Protein 7VEV (pdb70)

B-factor: mean 12.38, std 7.1, range [3.96, 46.69]

Nearest PDB structures (foldseek):
  7vew-assembly2_B  TM=9.959E-01  e=0.000E+00  Sphingomonas sp. A1
  7ebm-assembly1_A  TM=7.935E-01  e=4.067E-30  Vibrio harveyi 1DA3
  6lzt-assembly1_A  TM=8.253E-01  e=1.673E-28  Vibrio harveyi 1DA3
  6lzu-assembly1_A  TM=8.048E-01  e=2.607E-28  Vibrio harveyi 1DA3
  6lzw-assembly1_A  TM=7.915E-01  e=1.671E-26  Vibrio harveyi 1DA3

Sequence (612 aa):
AFTQAPMLEQNKQLPPVDQRLPEKPLVIKPIASNGVYGGTLRTVMRGNADGNGILRTIGPQGLTHWTQDIQTVEPYVAESYTVSPDAMEYTFKLRKGMKWSDGTPFTADDIVFAMNDVVLNKEMFPQTPSAYLVGGKAPKVSKVDDYTVKFEFPAANLSFPETLATPLGQHPTLYQKKYCSQFHPAYNKNVQAEFTKANVKDWPSLMMRAKCSDIELPSRWSSTERPSIDPWLIKEPYGGAVTRVVMERNPFYWQVDPTGKQLPYVDRIQYAVVSDLQAIILAATNGQYDIEARLLGSDVTSRPLMLKNQQKGGYKVFGQTSANANAAGLWLNQTTKNEKLRKYMMTQHDFRQALSLAMMDRDEINKVAWLGQAAPWQSGPFKESSKWYNEKLATQYLKKLDLAQANQILDRLGLTKRDSDGYRTYPDGGRVSLDAIVMMIDRRQAMVQTLELIRRQWQKAGVELVIKGSERSLFYNRATANDYDISIDVFPGGLDATLNPRAYVAVHPLESRMSLEWAKWYLSGGKQGIEPNESMKKRMALYDQFVAAKTQQSQALSLFKQILLQQISADEFEVIGTVRPAVISSLHSSLKLQNVNEKMPFGWPYATPSLSLPQQWYFSKLE

Radius of gyration: 24.9 Å; Cα contacts (8 Å, |Δi|>4): 1466; chains: 1; bounding box: 71×63×58 Å

Structure (mmCIF, N/CA/C/O backbone):
data_7VEV
#
_entry.id   7VEV
#
_cell.length_a   49.060
_cell.length_b   54.210
_cell.length_c   57.012
_cell.angle_alpha   75.859
_cell.angle_beta   66.897
_cell.angle_gamma   87.947
#
_symmetry.space_group_name_H-M   'P 1'
#
loop_
_entity.id
_entity.type
_entity.pdbx_description
1 polymer SPH1118
2 non-polymer 'CALCIUM ION'
3 non-polymer '2-(N-MORPHOLINO)-ETHANESULFONIC ACID'
4 water water
#
loop_
_atom_site.group_PDB
_atom_site.id
_atom_site.type_symbol
_atom_site.label_atom_id
_atom_site.label_alt_id
_atom_site.label_comp_id
_atom_site.label_asym_id
_atom_site.label_entity_id
_atom_site.label_seq_id
_atom_site.pdbx_PDB_ins_code
_atom_site.Cartn_x
_atom_site.Cartn_y
_atom_site.Cartn_z
_atom_site.occupancy
_atom_site.B_iso_or_equiv
_atom_site.auth_seq_id
_atom_site.auth_comp_id
_atom_site.auth_asym_id
_atom_site.auth_atom_id
_atom_site.pdbx_PDB_model_num
ATOM 1 N N . ALA A 1 2 ? -25.158 6.955 -2.821 1.000 30.496 2 ALA A N 1
ATOM 2 C CA . ALA A 1 2 ? -24.067 7.644 -3.500 1.000 28.414 2 ALA A CA 1
ATOM 3 C C . ALA A 1 2 ? -22.779 7.564 -2.683 1.000 23.627 2 ALA A C 1
ATOM 4 O O . ALA A 1 2 ? -22.811 7.507 -1.453 1.000 26.037 2 ALA A O 1
ATOM 6 N N . PHE A 1 3 ? -21.645 7.553 -3.373 1.000 16.455 3 PHE A N 1
ATOM 7 C CA . PHE A 1 3 ? -20.355 7.567 -2.700 1.000 13.704 3 PHE A CA 1
ATOM 8 C C . PHE A 1 3 ? -20.157 8.883 -1.954 1.000 12.970 3 PHE A C 1
ATOM 9 O O . PHE A 1 3 ? -20.647 9.940 -2.363 1.000 15.428 3 PHE A O 1
ATOM 17 N N . THR A 1 4 ? -19.428 8.811 -0.844 1.000 10.209 4 THR A N 1
ATOM 18 C CA . THR A 1 4 ? -19.051 9.991 -0.077 1.000 10.867 4 THR A CA 1
ATOM 19 C C . THR A 1 4 ? -17.545 9.979 0.130 1.000 7.940 4 THR A C 1
ATOM 20 O O . THR A 1 4 ? -16.860 9.010 -0.206 1.000 7.761 4 THR A O 1
ATOM 24 N N . GLN A 1 5 ? -17.025 11.078 0.668 1.000 7.648 5 GLN A N 1
ATOM 25 C CA . GLN A 1 5 ? -15.589 11.261 0.825 1.000 7.222 5 GLN A CA 1
ATOM 26 C C . GLN A 1 5 ? -15.265 11.794 2.214 1.000 7.748 5 GLN A C 1
ATOM 27 O O . GLN A 1 5 ? -16.123 12.307 2.941 1.000 8.683 5 GLN A O 1
ATOM 33 N N . ALA A 1 6 ? -13.986 11.687 2.553 1.000 6.224 6 ALA A N 1
ATOM 34 C CA . ALA A 1 6 ? -13.491 12.237 3.801 1.000 5.977 6 ALA A CA 1
ATOM 35 C C . ALA A 1 6 ? -13.660 13.753 3.798 1.000 6.985 6 ALA A C 1
ATOM 36 O O . ALA A 1 6 ? -13.438 14.403 2.767 1.000 9.038 6 ALA A O 1
ATOM 38 N N . PRO A 1 7 ? -14.057 14.344 4.922 1.000 7.446 7 PRO A N 1
ATOM 39 C CA . PRO A 1 7 ? -14.117 15.811 5.000 1.000 9.717 7 PRO A CA 1
ATOM 40 C C . PRO A 1 7 ? -12.837 16.502 4.558 1.000 11.078 7 PRO A C 1
ATOM 41 O O . PRO A 1 7 ? -12.912 17.583 3.968 1.000 11.867 7 PRO A O 1
ATOM 45 N N . MET A 1 8 ? -11.668 15.898 4.804 1.000 11.225 8 MET A N 1
ATOM 46 C CA . MET A 1 8 ? -10.398 16.496 4.389 1.000 12.323 8 MET A CA 1
ATOM 47 C C . MET A 1 8 ? -10.370 16.782 2.888 1.000 12.644 8 MET A C 1
ATOM 48 O O . MET A 1 8 ? -9.843 17.813 2.453 1.000 13.273 8 MET A O 1
ATOM 53 N N . LEU A 1 9 ? -10.920 15.874 2.080 1.000 11.891 9 LEU A N 1
ATOM 54 C CA . LEU A 1 9 ? -10.901 16.044 0.633 1.000 10.575 9 LEU A CA 1
ATOM 55 C C . LEU A 1 9 ? -11.903 17.080 0.155 1.000 12.146 9 LEU A C 1
ATOM 56 O O . LEU A 1 9 ? -11.717 17.662 -0.919 1.000 12.902 9 LEU A O 1
ATOM 61 N N . GLU A 1 10 ? -12.956 17.326 0.930 1.000 12.670 10 GLU A N 1
ATOM 62 C CA . GLU A 1 10 ? -13.897 18.384 0.595 1.000 14.989 10 GLU A CA 1
ATOM 63 C C . GLU A 1 10 ? -13.218 19.746 0.545 1.000 15.441 10 GLU A C 1
ATOM 64 O O . GLU A 1 10 ? -13.733 20.663 -0.101 1.000 15.125 10 GLU A O 1
ATOM 70 N N . GLN A 1 11 ? -12.059 19.886 1.197 1.000 14.978 11 GLN A N 1
ATOM 71 C CA . GLN A 1 11 ? -11.357 21.161 1.295 1.000 16.234 11 GLN A CA 1
ATOM 72 C C . GLN A 1 11 ? -10.641 21.562 0.013 1.000 17.734 11 GLN A C 1
ATOM 73 O O . GLN A 1 11 ? -10.277 22.732 -0.130 1.000 17.386 11 GLN A O 1
ATOM 79 N N . ASN A 1 12 ? -10.4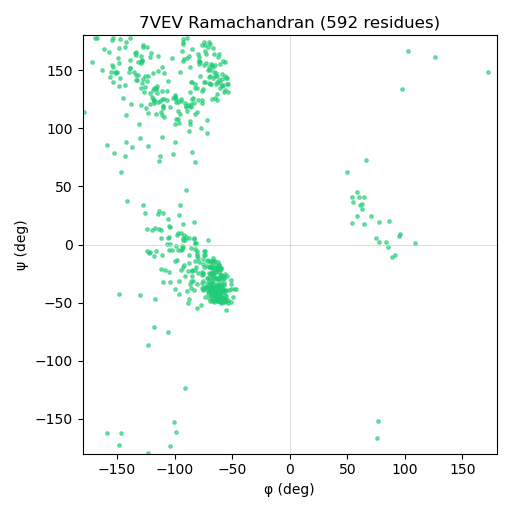21 20.631 -0.911 1.000 19.160 12 ASN A N 1
ATOM 80 C CA . ASN A 1 12 ? -9.532 20.848 -2.048 1.000 19.647 12 ASN A CA 1
ATOM 81 C C . ASN A 1 12 ? -10.364 21.250 -3.263 1.000 20.489 12 ASN A C 1
ATOM 82 O O . ASN A 1 12 ? -11.053 20.416 -3.857 1.000 21.110 12 ASN A O 1
ATOM 87 N N . LYS A 1 13 ? -10.279 22.527 -3.645 1.000 22.132 13 LYS A N 1
ATOM 88 C CA . LYS A 1 13 ? -11.040 23.041 -4.779 1.000 24.737 13 LYS A CA 1
ATOM 89 C C . LYS A 1 13 ? -10.568 22.504 -6.124 1.000 25.735 13 LYS A C 1
ATOM 90 O O . LYS A 1 13 ? -11.300 22.645 -7.111 1.000 27.514 13 LYS A O 1
ATOM 96 N N . GLN A 1 14 ? -9.376 21.906 -6.200 1.000 23.348 14 GLN A N 1
ATOM 97 C CA . GLN A 1 14 ? -8.872 21.403 -7.472 1.000 23.555 14 GLN A CA 1
ATOM 98 C C . GLN A 1 14 ? -9.320 19.978 -7.775 1.000 20.295 14 GLN A C 1
ATOM 99 O O . GLN A 1 14 ? -9.216 19.545 -8.927 1.000 22.392 14 GLN A O 1
ATOM 105 N N . LEU A 1 15 ? -9.817 19.242 -6.780 1.000 15.623 15 LEU A N 1
ATOM 106 C CA . LEU A 1 15 ? -10.126 17.833 -6.994 1.000 14.231 15 LEU A CA 1
ATOM 107 C C . LEU A 1 15 ? -11.446 17.671 -7.747 1.000 13.452 15 LEU A C 1
ATOM 108 O O . LEU A 1 15 ? -12.379 18.451 -7.542 1.000 15.010 15 LEU A O 1
ATOM 113 N N . PRO A 1 16 ? -11.547 16.664 -8.613 1.000 12.628 16 PRO A N 1
ATOM 114 C CA . PRO A 1 16 ? -12.852 16.290 -9.185 1.000 12.467 16 PRO A CA 1
ATOM 115 C C . PRO A 1 16 ? -13.766 15.746 -8.100 1.000 12.946 16 PRO A C 1
ATOM 116 O O . PRO A 1 16 ? -13.294 15.392 -7.008 1.000 11.465 16 PRO A O 1
ATOM 120 N N . PRO A 1 17 ? -15.075 15.657 -8.354 1.000 14.533 17 PRO A N 1
ATOM 121 C CA . PRO A 1 17 ? -15.973 15.049 -7.363 1.000 13.762 17 PRO A CA 1
ATOM 122 C C . PRO A 1 17 ? -15.606 13.593 -7.120 1.000 11.936 17 PRO A C 1
ATOM 123 O O . PRO A 1 17 ? -14.934 12.956 -7.932 1.000 12.475 17 PRO A O 1
ATOM 127 N N . VAL A 1 18 ? -16.076 13.057 -5.986 1.000 10.917 18 VAL A N 1
ATOM 128 C CA . VAL A 1 18 ? -15.618 11.736 -5.556 1.000 10.770 18 VAL A CA 1
ATOM 129 C C . VAL A 1 18 ? -15.996 10.655 -6.566 1.000 10.854 18 VAL A C 1
ATOM 130 O O . VAL A 1 18 ? -15.225 9.721 -6.802 1.000 10.664 18 VAL A O 1
ATOM 134 N N . ASP A 1 19 ? -17.173 10.767 -7.193 1.000 12.857 19 ASP A N 1
ATOM 135 C CA . ASP A 1 19 ? -17.559 9.771 -8.187 1.000 16.349 19 ASP A CA 1
ATOM 136 C C . ASP A 1 19 ? -16.663 9.792 -9.424 1.000 16.365 19 ASP A C 1
ATOM 137 O O . ASP A 1 19 ? -16.627 8.802 -10.165 1.000 18.250 19 ASP A O 1
ATOM 142 N N . GLN A 1 20 ? -15.959 10.897 -9.675 1.000 15.160 20 GLN A N 1
ATOM 143 C CA . GLN A 1 20 ? -14.983 10.950 -10.755 1.000 15.768 20 GLN A CA 1
ATOM 144 C C . GLN A 1 20 ? -13.595 10.507 -10.316 1.000 14.891 20 GLN A C 1
ATOM 145 O O . GLN A 1 20 ? -12.800 10.081 -11.157 1.000 17.992 20 GLN A O 1
ATOM 151 N N . ARG A 1 21 ? -13.295 10.577 -9.020 1.000 10.335 21 ARG A N 1
ATOM 152 C CA . ARG A 1 21 ? -12.009 10.105 -8.522 1.000 8.164 21 ARG A CA 1
ATOM 153 C C . ARG A 1 21 ? -11.978 8.593 -8.350 1.000 8.901 21 ARG A C 1
ATOM 154 O O . ARG A 1 21 ? -10.922 7.978 -8.532 1.000 10.538 21 ARG A O 1
ATOM 162 N N . LEU A 1 22 ? -13.102 7.989 -7.977 1.000 9.791 22 LEU A N 1
ATOM 163 C CA . LEU A 1 22 ? -13.198 6.547 -7.812 1.000 8.835 22 LEU A CA 1
ATOM 164 C C . LEU A 1 22 ? -13.352 5.852 -9.159 1.000 8.335 22 LEU A C 1
ATOM 165 O O . LEU A 1 22 ? -13.866 6.434 -10.119 1.000 10.838 22 LEU A O 1
ATOM 170 N N . PRO A 1 23 ? -12.956 4.582 -9.243 1.000 7.985 23 PRO A N 1
ATOM 171 C CA . PRO A 1 23 ? -13.347 3.764 -10.399 1.000 7.890 23 PRO A CA 1
ATOM 172 C C . PRO A 1 23 ? -14.860 3.640 -10.476 1.000 8.540 23 PRO A C 1
ATOM 173 O O . PRO A 1 23 ? -15.581 3.891 -9.511 1.000 9.751 23 PRO A O 1
ATOM 177 N N . GLU A 1 24 ? -15.341 3.223 -11.646 1.000 9.646 24 GLU A N 1
ATOM 178 C CA . GLU A 1 24 ? -16.771 2.965 -11.779 1.000 13.157 24 GLU A CA 1
ATOM 179 C C . GLU A 1 24 ? -17.227 1.890 -10.797 1.000 13.867 24 GLU A C 1
ATOM 180 O O . GLU A 1 24 ? -18.321 1.979 -10.225 1.000 15.960 24 GLU A O 1
ATOM 186 N N . LYS A 1 25 ? -16.391 0.874 -10.574 1.000 12.507 25 LYS A N 1
ATOM 187 C CA . LYS A 1 25 ? -16.652 -0.184 -9.601 1.000 13.312 25 LYS A CA 1
ATOM 188 C C . LYS A 1 25 ? -15.489 -0.236 -8.617 1.000 11.704 25 LYS A C 1
ATOM 189 O O . LYS A 1 25 ? -14.542 -1.020 -8.791 1.000 12.267 25 LYS A O 1
ATOM 195 N N . PRO A 1 26 ? -15.520 0.587 -7.573 1.000 8.943 26 PRO A N 1
ATOM 196 C CA . PRO A 1 26 ? -14.469 0.507 -6.556 1.000 8.530 26 PRO A CA 1
ATOM 197 C C . PRO A 1 26 ? -14.523 -0.825 -5.827 1.000 8.846 26 PRO A C 1
ATOM 198 O O . PRO A 1 26 ? -15.562 -1.490 -5.759 1.000 10.825 26 PRO A O 1
ATOM 202 N N . LEU A 1 27 ? -13.374 -1.232 -5.299 1.000 7.661 27 LEU A N 1
ATOM 203 C CA . LEU A 1 27 ? -13.358 -2.391 -4.423 1.000 7.238 27 LEU A CA 1
ATOM 204 C C . LEU A 1 27 ? -14.096 -2.031 -3.141 1.000 7.385 27 LEU A C 1
ATOM 205 O O . LEU A 1 27 ? -13.781 -1.025 -2.499 1.000 7.538 27 LEU A O 1
ATOM 210 N N . VAL A 1 28 ? -15.100 -2.821 -2.783 1.000 7.775 28 VAL A N 1
ATOM 211 C CA . VAL A 1 28 ? -15.814 -2.623 -1.528 1.000 7.206 28 VAL A CA 1
ATOM 212 C C . VAL A 1 28 ? -15.103 -3.434 -0.452 1.000 7.504 28 VAL A C 1
ATOM 213 O O . VAL A 1 28 ? -15.071 -4.668 -0.507 1.000 8.638 28 VAL A O 1
ATOM 217 N N . ILE A 1 29 ? -14.534 -2.740 0.526 1.000 7.106 29 ILE A N 1
ATOM 218 C CA . ILE A 1 29 ? -13.859 -3.379 1.647 1.000 6.756 29 ILE A CA 1
ATOM 219 C C . ILE A 1 29 ? -14.891 -3.687 2.722 1.000 7.382 29 ILE A C 1
ATOM 220 O O . ILE A 1 29 ? -15.711 -2.829 3.072 1.000 8.504 29 ILE A O 1
ATOM 225 N N . LYS A 1 30 ? -14.871 -4.920 3.229 1.000 7.459 30 LYS A N 1
ATOM 226 C CA . LYS A 1 30 ? -15.739 -5.317 4.328 1.000 8.769 30 LYS A CA 1
ATOM 227 C C . LYS A 1 30 ? -14.924 -5.244 5.612 1.000 8.106 30 LYS A C 1
ATOM 228 O O . LYS A 1 30 ? -14.027 -6.076 5.804 1.000 10.159 30 LYS A O 1
ATOM 234 N N . PRO A 1 31 ? -15.169 -4.273 6.496 1.000 7.156 31 PRO A N 1
ATOM 235 C CA . PRO A 1 31 ? -14.305 -4.107 7.670 1.000 6.877 31 PRO A CA 1
ATOM 236 C C . PRO A 1 31 ? -14.229 -5.338 8.564 1.000 7.072 31 PRO A C 1
ATOM 237 O O . PRO A 1 31 ? -15.114 -6.198 8.582 1.000 9.030 31 PRO A O 1
ATOM 241 N N . ILE A 1 32 ? -13.135 -5.385 9.331 1.000 6.624 32 ILE A N 1
ATOM 242 C CA . ILE A 1 32 ? -12.833 -6.510 10.215 1.000 6.927 32 ILE A CA 1
ATOM 243 C C . ILE A 1 32 ? -13.892 -6.652 11.301 1.000 6.774 32 ILE A C 1
ATOM 244 O O . ILE A 1 32 ? -14.302 -7.770 11.644 1.000 7.190 32 ILE A O 1
ATOM 249 N N . ALA A 1 33 ? -14.342 -5.526 11.875 1.000 7.159 33 ALA A N 1
ATOM 250 C CA . ALA A 1 33 ? -15.280 -5.553 12.992 1.000 7.290 33 ALA A CA 1
ATOM 251 C C . ALA A 1 33 ? -16.481 -4.638 12.805 1.000 6.338 33 ALA A C 1
ATOM 252 O O . ALA A 1 33 ? -17.611 -5.051 13.093 1.000 8.880 33 ALA A O 1
ATOM 254 N N . SER A 1 34 ? -16.281 -3.415 12.325 1.000 7.390 34 SER A N 1
ATOM 255 C CA . SER A 1 34 ? -17.390 -2.471 12.273 1.000 6.796 34 SER A CA 1
ATOM 256 C C . SER A 1 34 ? -17.142 -1.435 11.187 1.000 6.343 34 SER A C 1
ATOM 257 O O . SER A 1 34 ? -15.995 -1.077 10.907 1.000 8.064 34 SER A O 1
ATOM 260 N N . ASN A 1 35 ? -18.220 -0.953 10.577 1.000 7.472 35 ASN A N 1
ATOM 261 C CA . ASN A 1 35 ? -18.114 0.196 9.687 1.000 6.727 35 ASN A CA 1
ATOM 262 C C . ASN A 1 35 ? -17.580 1.388 10.470 1.000 6.835 35 ASN A C 1
ATOM 263 O O . ASN A 1 35 ? -17.979 1.631 11.614 1.000 10.622 35 ASN A O 1
ATOM 268 N N . GLY A 1 36 ? -16.676 2.142 9.848 1.000 6.406 36 GLY A N 1
ATOM 269 C CA . GLY A 1 36 ? -15.888 3.128 10.553 1.000 7.298 36 GLY A CA 1
ATOM 270 C C . GLY A 1 36 ? -16.332 4.565 10.342 1.000 7.072 36 GLY A C 1
ATOM 271 O O . GLY A 1 36 ? -17.356 4.861 9.721 1.000 7.764 36 GLY A O 1
ATOM 272 N N . VAL A 1 37 ? -15.516 5.468 10.887 1.000 7.464 37 VAL A N 1
ATOM 273 C CA . VAL A 1 37 ? -15.744 6.907 10.890 1.000 8.080 37 VAL A CA 1
ATOM 274 C C . VAL A 1 37 ? -14.446 7.574 10.459 1.000 6.867 37 VAL A C 1
ATOM 275 O O . VAL A 1 37 ? -13.357 7.123 10.831 1.000 7.411 37 VAL A O 1
ATOM 279 N N . TYR A 1 38 ? -14.560 8.641 9.674 1.000 5.322 38 TYR A N 1
ATOM 280 C CA . TYR A 1 38 ? -13.387 9.346 9.177 1.000 5.153 38 TYR A CA 1
ATOM 281 C C . TYR A 1 38 ? -12.646 10.090 10.287 1.000 5.359 38 TYR A C 1
ATOM 282 O O . TYR A 1 38 ? -13.237 10.570 11.263 1.000 6.174 38 TYR A O 1
ATOM 291 N N . GLY A 1 39 ? -11.333 10.216 10.106 1.000 5.577 39 GLY A N 1
ATOM 292 C CA . GLY A 1 39 ? -10.564 11.174 10.875 1.000 7.630 39 GLY A CA 1
ATOM 293 C C . GLY A 1 39 ? -9.379 10.589 11.608 1.000 7.951 39 GLY A C 1
ATOM 294 O O . GLY A 1 39 ? -9.292 9.375 11.824 1.000 7.801 39 GLY A O 1
ATOM 295 N N . GLY A 1 40 ? -8.451 11.454 11.995 1.000 8.059 40 GLY A N 1
ATOM 296 C CA . GLY A 1 40 ? -7.380 11.063 12.885 1.000 6.603 40 GLY A CA 1
ATOM 297 C C . GLY A 1 40 ? -6.064 10.846 12.168 1.000 7.859 40 GLY A C 1
ATOM 298 O O . GLY A 1 40 ? -5.980 10.744 10.941 1.000 8.083 40 GLY A O 1
ATOM 299 N N . THR A 1 41 ? -5.022 10.772 12.987 1.000 9.256 41 THR A N 1
ATOM 300 C CA . THR A 1 41 ? -3.660 10.508 12.553 1.000 8.809 41 THR A CA 1
ATOM 301 C C . THR A 1 41 ? -3.190 9.256 13.275 1.000 8.348 41 THR A C 1
ATOM 302 O O . THR A 1 41 ? -3.169 9.218 14.511 1.000 11.217 41 THR A O 1
ATOM 306 N N . LEU A 1 42 ? -2.813 8.238 12.508 1.000 7.514 42 LEU A N 1
ATOM 307 C CA . LEU A 1 42 ? -2.247 7.024 13.077 1.000 8.333 42 LEU A CA 1
ATOM 308 C C . LEU A 1 42 ? -0.777 7.257 13.403 1.000 8.496 42 LEU A C 1
ATOM 309 O O . LEU A 1 42 ? 0.004 7.642 12.527 1.000 8.980 42 LEU A O 1
ATOM 314 N N . ARG A 1 43 ? -0.395 7.023 14.656 1.000 7.738 43 ARG A N 1
ATOM 315 C CA . ARG A 1 43 ? 0.992 7.173 15.087 1.000 8.185 43 ARG A CA 1
ATOM 316 C C . ARG A 1 43 ? 1.666 5.806 15.133 1.000 6.972 43 ARG A C 1
ATOM 317 O O . ARG A 1 43 ? 1.163 4.887 15.783 1.000 7.588 43 ARG A O 1
ATOM 325 N N . THR A 1 44 ? 2.805 5.677 14.463 1.000 7.651 44 THR A N 1
ATOM 326 C CA . THR A 1 44 ? 3.562 4.428 14.513 1.000 6.580 44 THR A CA 1
ATOM 327 C C . THR A 1 44 ? 5.054 4.759 14.432 1.000 6.619 44 THR A C 1
ATOM 328 O O . THR A 1 44 ? 5.460 5.893 14.700 1.000 7.082 44 THR A O 1
ATOM 332 N N . VAL A 1 45 ? 5.880 3.770 14.094 1.000 6.872 45 VAL A N 1
ATOM 333 C CA . VAL A 1 45 ? 7.320 3.904 14.292 1.000 7.848 45 VAL A CA 1
ATOM 334 C C . VAL A 1 45 ? 8.061 3.055 13.273 1.000 8.201 45 VAL A C 1
ATOM 335 O O . VAL A 1 45 ? 7.586 1.997 12.849 1.000 8.630 45 VAL A O 1
ATOM 339 N N . MET A 1 46 ? 9.241 3.537 12.882 1.000 8.530 46 MET A N 1
ATOM 340 C CA . MET A 1 46 ? 10.180 2.805 12.048 1.000 9.551 46 MET A CA 1
ATOM 341 C C . MET A 1 46 ? 11.588 3.138 12.521 1.000 10.001 46 MET A C 1
ATOM 342 O O . MET A 1 46 ? 11.797 4.044 13.333 1.000 9.659 46 MET A O 1
ATOM 347 N N . ARG A 1 47 ? 12.563 2.395 12.008 1.000 14.973 47 ARG A N 1
ATOM 348 C CA . ARG A 1 47 ? 13.957 2.679 12.308 1.000 18.971 47 ARG A CA 1
ATOM 349 C C . ARG A 1 47 ? 14.565 3.600 11.251 1.000 22.969 47 ARG A C 1
ATOM 350 O O . ARG A 1 47 ? 13.962 3.900 10.218 1.000 21.774 47 ARG A O 1
ATOM 358 N N . GLY A 1 48 ? 15.792 4.037 11.519 1.000 26.329 48 GLY A N 1
ATOM 359 C CA . GLY A 1 48 ? 16.423 5.067 10.717 1.000 30.746 48 GLY A CA 1
ATOM 360 C C . GLY A 1 48 ? 17.172 4.623 9.476 1.000 33.941 48 GLY A C 1
ATOM 361 O O . GLY A 1 48 ? 17.191 5.349 8.477 1.000 35.760 48 GLY A O 1
ATOM 362 N N . ASN A 1 49 ? 17.798 3.450 9.512 1.000 34.954 49 ASN A N 1
ATOM 363 C CA . ASN A 1 49 ? 18.694 3.019 8.437 1.000 35.912 49 ASN A CA 1
ATOM 364 C C . ASN A 1 49 ? 17.969 2.062 7.501 1.000 32.896 49 ASN A C 1
ATOM 365 O O . ASN A 1 49 ? 18.031 0.841 7.660 1.000 33.359 49 ASN A O 1
ATOM 370 N N . ALA A 1 50 ? 17.299 2.628 6.500 1.000 28.580 50 ALA A N 1
ATOM 371 C CA . ALA A 1 50 ? 16.712 1.838 5.423 1.000 25.619 50 ALA A CA 1
ATOM 372 C C . ALA A 1 50 ? 15.716 0.813 5.961 1.000 22.326 50 ALA A C 1
ATOM 373 O O . ALA A 1 50 ? 15.738 -0.358 5.578 1.000 21.721 50 ALA A O 1
ATOM 375 N N . ASP A 1 51 ? 14.856 1.260 6.883 1.000 17.313 51 ASP A N 1
ATOM 376 C CA . ASP A 1 51 ? 13.731 0.483 7.396 1.000 13.631 51 ASP A CA 1
ATOM 377 C C . ASP A 1 51 ? 12.440 0.795 6.652 1.000 11.278 51 ASP A C 1
ATOM 378 O O . ASP A 1 51 ? 11.353 0.789 7.255 1.000 11.186 51 ASP A O 1
ATOM 383 N N . GLY A 1 52 ? 12.534 1.091 5.353 1.000 10.909 52 GLY A N 1
ATOM 384 C CA . GLY A 1 52 ? 11.363 1.468 4.583 1.000 10.635 52 GLY A CA 1
ATOM 385 C C . GLY A 1 52 ? 10.299 0.395 4.503 1.000 9.220 52 GLY A C 1
ATOM 386 O O . GLY A 1 52 ? 9.125 0.718 4.289 1.000 9.222 52 GLY A O 1
ATOM 387 N N . ASN A 1 53 ? 10.675 -0.879 4.680 1.000 9.606 53 ASN A N 1
ATOM 388 C CA . ASN A 1 53 ? 9.665 -1.929 4.753 1.000 7.967 53 ASN A CA 1
ATOM 389 C C . ASN A 1 53 ? 8.691 -1.695 5.902 1.000 8.056 53 ASN A C 1
ATOM 390 O O . ASN A 1 53 ? 7.583 -2.243 5.883 1.000 8.843 53 ASN A O 1
ATOM 395 N N . GLY A 1 54 ? 9.073 -0.886 6.895 1.000 8.780 54 GLY A N 1
ATOM 396 C CA . GLY A 1 54 ? 8.125 -0.499 7.926 1.000 8.419 54 GLY A CA 1
ATOM 397 C C . GLY A 1 54 ? 6.955 0.292 7.376 1.000 8.262 54 GLY A C 1
ATOM 398 O O . GLY A 1 54 ? 5.823 0.150 7.849 1.000 10.701 54 GLY A O 1
ATOM 399 N N . ILE A 1 55 ? 7.213 1.151 6.386 1.000 6.646 55 ILE A N 1
ATOM 400 C CA . ILE A 1 55 ? 6.114 1.850 5.724 1.000 6.122 55 ILE A CA 1
ATOM 401 C C . ILE A 1 55 ? 5.296 0.872 4.889 1.000 5.903 55 ILE A C 1
ATOM 402 O O . ILE A 1 55 ? 4.057 0.868 4.936 1.000 6.188 55 ILE A O 1
ATOM 407 N N . LEU A 1 56 ? 5.974 0.015 4.121 1.000 6.006 56 LEU A N 1
ATOM 408 C CA . LEU A 1 56 ? 5.258 -0.923 3.258 1.000 5.211 56 LEU A CA 1
ATOM 409 C C . LEU A 1 56 ? 4.370 -1.852 4.074 1.000 6.440 56 LEU A C 1
ATOM 410 O O . LEU A 1 56 ? 3.246 -2.169 3.665 1.000 8.243 56 LEU A O 1
ATOM 415 N N . ARG A 1 57 ? 4.855 -2.284 5.242 1.000 6.419 57 ARG A N 1
ATOM 416 C CA . ARG A 1 57 ? 4.107 -3.201 6.088 1.000 6.514 57 ARG A CA 1
ATOM 417 C C . ARG A 1 57 ? 3.046 -2.502 6.922 1.000 6.080 57 ARG A C 1
ATOM 418 O O . ARG A 1 57 ? 2.222 -3.182 7.543 1.000 6.185 57 ARG A O 1
ATOM 426 N N . THR A 1 58 ? 3.044 -1.169 6.946 1.000 6.556 58 THR A N 1
ATOM 427 C CA . THR A 1 58 ? 1.948 -0.413 7.536 1.000 7.651 58 THR A CA 1
ATOM 428 C C . THR A 1 58 ? 0.832 -0.142 6.531 1.000 8.267 58 THR A C 1
ATOM 429 O O . THR A 1 58 ? -0.336 -0.371 6.838 1.000 9.367 58 THR A O 1
ATOM 433 N N . ILE A 1 59 ? 1.170 0.316 5.326 1.000 7.390 59 ILE A N 1
ATOM 434 C CA . ILE A 1 59 ? 0.140 0.735 4.377 1.000 6.519 59 ILE A CA 1
ATOM 435 C C . ILE A 1 59 ? -0.318 -0.397 3.459 1.000 6.517 59 ILE A C 1
ATOM 436 O O . ILE A 1 59 ? -1.454 -0.365 2.975 1.000 7.482 59 ILE A O 1
ATOM 441 N N . GLY A 1 60 ? 0.541 -1.382 3.209 1.000 6.814 60 GLY A N 1
ATOM 442 C CA . GLY A 1 60 ? 0.193 -2.547 2.430 1.000 6.524 60 GLY A CA 1
ATOM 443 C C . GLY A 1 60 ? 0.626 -2.452 0.983 1.000 7.098 60 GLY A C 1
ATOM 444 O O . GLY A 1 60 ? 0.430 -1.431 0.318 1.000 7.525 60 GLY A O 1
ATOM 445 N N . PRO A 1 61 ? 1.233 -3.518 0.463 1.000 6.535 61 PRO A N 1
ATOM 446 C CA . PRO A 1 61 ? 1.399 -3.620 -0.996 1.000 7.114 61 PRO A CA 1
ATOM 447 C C . PRO A 1 61 ? 0.033 -3.613 -1.665 1.000 7.053 61 PRO A C 1
ATOM 448 O O . PRO A 1 61 ? -0.893 -4.287 -1.218 1.000 8.993 61 PRO A O 1
ATOM 452 N N . GLN A 1 62 ? -0.097 -2.829 -2.733 1.000 5.545 62 GLN A N 1
ATOM 453 C CA . GLN A 1 62 ? -1.358 -2.755 -3.470 1.000 4.864 62 GLN A CA 1
ATOM 454 C C . GLN A 1 62 ? -1.224 -3.601 -4.731 1.000 6.272 62 GLN A C 1
ATOM 455 O O . GLN A 1 62 ? -1.034 -3.097 -5.838 1.000 7.540 62 GLN A O 1
ATOM 461 N N . GLY A 1 63 ? -1.332 -4.926 -4.546 1.000 6.124 63 GLY A N 1
ATOM 462 C CA . GLY A 1 63 ? -1.077 -5.853 -5.630 1.000 6.401 63 GLY A CA 1
ATOM 463 C C . GLY A 1 63 ? -2.317 -6.243 -6.416 1.000 5.330 63 GLY A C 1
ATOM 464 O O . GLY A 1 63 ? -3.446 -5.900 -6.058 1.000 6.301 63 GLY A O 1
ATOM 465 N N . LEU A 1 64 ? -2.080 -7.002 -7.495 1.000 4.648 64 LEU A N 1
ATOM 466 C CA . LEU A 1 64 ? -3.186 -7.458 -8.337 1.000 6.069 64 LEU A CA 1
ATOM 467 C C . LEU A 1 64 ? -4.157 -8.344 -7.563 1.000 6.409 64 LEU A C 1
ATOM 468 O O . LEU A 1 64 ? -5.365 -8.316 -7.822 1.000 7.254 64 LEU A O 1
ATOM 473 N N . THR A 1 65 ? -3.643 -9.133 -6.622 1.000 6.188 65 THR A N 1
ATOM 474 C CA . THR A 1 65 ? -4.412 -9.949 -5.693 1.000 6.161 65 THR A CA 1
ATOM 475 C C . THR A 1 65 ? -4.005 -9.577 -4.273 1.000 5.330 65 THR A C 1
ATOM 476 O O . THR A 1 65 ? -3.020 -8.869 -4.054 1.000 5.714 65 THR A O 1
ATOM 480 N N . HIS A 1 66 ? -4.761 -10.081 -3.297 1.000 5.590 66 HIS A N 1
ATOM 481 C CA . HIS A 1 66 ? -4.507 -9.786 -1.891 1.000 5.777 66 HIS A CA 1
ATOM 482 C C . HIS A 1 66 ? -4.907 -11.003 -1.068 1.000 5.148 66 HIS A C 1
ATOM 483 O O . HIS A 1 66 ? -5.899 -11.673 -1.381 1.000 6.585 66 HIS A O 1
ATOM 490 N N . TRP A 1 67 ? -4.140 -11.275 -0.013 1.000 6.006 67 TRP A N 1
ATOM 491 C CA . TRP A 1 67 ? -4.462 -12.371 0.893 1.000 6.996 67 TRP A CA 1
ATOM 492 C C . TRP A 1 67 ? -5.796 -12.128 1.587 1.000 6.003 67 TRP A C 1
ATOM 493 O O . TRP A 1 67 ? -6.146 -10.992 1.922 1.000 6.672 67 TRP A O 1
ATOM 504 N N . THR A 1 68 ? -6.537 -13.212 1.816 1.000 6.727 68 THR A N 1
ATOM 505 C CA . THR A 1 68 ? -7.589 -13.179 2.817 1.000 8.238 68 THR A CA 1
ATOM 506 C C . THR A 1 68 ? -6.964 -13.170 4.212 1.000 8.198 68 THR A C 1
ATOM 507 O O . THR A 1 68 ? -5.780 -13.475 4.395 1.000 9.899 68 THR A O 1
ATOM 511 N N . GLN A 1 69 ? -7.780 -12.815 5.209 1.000 7.761 69 GLN A N 1
ATOM 512 C CA . GLN A 1 69 ? -7.262 -12.683 6.569 1.000 9.346 69 GLN A CA 1
ATOM 513 C C . GLN A 1 69 ? -6.706 -13.999 7.097 1.000 11.320 69 GLN A C 1
ATOM 514 O O . GLN A 1 69 ? -5.783 -13.993 7.920 1.000 12.633 69 GLN A O 1
ATOM 520 N N . ASP A 1 70 ? -7.247 -15.133 6.649 1.000 10.538 70 ASP A N 1
ATOM 521 C CA . ASP A 1 70 ? -6.776 -16.436 7.104 1.000 12.062 70 ASP A CA 1
ATOM 522 C C . ASP A 1 70 ? -5.607 -16.976 6.281 1.000 11.699 70 ASP A C 1
ATOM 523 O O . ASP A 1 70 ? -5.194 -18.119 6.496 1.000 12.799 70 ASP A O 1
ATOM 528 N N . ILE A 1 71 ? -5.087 -16.176 5.345 1.000 11.680 71 ILE A N 1
ATOM 529 C CA . ILE A 1 71 ? -3.899 -16.428 4.517 1.000 12.607 71 ILE A CA 1
ATOM 530 C C . ILE A 1 71 ? -3.936 -17.745 3.756 1.000 13.373 71 ILE A C 1
ATOM 531 O O . ILE A 1 71 ? -2.902 -18.227 3.277 1.000 14.267 71 ILE A O 1
ATOM 536 N N . GLN A 1 72 ? -5.125 -18.319 3.608 1.000 12.865 72 GLN A N 1
ATOM 537 C CA . GLN A 1 72 ? -5.230 -19.558 2.851 1.000 12.091 72 GLN A CA 1
ATOM 538 C C . GLN A 1 72 ? -5.370 -19.309 1.357 1.000 12.565 72 GLN A C 1
ATOM 539 O O . GLN A 1 72 ? -4.930 -20.142 0.557 1.000 13.978 72 GLN A O 1
ATOM 545 N N . THR A 1 73 ? -5.990 -18.198 0.962 1.000 9.614 73 THR A N 1
ATOM 546 C CA . THR A 1 73 ? -6.231 -17.922 -0.446 1.000 8.177 73 THR A CA 1
ATOM 547 C C . THR A 1 73 ? -6.056 -16.437 -0.707 1.000 8.001 73 THR A C 1
ATOM 548 O O . THR A 1 73 ? -5.864 -15.633 0.212 1.000 8.372 73 THR A O 1
ATOM 552 N N . VAL A 1 74 ? -6.141 -16.076 -1.985 1.000 7.864 74 VAL A N 1
ATOM 553 C CA . VAL A 1 74 ? -6.102 -14.685 -2.404 1.000 7.727 74 VAL A CA 1
ATOM 554 C C . VAL A 1 74 ? -7.385 -14.367 -3.165 1.000 7.893 74 VAL A C 1
ATOM 555 O O . VAL A 1 74 ? -8.097 -15.255 -3.645 1.000 9.275 74 VAL A O 1
ATOM 559 N N . GLU A 1 75 ? -7.675 -13.080 -3.265 1.000 7.509 75 GLU A N 1
ATOM 560 C CA . GLU A 1 75 ? -8.824 -12.566 -3.988 1.000 8.809 75 GLU A CA 1
ATOM 561 C C . GLU A 1 75 ? -8.354 -11.440 -4.890 1.000 7.025 75 GLU A C 1
ATOM 562 O O . GLU A 1 75 ? -7.299 -10.844 -4.647 1.000 7.725 75 GLU A O 1
ATOM 568 N N . PRO A 1 76 ? -9.096 -11.137 -5.951 1.000 8.283 76 PRO 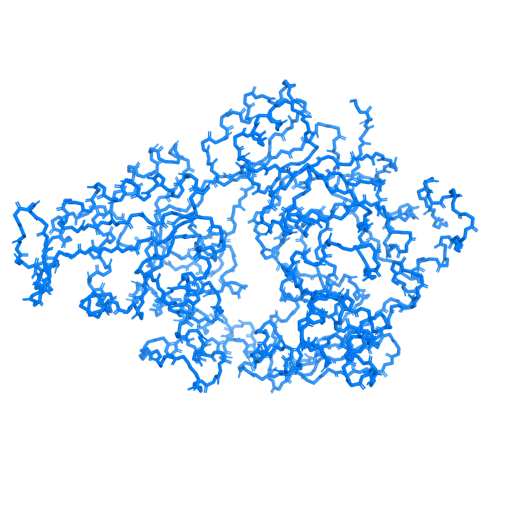A N 1
ATOM 569 C CA . PRO A 1 76 ? -8.742 -9.979 -6.777 1.000 7.172 76 PRO A CA 1
ATOM 570 C C . PRO A 1 76 ? -8.724 -8.728 -5.918 1.000 7.198 76 PRO A C 1
ATOM 571 O O . PRO A 1 76 ? -9.584 -8.531 -5.054 1.000 8.872 76 PRO A O 1
ATOM 575 N N . TYR A 1 77 ? -7.708 -7.894 -6.137 1.000 6.153 77 TYR A N 1
ATOM 576 C CA . TYR A 1 77 ? -7.531 -6.704 -5.322 1.000 5.614 77 TYR A CA 1
ATOM 577 C C . TYR A 1 77 ? -7.505 -5.479 -6.227 1.000 5.951 77 TYR A C 1
ATOM 578 O O . TYR A 1 77 ? -8.553 -4.868 -6.463 1.000 7.469 77 TYR A O 1
ATOM 587 N N . VAL A 1 78 ? -6.336 -5.121 -6.764 1.000 6.674 78 VAL A N 1
ATOM 588 C CA . VAL A 1 78 ? -6.304 -4.071 -7.778 1.000 6.806 78 VAL A CA 1
ATOM 589 C C . VAL A 1 78 ? -7.137 -4.484 -8.982 1.000 6.809 78 VAL A C 1
ATOM 590 O O . VAL A 1 78 ? -7.919 -3.691 -9.518 1.000 8.104 78 VAL A O 1
ATOM 594 N N . ALA A 1 79 ? -6.995 -5.732 -9.413 1.000 6.917 79 ALA A N 1
ATOM 595 C CA . ALA A 1 79 ? -7.844 -6.257 -10.466 1.000 7.459 79 ALA A CA 1
ATOM 596 C C . ALA A 1 79 ? -9.265 -6.428 -9.946 1.000 7.938 79 ALA A C 1
ATOM 597 O O . ALA A 1 79 ? -9.485 -6.854 -8.809 1.000 8.119 79 ALA A O 1
ATOM 599 N N . GLU A 1 80 ? -10.234 -6.077 -10.789 1.000 7.188 80 GLU A N 1
ATOM 600 C CA . GLU A 1 80 ? -11.630 -6.362 -10.480 1.000 8.438 80 GLU A CA 1
ATOM 601 C C . GLU A 1 80 ? -11.874 -7.865 -10.437 1.000 8.906 80 GLU A C 1
ATOM 602 O O . GLU A 1 80 ? -12.595 -8.365 -9.565 1.000 9.704 80 GLU A O 1
ATOM 608 N N . SER A 1 81 ? -11.258 -8.600 -11.357 1.000 8.185 81 SER A N 1
ATOM 609 C CA . SER A 1 81 ? -11.402 -10.044 -11.438 1.000 7.925 81 SER A CA 1
ATOM 610 C C . SER A 1 81 ? -10.244 -10.570 -12.268 1.000 7.075 81 SER A C 1
ATOM 611 O O . SER A 1 81 ? -9.520 -9.807 -12.910 1.000 7.754 81 SER A O 1
ATOM 614 N N . TYR A 1 82 ? -10.071 -11.885 -12.251 1.000 7.225 82 TYR A N 1
ATOM 615 C CA . TYR A 1 82 ? -9.133 -12.496 -13.181 1.000 7.330 82 TYR A CA 1
ATOM 616 C C . TYR A 1 82 ? -9.617 -13.886 -13.552 1.000 8.338 82 TYR A C 1
ATOM 617 O O . TYR A 1 82 ? -10.382 -14.515 -12.820 1.000 9.627 82 TYR A O 1
ATOM 626 N N . THR A 1 83 ? -9.165 -14.349 -14.710 1.000 7.969 83 THR A N 1
ATOM 627 C CA . THR A 1 83 ? -9.403 -15.715 -15.144 1.000 9.275 83 THR A CA 1
ATOM 628 C C . THR A 1 83 ? -8.083 -16.464 -15.204 1.000 9.688 83 THR A C 1
ATOM 629 O O . THR A 1 83 ? -7.026 -15.878 -15.458 1.000 9.564 83 THR A O 1
ATOM 633 N N . VAL A 1 84 ? -8.153 -17.768 -14.954 1.000 8.980 84 VAL A N 1
ATOM 634 C CA . VAL A 1 84 ? -7.024 -18.661 -15.161 1.000 11.515 84 VAL A CA 1
ATOM 635 C C . VAL A 1 84 ? -7.443 -19.695 -16.194 1.000 10.859 84 VAL A C 1
ATOM 636 O O . VAL A 1 84 ? -8.551 -20.234 -16.126 1.000 13.228 84 VAL A O 1
ATOM 640 N N . SER A 1 85 ? -6.583 -19.929 -17.172 1.000 10.867 85 SER A N 1
ATOM 641 C CA . SER A 1 85 ? -6.899 -20.901 -18.196 1.000 10.604 85 SER A CA 1
ATOM 642 C C . SER A 1 85 ? -6.916 -22.305 -17.592 1.000 11.114 85 SER A C 1
ATOM 643 O O . SER A 1 85 ? -6.290 -22.553 -16.559 1.000 11.854 85 SER A O 1
AT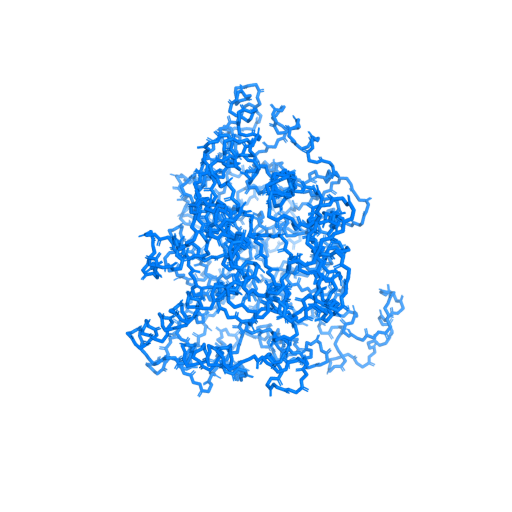OM 646 N N . PRO A 1 86 ? -7.658 -23.233 -18.201 1.000 11.093 86 PRO A N 1
ATOM 647 C CA . PRO A 1 86 ? -7.651 -24.622 -17.706 1.000 10.912 86 PRO A CA 1
ATOM 648 C C . PRO A 1 86 ? -6.258 -25.209 -17.519 1.000 8.614 86 PRO A C 1
ATOM 649 O O . PRO A 1 86 ? -6.022 -25.938 -16.540 1.000 9.822 86 PRO A O 1
ATOM 653 N N . ASP A 1 87 ? -5.325 -24.905 -18.426 1.000 10.138 87 ASP A N 1
ATOM 654 C CA . ASP A 1 87 ? -3.963 -25.414 -18.307 1.000 10.699 87 ASP A CA 1
ATOM 655 C C . ASP A 1 87 ? -3.092 -24.606 -17.349 1.000 10.822 87 ASP A C 1
ATOM 656 O O . ASP A 1 87 ? -1.903 -24.922 -17.205 1.000 12.628 87 ASP A O 1
ATOM 661 N N . ALA A 1 88 ? -3.649 -23.570 -16.713 1.000 9.025 88 ALA A N 1
ATOM 662 C CA . ALA A 1 88 ? -2.967 -22.762 -15.695 1.000 8.159 88 ALA A CA 1
ATOM 663 C C . ALA A 1 88 ? -1.768 -21.982 -16.241 1.000 8.927 88 ALA A C 1
ATOM 664 O O . ALA A 1 88 ? -0.923 -21.513 -15.469 1.000 9.367 88 ALA A O 1
ATOM 666 N N . MET A 1 89 ? -1.674 -21.820 -17.556 1.000 9.012 89 MET A N 1
ATOM 667 C CA . MET A 1 89 ? -0.578 -21.062 -18.133 1.000 8.667 89 MET A CA 1
ATOM 668 C C . MET A 1 89 ? -0.925 -19.602 -18.376 1.000 7.788 89 MET A C 1
ATOM 669 O O . MET A 1 89 ? -0.014 -18.773 -18.471 1.000 9.362 89 MET A O 1
ATOM 674 N N . GLU A 1 90 ? -2.205 -19.258 -18.480 1.000 7.954 90 GLU A N 1
ATOM 675 C CA . GLU A 1 90 ? -2.612 -17.903 -18.824 1.000 8.254 90 GLU A CA 1
ATOM 676 C C . GLU A 1 90 ? -3.458 -17.307 -17.710 1.000 7.596 90 GLU A C 1
ATOM 677 O O . GLU A 1 90 ? -4.462 -17.899 -17.300 1.000 9.793 90 GLU A O 1
ATOM 683 N N . TYR A 1 91 ? -3.061 -16.128 -17.239 1.000 8.133 91 TYR A N 1
ATOM 684 C CA . TYR A 1 91 ? -3.830 -15.353 -16.276 1.000 8.559 91 TYR A CA 1
ATOM 685 C C . TYR A 1 91 ? -4.206 -14.032 -16.926 1.000 8.530 91 TYR A C 1
ATOM 686 O O . TYR A 1 91 ? -3.329 -13.291 -17.383 1.000 10.451 91 TYR A O 1
ATOM 695 N N . THR A 1 92 ? -5.501 -13.730 -16.959 1.000 7.264 92 THR A N 1
ATOM 696 C CA . THR A 1 92 ? -5.991 -12.509 -17.579 1.000 7.119 92 THR A CA 1
ATOM 697 C C . THR A 1 92 ? -6.673 -11.678 -16.508 1.000 6.856 92 THR A C 1
ATOM 698 O O . THR A 1 92 ? -7.639 -12.136 -15.887 1.000 8.817 92 THR A O 1
ATOM 702 N N . PHE A 1 93 ? -6.184 -10.460 -16.308 1.000 6.935 93 PHE A N 1
ATOM 703 C CA . PHE A 1 93 ? -6.641 -9.590 -15.232 1.000 6.840 93 PHE A CA 1
ATOM 704 C C . PHE A 1 93 ? -7.499 -8.485 -15.819 1.000 7.361 93 PHE A C 1
ATOM 705 O O . PHE A 1 93 ? -7.058 -7.765 -16.722 1.000 8.233 93 PHE A O 1
ATOM 713 N N . LYS A 1 94 ? -8.724 -8.362 -15.313 1.000 7.656 94 LYS A N 1
ATOM 714 C CA . LYS A 1 94 ? -9.586 -7.245 -15.666 1.000 7.688 94 LYS A CA 1
ATOM 715 C C . LYS A 1 94 ? -9.433 -6.151 -14.627 1.000 8.622 94 LYS A C 1
ATOM 716 O O . LYS A 1 94 ? -9.592 -6.395 -13.426 1.000 8.601 94 LYS A O 1
ATOM 722 N N . LEU A 1 95 ? -9.105 -4.957 -15.098 1.000 8.506 95 LEU A N 1
ATOM 723 C CA . LEU A 1 95 ? -8.839 -3.816 -14.244 1.000 8.135 95 LEU A CA 1
ATOM 724 C C . LEU A 1 95 ? -10.107 -2.991 -14.053 1.000 8.185 95 LEU A C 1
ATOM 725 O O . LEU A 1 95 ? -11.107 -3.166 -14.755 1.000 10.130 95 LEU A O 1
ATOM 730 N N . ARG A 1 96 ? -10.059 -2.085 -13.079 1.000 7.838 96 ARG A N 1
ATOM 731 C CA . ARG A 1 96 ? -11.219 -1.286 -12.696 1.000 7.601 96 ARG A CA 1
ATOM 732 C C . ARG A 1 96 ? -11.277 -0.043 -13.577 1.000 9.348 96 ARG A C 1
ATOM 733 O O . ARG A 1 96 ? -10.488 0.888 -13.399 1.000 10.122 96 ARG A O 1
ATOM 741 N N . LYS A 1 97 ? -12.213 -0.026 -14.525 1.000 8.430 97 LYS A N 1
ATOM 742 C CA . LYS A 1 97 ? -12.368 1.125 -15.399 1.000 9.309 97 LYS A CA 1
ATOM 743 C C . LYS A 1 97 ? -12.600 2.375 -14.560 1.000 9.575 97 LYS A C 1
ATOM 744 O O . LYS A 1 97 ? -13.399 2.369 -13.620 1.000 10.056 97 LYS A O 1
ATOM 750 N N . GLY A 1 98 ? -11.880 3.446 -14.884 1.000 8.933 98 GLY A N 1
ATOM 751 C CA . GLY A 1 98 ? -12.000 4.694 -14.163 1.000 8.256 98 GLY A CA 1
ATOM 752 C C . GLY A 1 98 ? -11.043 4.859 -13.006 1.000 7.906 98 GLY A C 1
ATOM 753 O O . GLY A 1 98 ? -10.968 5.955 -12.440 1.000 9.941 98 GLY A O 1
ATOM 754 N N . MET A 1 99 ? -10.321 3.808 -12.634 1.000 7.585 99 MET A N 1
ATOM 755 C CA . MET A 1 99 ? -9.353 3.923 -11.555 1.000 6.056 99 MET A CA 1
ATOM 756 C C . MET A 1 99 ? -8.247 4.882 -11.965 1.000 6.169 99 MET A C 1
ATOM 757 O O . MET A 1 99 ? -7.857 4.945 -13.137 1.000 7.990 99 MET A O 1
ATOM 762 N N . LYS A 1 100 ? -7.747 5.640 -10.989 1.000 4.593 100 LYS A N 1
ATOM 763 C CA . LYS A 1 100 ? -6.745 6.656 -11.239 1.000 6.311 100 LYS A CA 1
ATOM 764 C C . LYS A 1 100 ? -5.576 6.488 -10.281 1.000 5.930 100 LYS A C 1
ATOM 765 O O . LYS A 1 100 ? -5.696 5.886 -9.207 1.000 7.109 100 LYS A O 1
ATOM 771 N N . TRP A 1 101 ? -4.432 7.010 -10.715 1.000 5.695 101 TRP A N 1
ATOM 772 C CA . TRP A 1 101 ? -3.269 7.178 -9.865 1.000 5.516 101 TRP A CA 1
ATOM 773 C C . TRP A 1 101 ? -3.497 8.332 -8.895 1.000 5.951 101 TRP A C 1
ATOM 774 O O . TRP A 1 101 ? -4.451 9.107 -9.015 1.000 6.217 101 TRP A O 1
ATOM 785 N N . SER A 1 102 ? -2.563 8.467 -7.947 1.000 7.509 102 SER A N 1
ATOM 786 C CA . SER A 1 102 ? -2.629 9.534 -6.951 1.000 7.372 102 SER A CA 1
ATOM 787 C C . SER A 1 102 ? -2.620 10.926 -7.570 1.000 8.019 102 SER A C 1
ATOM 788 O O . SER A 1 102 ? -3.029 11.886 -6.904 1.000 9.514 102 SER A O 1
ATOM 791 N N . ASP A 1 103 ? -2.150 11.064 -8.811 1.000 7.759 103 ASP A N 1
ATOM 792 C CA . ASP A 1 103 ? -2.148 12.345 -9.508 1.000 9.664 103 ASP A CA 1
ATOM 793 C C . ASP A 1 103 ? -3.390 12.557 -10.365 1.000 10.122 103 ASP A C 1
ATOM 794 O O . ASP A 1 103 ? -3.463 13.550 -11.097 1.000 10.809 103 ASP A O 1
ATOM 799 N N . GLY A 1 104 ? -4.360 11.652 -10.297 1.000 9.125 104 GLY A N 1
ATOM 800 C CA . GLY A 1 104 ? -5.594 11.820 -11.038 1.000 9.054 104 GLY A CA 1
ATOM 801 C C . GLY A 1 104 ? -5.559 11.320 -12.466 1.000 9.506 104 GLY A C 1
ATOM 802 O O . GLY A 1 104 ? -6.582 11.405 -13.159 1.000 9.899 104 GLY A O 1
ATOM 803 N N . THR A 1 105 ? -4.431 10.815 -12.929 1.000 8.277 105 THR A N 1
ATOM 804 C CA . THR A 1 105 ? -4.354 10.307 -14.290 1.000 7.880 105 THR A CA 1
ATOM 805 C C . THR A 1 105 ? -4.773 8.838 -14.332 1.000 7.632 105 THR A C 1
ATOM 806 O O . THR A 1 105 ? -4.793 8.156 -13.302 1.000 8.030 105 THR A O 1
ATOM 810 N N . PRO A 1 106 ? -5.111 8.315 -15.511 1.000 9.217 106 PRO A N 1
ATOM 811 C CA . PRO A 1 106 ? -5.689 6.965 -15.574 1.000 8.422 106 PRO A CA 1
ATOM 812 C C . PRO A 1 106 ? -4.708 5.863 -15.197 1.000 8.946 106 PRO A C 1
ATOM 813 O O . PRO A 1 106 ? -3.541 5.872 -15.599 1.000 9.462 106 PRO A O 1
ATOM 817 N N . PHE A 1 107 ? -5.211 4.897 -14.429 1.000 7.293 107 PHE A N 1
ATOM 818 C CA . PHE A 1 107 ? -4.520 3.636 -14.156 1.000 8.101 107 PHE A CA 1
ATOM 819 C C . PHE A 1 107 ? -5.078 2.614 -15.141 1.000 7.772 107 PHE A C 1
ATOM 820 O O . PHE A 1 107 ? -6.270 2.289 -15.095 1.000 9.788 107 PHE A O 1
ATOM 828 N N . THR A 1 108 ? -4.233 2.123 -16.048 1.000 6.909 108 THR A N 1
ATOM 829 C CA . THR A 1 108 ? -4.702 1.258 -17.125 1.000 7.354 108 THR A CA 1
ATOM 830 C C . THR A 1 108 ? -3.723 0.110 -17.346 1.000 7.264 108 THR A C 1
ATOM 831 O O . THR A 1 108 ? -2.661 0.026 -16.722 1.000 7.733 108 THR A O 1
ATOM 835 N N . ALA A 1 109 ? -4.087 -0.772 -18.281 1.000 7.764 109 ALA A N 1
ATOM 836 C CA . ALA A 1 109 ? -3.210 -1.877 -18.661 1.000 8.114 109 ALA A CA 1
ATOM 837 C C . ALA A 1 109 ? -1.839 -1.393 -19.136 1.000 7.432 109 ALA A C 1
ATOM 838 O O . ALA A 1 109 ? -0.850 -2.123 -19.002 1.000 9.370 109 ALA A O 1
ATOM 840 N N . ASP A 1 110 ? -1.761 -0.181 -19.701 1.000 8.804 110 ASP A N 1
ATOM 841 C CA . ASP A 1 110 ? -0.477 0.363 -20.139 1.000 8.193 110 ASP A CA 1
ATOM 842 C C . ASP A 1 110 ? 0.528 0.413 -18.995 1.000 6.838 110 ASP A C 1
ATOM 843 O O . ASP A 1 110 ? 1.728 0.207 -19.214 1.000 7.396 110 ASP A O 1
ATOM 848 N N . ASP A 1 111 ? 0.058 0.686 -17.775 1.000 6.698 111 ASP A N 1
ATOM 849 C CA . ASP A 1 111 ? 0.959 0.775 -16.631 1.000 7.485 111 ASP A CA 1
ATOM 850 C C . ASP A 1 111 ? 1.493 -0.594 -16.240 1.000 7.661 111 ASP A C 1
ATOM 851 O O . ASP A 1 111 ? 2.672 -0.730 -15.895 1.000 8.490 111 ASP A O 1
ATOM 856 N N . ILE A 1 112 ? 0.639 -1.616 -16.277 1.000 7.411 112 ILE A N 1
ATOM 857 C CA . ILE A 1 112 ? 1.072 -2.954 -15.891 1.000 7.722 112 ILE A CA 1
ATOM 858 C C . ILE A 1 112 ? 2.030 -3.522 -16.926 1.000 6.535 112 ILE A C 1
ATOM 859 O O . ILE A 1 112 ? 3.027 -4.173 -16.584 1.000 7.077 112 ILE A O 1
ATOM 864 N N . VAL A 1 113 ? 1.748 -3.280 -18.208 1.000 6.193 113 VAL A N 1
ATOM 865 C CA . VAL A 1 113 ? 2.627 -3.761 -19.266 1.000 6.922 113 VAL A CA 1
ATOM 866 C C . VAL A 1 113 ? 3.973 -3.046 -19.214 1.000 7.438 113 VAL A C 1
ATOM 867 O O . VAL A 1 113 ? 5.025 -3.662 -19.435 1.000 7.859 113 VAL A O 1
ATOM 871 N N . PHE A 1 114 ? 3.968 -1.749 -18.895 1.000 6.843 114 PHE A N 1
ATOM 872 C CA . PHE A 1 114 ? 5.223 -1.022 -18.725 1.000 6.664 114 PHE A CA 1
ATOM 873 C C . PHE A 1 114 ? 6.017 -1.589 -17.558 1.000 6.424 114 PHE A C 1
ATOM 874 O O . PHE A 1 114 ? 7.221 -1.852 -17.678 1.000 6.980 114 PHE A O 1
ATOM 882 N N . ALA A 1 115 ? 5.351 -1.781 -16.418 1.000 7.111 115 ALA A N 1
ATOM 883 C CA . ALA A 1 115 ? 6.021 -2.314 -15.238 1.000 6.080 115 ALA A CA 1
ATOM 884 C C . ALA A 1 115 ? 6.672 -3.656 -15.533 1.000 6.480 115 ALA A C 1
ATOM 885 O O . ALA A 1 115 ? 7.816 -3.898 -15.142 1.000 8.193 115 ALA A O 1
ATOM 887 N N . MET A 1 116 ? 5.968 -4.537 -16.239 1.000 5.924 116 MET A N 1
ATOM 888 C CA . MET A 1 116 ? 6.524 -5.854 -16.511 1.000 6.401 116 MET A CA 1
ATOM 889 C C . MET A 1 116 ? 7.568 -5.824 -17.621 1.000 8.498 116 MET A C 1
ATOM 890 O O . MET A 1 116 ? 8.677 -6.335 -17.447 1.000 9.625 116 MET A O 1
ATOM 895 N N . ASN A 1 117 ? 7.232 -5.245 -18.772 1.000 8.040 117 ASN A N 1
ATOM 896 C CA . ASN A 1 117 ? 8.089 -5.405 -19.942 1.000 8.114 117 ASN A CA 1
ATOM 897 C C . ASN A 1 117 ? 9.247 -4.418 -19.974 1.000 9.201 117 ASN A C 1
ATOM 898 O O . ASN A 1 117 ? 10.316 -4.743 -20.507 1.000 9.991 117 ASN A O 1
ATOM 903 N N . ASP A 1 118 ? 9.064 -3.219 -19.428 1.000 7.356 118 ASP A N 1
ATOM 904 C CA . ASP A 1 118 ? 10.097 -2.193 -19.493 1.000 8.362 118 ASP A CA 1
ATOM 905 C C . ASP A 1 118 ? 10.914 -2.079 -18.219 1.000 8.738 118 ASP A C 1
ATOM 906 O O . ASP A 1 118 ? 11.986 -1.461 -18.247 1.000 9.933 118 ASP A O 1
ATOM 911 N N . VAL A 1 119 ? 10.451 -2.666 -17.116 1.000 8.285 119 VAL A N 1
ATOM 912 C CA . VAL A 1 119 ? 11.180 -2.590 -15.852 1.000 8.812 119 VAL A CA 1
ATOM 913 C C . VAL A 1 119 ? 11.588 -3.987 -15.396 1.000 8.327 119 VAL A C 1
ATOM 914 O O . VAL A 1 119 ? 12.768 -4.345 -15.459 1.000 9.809 119 VAL A O 1
ATOM 918 N N . VAL A 1 120 ? 10.611 -4.790 -14.962 1.000 8.680 120 VAL A N 1
ATOM 919 C CA . VAL A 1 120 ? 10.900 -6.087 -14.343 1.000 7.556 120 VAL A CA 1
ATOM 920 C C . VAL A 1 120 ? 11.701 -6.975 -15.287 1.000 8.762 120 VAL A C 1
ATOM 921 O O . VAL A 1 120 ? 12.713 -7.577 -14.899 1.000 10.422 120 VAL A O 1
ATOM 925 N N . LEU A 1 121 ? 11.245 -7.091 -16.531 1.000 8.946 121 LEU A N 1
ATOM 926 C CA . LEU A 1 121 ? 11.846 -7.988 -17.502 1.000 9.612 121 LEU A CA 1
ATOM 927 C C . LEU A 1 121 ? 12.948 -7.323 -18.314 1.000 9.470 121 LEU A C 1
ATOM 928 O O . LEU A 1 121 ? 13.467 -7.937 -19.251 1.000 11.830 121 LEU A O 1
ATOM 933 N N . ASN A 1 122 ? 13.318 -6.090 -17.975 1.000 9.901 122 ASN A N 1
ATOM 934 C CA . ASN A 1 122 ? 14.425 -5.415 -18.640 1.000 10.570 122 ASN A CA 1
ATOM 935 C C . ASN A 1 122 ? 15.724 -5.868 -17.987 1.000 10.828 122 ASN A C 1
ATOM 936 O O . ASN A 1 122 ? 15.906 -5.691 -16.778 1.000 11.180 122 ASN A O 1
ATOM 941 N N . LYS A 1 123 ? 16.622 -6.449 -18.787 1.000 12.270 123 LYS A N 1
ATOM 942 C CA . LYS A 1 123 ? 17.832 -7.073 -18.262 1.000 13.817 123 LYS A CA 1
ATOM 943 C C . LYS A 1 123 ? 18.884 -6.073 -17.818 1.000 14.931 123 LYS A C 1
ATOM 944 O O . LYS A 1 123 ? 19.780 -6.440 -17.050 1.000 16.381 123 LYS A O 1
ATOM 950 N N . GLU A 1 124 ? 18.818 -4.830 -18.286 1.000 15.494 124 GLU A N 1
ATOM 951 C CA . GLU A 1 124 ? 19.716 -3.822 -17.737 1.000 17.268 124 GLU A CA 1
ATOM 952 C C . GLU A 1 124 ? 19.240 -3.376 -16.359 1.000 16.415 124 GLU A C 1
ATOM 953 O O . GLU A 1 124 ? 20.052 -3.150 -15.455 1.000 16.776 124 GLU A O 1
ATOM 959 N N . MET A 1 125 ? 17.919 -3.274 -16.187 1.000 16.668 125 MET A N 1
ATOM 960 C CA . MET A 1 125 ? 17.337 -2.939 -14.892 1.000 16.681 125 MET A CA 1
ATOM 961 C C . MET A 1 125 ? 17.519 -4.081 -13.894 1.000 15.881 125 MET A C 1
ATOM 962 O O . MET A 1 125 ? 17.964 -3.864 -12.760 1.000 18.157 125 MET A O 1
ATOM 967 N N . PHE A 1 126 ? 17.190 -5.309 -14.305 1.000 13.710 126 PHE A N 1
ATOM 968 C CA . PHE A 1 126 ? 17.286 -6.501 -13.460 1.000 13.259 126 PHE A CA 1
ATOM 969 C C . PHE A 1 126 ? 18.037 -7.584 -14.224 1.000 14.173 126 PHE A C 1
ATOM 970 O O . PHE A 1 126 ? 17.428 -8.369 -14.965 1.000 12.975 126 PHE A O 1
ATOM 978 N N . PRO A 1 127 ? 19.363 -7.660 -14.067 1.000 16.368 127 PRO A N 1
ATOM 979 C CA . PRO A 1 127 ? 20.142 -8.672 -14.810 1.000 16.302 127 PRO A CA 1
ATOM 980 C C . PRO A 1 127 ? 19.633 -10.096 -14.650 1.000 17.252 127 PRO A C 1
ATOM 981 O O . PRO A 1 127 ? 19.617 -10.855 -15.626 1.000 18.042 127 PRO A O 1
ATOM 985 N N . GLN A 1 128 ? 19.208 -10.482 -13.456 1.000 17.984 128 GLN A N 1
ATOM 986 C CA . GLN A 1 128 ? 18.396 -11.677 -13.284 1.000 20.250 128 GLN A CA 1
ATOM 987 C C . GLN A 1 128 ? 16.990 -11.255 -12.880 1.000 19.494 128 GLN A C 1
ATOM 988 O O . GLN A 1 128 ? 16.814 -10.500 -11.916 1.000 18.363 128 GLN A O 1
ATOM 994 N N . THR A 1 129 ? 16.003 -11.719 -13.638 1.000 19.752 129 THR A N 1
ATOM 995 C CA . THR A 1 129 ? 14.627 -11.342 -13.379 1.000 18.823 129 THR A CA 1
ATOM 996 C C . THR A 1 129 ? 14.206 -11.871 -12.012 1.000 18.505 129 THR A C 1
ATOM 997 O O . THR A 1 129 ? 14.569 -12.995 -11.645 1.000 18.826 129 THR A O 1
ATOM 1001 N N . PRO A 1 130 ? 13.485 -11.082 -11.220 1.000 18.929 130 PRO A N 1
ATOM 1002 C CA . PRO A 1 130 ? 12.946 -11.604 -9.959 1.000 19.381 130 PRO A CA 1
ATOM 1003 C C . PRO A 1 130 ? 12.149 -12.876 -10.202 1.000 17.860 130 PRO A C 1
ATOM 1004 O O . PRO A 1 130 ? 11.306 -12.941 -11.104 1.000 16.347 130 PRO A O 1
ATOM 1008 N N . SER A 1 131 ? 12.432 -13.906 -9.400 1.000 17.676 131 SER A N 1
ATOM 1009 C CA . SER A 1 131 ? 11.846 -15.215 -9.662 1.000 18.676 131 SER A CA 1
ATOM 1010 C C . SER A 1 131 ? 10.346 -15.242 -9.415 1.000 15.028 131 SER A C 1
ATOM 1011 O O . SER A 1 131 ? 9.683 -16.190 -9.855 1.000 14.949 131 SER A O 1
ATOM 1014 N N . ALA A 1 132 ? 9.804 -14.226 -8.735 1.000 13.009 132 ALA A N 1
ATOM 1015 C CA . ALA A 1 132 ? 8.362 -14.135 -8.544 1.000 12.309 132 ALA A CA 1
ATOM 1016 C C . ALA A 1 132 ? 7.608 -14.280 -9.858 1.000 10.914 132 ALA A C 1
ATOM 1017 O O . ALA A 1 132 ? 6.482 -14.786 -9.878 1.000 11.883 132 ALA A O 1
ATOM 1019 N N . TYR A 1 133 ? 8.213 -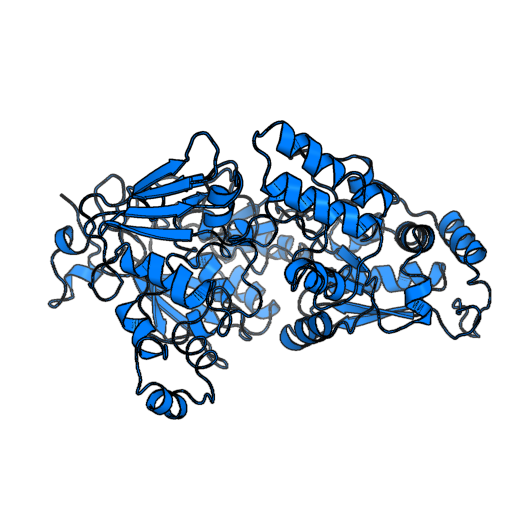13.861 -10.965 1.000 9.772 133 TYR A N 1
ATOM 1020 C CA . TYR A 1 133 ? 7.520 -13.819 -12.245 1.000 10.083 133 TYR A CA 1
ATOM 1021 C C . TYR A 1 133 ? 7.940 -14.941 -13.184 1.000 10.399 133 TYR A C 1
ATOM 1022 O O . TYR A 1 133 ? 7.493 -14.969 -14.335 1.000 12.362 133 TYR A O 1
ATOM 1031 N N . LEU A 1 134 ? 8.754 -15.886 -12.716 1.000 9.430 134 LEU A N 1
ATOM 1032 C CA . LEU A 1 134 ? 9.324 -16.913 -13.578 1.000 9.262 134 LEU A CA 1
ATOM 1033 C C . LEU A 1 134 ? 8.765 -18.300 -13.288 1.000 11.986 134 LEU A C 1
ATOM 1034 O O . LEU A 1 134 ? 8.358 -18.609 -12.164 1.000 12.030 134 LEU A O 1
ATOM 1039 N N . VAL A 1 135 ? 8.778 -19.143 -14.322 1.000 11.728 135 VAL A N 1
ATOM 1040 C CA . VAL A 1 135 ? 8.578 -20.582 -14.180 1.000 12.591 135 VAL A CA 1
ATOM 1041 C C . VAL A 1 135 ? 9.775 -21.270 -14.812 1.000 13.770 135 VAL A C 1
ATOM 1042 O O . VAL A 1 135 ? 10.003 -21.138 -16.020 1.000 15.073 135 VAL A O 1
ATOM 1046 N N . GLY A 1 136 ? 10.532 -22.005 -14.002 1.000 14.749 136 GLY A N 1
ATOM 1047 C CA . GLY A 1 136 ? 11.736 -22.653 -14.499 1.000 15.926 136 GLY A CA 1
ATOM 1048 C C . GLY A 1 136 ? 12.699 -21.688 -15.151 1.000 17.234 136 GLY A C 1
ATOM 1049 O O . GLY A 1 136 ? 13.348 -22.036 -16.147 1.000 18.618 136 GLY A O 1
ATOM 1050 N N . GLY A 1 137 ? 12.800 -20.472 -14.615 1.000 14.907 137 GLY A N 1
ATOM 1051 C CA . GLY A 1 137 ? 13.662 -19.456 -15.177 1.000 15.776 137 GLY A CA 1
ATOM 1052 C C . GLY A 1 137 ? 13.133 -18.755 -16.411 1.000 15.912 137 GLY A C 1
ATOM 1053 O O . GLY A 1 137 ? 13.835 -17.898 -16.962 1.000 17.686 137 GLY A O 1
ATOM 1054 N N . LYS A 1 138 ? 11.928 -19.076 -16.870 1.000 13.649 138 LYS A N 1
ATOM 1055 C CA . LYS A 1 138 ? 11.384 -18.456 -18.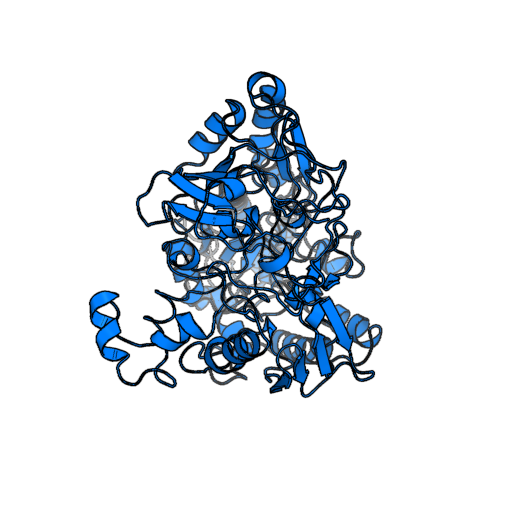068 1.000 14.694 138 LYS A CA 1
ATOM 1056 C C . LYS A 1 138 ? 10.304 -17.443 -17.715 1.000 13.309 138 LYS A C 1
ATOM 1057 O O . LYS A 1 138 ? 9.499 -17.662 -16.804 1.000 13.652 138 LYS A O 1
ATOM 1063 N N . ALA A 1 139 ? 10.303 -16.367 -18.421 1.000 14.036 139 ALA A N 1
ATOM 1064 C CA . ALA A 1 139 ? 9.440 -15.222 -18.199 1.000 14.539 139 ALA A CA 1
ATOM 1065 C C . ALA A 1 139 ? 8.103 -15.394 -18.914 1.000 14.415 139 ALA A C 1
ATOM 1066 O O . ALA A 1 139 ? 8.017 -16.079 -19.939 1.000 16.215 139 ALA A O 1
ATOM 1068 N N . PRO A 1 140 ? 7.051 -14.774 -18.394 1.000 13.704 140 PRO A N 1
ATOM 1069 C CA . PRO A 1 140 ? 5.782 -14.746 -19.118 1.000 12.188 140 PRO A CA 1
ATOM 1070 C C . PRO A 1 140 ? 5.824 -13.714 -20.230 1.000 11.909 140 PRO A C 1
ATOM 1071 O O . PRO A 1 140 ? 6.608 -12.761 -20.209 1.000 11.572 140 PRO A O 1
ATOM 1075 N N . LYS A 1 141 ? 4.959 -13.928 -21.212 1.000 10.733 141 LYS A N 1
ATOM 1076 C CA . LYS A 1 141 ? 4.620 -12.892 -22.174 1.000 11.036 141 LYS A CA 1
ATOM 1077 C C . LYS A 1 141 ? 3.494 -12.068 -21.569 1.000 9.377 141 LYS A C 1
ATOM 1078 O O . LYS A 1 141 ? 2.422 -12.599 -21.267 1.000 11.383 141 LYS A O 1
ATOM 1084 N N . VAL A 1 142 ? 3.747 -10.782 -21.356 1.000 8.577 142 VAL A N 1
ATOM 1085 C CA . VAL A 1 142 ? 2.774 -9.883 -20.750 1.000 7.201 142 VAL A CA 1
ATOM 1086 C C . VAL A 1 142 ? 2.293 -8.934 -21.830 1.000 7.919 142 VAL A C 1
ATOM 1087 O O . VAL A 1 142 ? 3.107 -8.274 -22.484 1.000 9.777 142 VAL A O 1
ATOM 1091 N N . SER A 1 143 ? 0.975 -8.872 -22.032 1.000 9.227 143 SER A N 1
ATOM 1092 C CA . SER A 1 143 ? 0.427 -8.110 -23.143 1.000 9.649 143 SER A CA 1
ATOM 1093 C C . SER A 1 143 ? -0.816 -7.352 -22.711 1.000 8.551 143 SER A C 1
ATOM 1094 O O . SER A 1 143 ? -1.555 -7.780 -21.822 1.000 9.543 143 SER A O 1
ATOM 1097 N N . LYS A 1 144 ? -1.053 -6.233 -23.379 1.000 8.061 144 LYS A N 1
ATOM 1098 C CA . LYS A 1 144 ? -2.297 -5.497 -23.221 1.000 8.256 144 LYS A CA 1
ATOM 1099 C C . LYS A 1 144 ? -3.349 -6.103 -24.134 1.000 9.417 144 LYS A C 1
ATOM 1100 O O . LYS A 1 144 ? -3.134 -6.228 -25.343 1.000 12.204 144 LYS A O 1
ATOM 1106 N N . VAL A 1 145 ? -4.487 -6.474 -23.562 1.000 8.412 145 VAL A N 1
ATOM 1107 C CA . VAL A 1 145 ? -5.617 -6.916 -24.374 1.000 10.254 145 VAL A CA 1
ATOM 1108 C C . VAL A 1 145 ? -6.491 -5.736 -24.777 1.000 10.993 145 VAL A C 1
ATOM 1109 O O . VAL A 1 145 ? -6.814 -5.561 -25.955 1.000 11.957 145 VAL A O 1
ATOM 1113 N N . ASP A 1 146 ? -6.875 -4.915 -23.803 1.000 10.462 146 ASP A N 1
ATOM 1114 C CA . ASP A 1 146 ? -7.454 -3.594 -24.040 1.000 10.209 146 ASP A CA 1
ATOM 1115 C C . ASP A 1 146 ? -7.037 -2.690 -22.881 1.000 9.475 146 ASP A C 1
ATOM 1116 O O . ASP A 1 146 ? -6.230 -3.081 -22.033 1.000 9.559 146 ASP A O 1
ATOM 1121 N N . ASP A 1 147 ? -7.590 -1.478 -22.836 1.000 10.338 147 ASP A N 1
ATOM 1122 C CA . ASP A 1 147 ? -7.171 -0.513 -21.825 1.000 10.693 147 ASP A CA 1
ATOM 1123 C C . ASP A 1 147 ? -7.325 -1.037 -20.407 1.000 8.462 147 ASP A C 1
ATOM 1124 O O . ASP A 1 147 ? -6.615 -0.572 -19.510 1.000 9.767 147 ASP A O 1
ATOM 1129 N N . TYR A 1 148 ? -8.226 -1.992 -20.176 1.000 8.454 148 TYR A N 1
ATOM 1130 C CA . TYR A 1 148 ? -8.488 -2.460 -18.823 1.000 8.906 148 TYR A CA 1
ATOM 1131 C C . TYR A 1 148 ? -8.347 -3.971 -18.694 1.000 8.793 148 TYR A C 1
ATOM 1132 O O . TYR A 1 148 ? -8.958 -4.583 -17.814 1.000 10.112 148 TYR A O 1
ATOM 1141 N N . THR A 1 149 ? -7.523 -4.585 -19.545 1.000 7.914 149 THR A N 1
ATOM 1142 C CA . THR A 1 149 ? -7.312 -6.027 -19.502 1.000 7.838 149 THR A CA 1
ATOM 1143 C C . THR A 1 149 ? -5.871 -6.336 -19.863 1.000 8.456 149 THR A C 1
ATOM 1144 O O . THR A 1 149 ? -5.386 -5.914 -20.916 1.000 8.196 149 THR A O 1
ATOM 1148 N N . VAL A 1 150 ? -5.191 -7.076 -18.990 1.000 8.943 150 VAL A N 1
ATOM 1149 C CA . VAL A 1 150 ? -3.797 -7.448 -19.196 1.000 7.480 150 VAL A CA 1
ATOM 1150 C C . VAL A 1 150 ? -3.654 -8.957 -19.026 1.000 6.846 150 VAL A C 1
ATOM 1151 O O . VAL A 1 150 ? -4.266 -9.557 -18.132 1.000 9.151 150 VAL A O 1
ATOM 1155 N N . LYS A 1 151 ? -2.857 -9.570 -19.891 1.000 7.735 151 LYS A N 1
ATOM 1156 C CA . LYS A 1 151 ? -2.674 -11.013 -19.899 1.000 9.022 151 LYS A CA 1
ATOM 1157 C C . LYS A 1 151 ? -1.224 -11.352 -19.574 1.000 7.472 151 LYS A C 1
ATOM 1158 O O . LYS A 1 151 ? -0.300 -10.715 -20.099 1.000 7.819 151 LYS A O 1
ATOM 1164 N N . PHE A 1 152 ? -1.037 -12.328 -18.683 1.000 8.372 152 PHE A N 1
ATOM 1165 C CA . PHE A 1 152 ? 0.255 -12.944 -18.397 1.000 7.604 152 PHE A CA 1
ATOM 1166 C C . PHE A 1 152 ? 0.205 -14.368 -18.937 1.000 7.975 152 PHE A C 1
ATOM 1167 O O . PHE A 1 152 ? -0.598 -15.177 -18.465 1.000 9.722 152 PHE A O 1
ATOM 1175 N N . GLU A 1 153 ? 1.063 -14.686 -19.908 1.000 8.383 153 GLU A N 1
ATOM 1176 C CA . GLU A 1 153 ? 1.085 -16.021 -20.507 1.000 9.617 153 GLU A CA 1
ATOM 1177 C C . GLU A 1 153 ? 2.421 -16.695 -20.214 1.000 9.014 153 GLU A C 1
ATOM 1178 O O . GLU A 1 153 ? 3.456 -16.291 -20.752 1.000 10.557 153 GLU A O 1
ATOM 1184 N N . PHE A 1 154 ? 2.390 -17.744 -19.401 1.000 8.177 154 PHE A N 1
ATOM 1185 C CA . PHE A 1 154 ? 3.599 -18.482 -19.060 1.000 8.648 154 PHE A CA 1
ATOM 1186 C C . PHE A 1 154 ? 3.795 -19.653 -20.014 1.000 9.949 154 PHE A C 1
ATOM 1187 O O . PHE A 1 154 ? 2.839 -20.126 -20.643 1.000 11.499 154 PHE A O 1
ATOM 1195 N N . PRO A 1 155 ? 5.027 -20.153 -20.148 1.000 10.880 155 PRO A N 1
ATOM 1196 C CA . PRO A 1 155 ? 5.270 -21.303 -21.029 1.000 11.278 155 PRO A CA 1
ATOM 1197 C C . PRO A 1 155 ? 4.962 -22.647 -20.393 1.000 10.920 155 PRO A C 1
ATOM 1198 O O . PRO A 1 155 ? 5.069 -23.675 -21.071 1.000 13.770 155 PRO A O 1
ATOM 1202 N N . ALA A 1 156 ? 4.593 -22.659 -19.118 1.000 10.291 156 ALA A N 1
ATOM 1203 C CA . ALA A 1 156 ? 4.166 -23.860 -18.425 1.000 9.701 156 ALA A CA 1
ATOM 1204 C C . ALA A 1 156 ? 3.145 -23.434 -17.384 1.000 9.285 156 ALA A C 1
ATOM 1205 O O . ALA A 1 156 ? 2.962 -22.240 -17.124 1.000 10.196 156 ALA A O 1
ATOM 1207 N N . ALA A 1 157 ? 2.473 -24.425 -16.793 1.000 9.672 157 ALA A N 1
ATOM 1208 C CA . ALA A 1 157 ? 1.502 -24.148 -15.743 1.000 8.833 157 ALA A CA 1
ATOM 1209 C C . ALA A 1 157 ? 2.160 -23.370 -14.611 1.000 8.872 157 ALA A C 1
ATOM 1210 O O . ALA A 1 157 ? 3.335 -23.575 -14.292 1.000 9.785 157 ALA A O 1
ATOM 1212 N N . ASN A 1 158 ? 1.396 -22.462 -14.000 1.000 9.014 158 ASN A N 1
ATOM 1213 C CA . ASN A 1 158 ? 1.907 -21.681 -12.869 1.000 7.811 158 ASN A CA 1
ATOM 1214 C C . ASN A 1 158 ? 0.771 -21.482 -11.863 1.000 7.696 158 ASN A C 1
ATOM 1215 O O . ASN A 1 158 ? 0.194 -20.401 -11.751 1.000 9.735 158 ASN A O 1
ATOM 1220 N N . LEU A 1 159 ? 0.474 -22.539 -11.106 1.000 7.398 159 LEU A N 1
ATOM 1221 C CA . LEU A 1 159 ? -0.658 -22.515 -10.182 1.000 7.196 159 LEU A CA 1
ATOM 1222 C C . LEU A 1 159 ? -0.460 -21.536 -9.036 1.000 8.312 159 LEU A C 1
ATOM 1223 O O . LEU A 1 159 ? -1.445 -21.082 -8.435 1.000 8.451 159 LEU A O 1
ATOM 1228 N N . SER A 1 160 ? 0.784 -21.229 -8.684 1.000 9.214 160 SER A N 1
ATOM 1229 C CA . SER A 1 160 ? 1.058 -20.418 -7.506 1.000 9.499 160 SER A CA 1
ATOM 1230 C C . SER A 1 160 ? 1.167 -18.932 -7.819 1.000 8.554 160 SER A C 1
ATOM 1231 O O . SER A 1 160 ? 1.456 -18.140 -6.917 1.000 9.556 160 SER A O 1
ATOM 1234 N N . PHE A 1 161 ? 0.929 -18.534 -9.064 1.000 7.067 161 PHE A N 1
ATOM 1235 C CA . PHE A 1 161 ? 1.053 -17.122 -9.409 1.000 7.175 161 PHE A CA 1
ATOM 1236 C C . PHE A 1 161 ? 0.109 -16.212 -8.626 1.000 7.851 161 PHE A C 1
ATOM 1237 O O . PHE A 1 161 ? 0.571 -15.155 -8.166 1.000 7.838 161 PHE A O 1
ATOM 1245 N N . PRO A 1 162 ? -1.181 -16.530 -8.441 1.000 7.714 162 PRO A N 1
ATOM 1246 C CA . PRO A 1 162 ? -2.031 -15.613 -7.662 1.000 7.983 162 PRO A CA 1
ATOM 1247 C C . PRO A 1 162 ? -1.505 -15.364 -6.262 1.000 7.925 162 PRO A C 1
ATOM 1248 O O . PRO A 1 162 ? -1.565 -14.230 -5.766 1.000 7.572 162 PRO A O 1
ATOM 1252 N N . GLU A 1 163 ? -0.969 -16.402 -5.616 1.000 7.430 163 GLU A N 1
ATOM 1253 C CA . GLU A 1 163 ? -0.378 -16.239 -4.293 1.000 7.472 163 GLU A CA 1
ATOM 1254 C C . GLU A 1 163 ? 0.851 -15.333 -4.350 1.000 6.598 163 GLU A C 1
ATOM 1255 O O . GLU A 1 163 ? 1.017 -14.433 -3.516 1.000 6.896 163 GLU A O 1
ATOM 1261 N N . THR A 1 164 ? 1.732 -15.557 -5.329 1.000 6.603 164 THR A N 1
ATOM 1262 C CA . THR A 1 164 ? 2.901 -14.693 -5.476 1.000 8.119 164 THR A CA 1
ATOM 1263 C C . THR A 1 164 ? 2.492 -13.234 -5.651 1.000 6.801 164 THR A C 1
ATOM 1264 O O . THR A 1 164 ? 3.122 -12.325 -5.095 1.000 7.246 164 THR A O 1
ATOM 1268 N N . LEU A 1 165 ? 1.421 -12.991 -6.406 1.000 6.388 165 LEU A N 1
ATOM 1269 C CA . LEU A 1 165 ? 0.974 -11.630 -6.657 1.000 5.503 165 LEU A CA 1
ATOM 1270 C C . LEU A 1 165 ? 0.458 -10.931 -5.409 1.000 6.345 165 LEU A C 1
ATOM 1271 O O . LEU A 1 165 ? 0.305 -9.707 -5.434 1.000 7.127 165 LEU A O 1
ATOM 1276 N N . ALA A 1 166 ? 0.192 -11.670 -4.334 1.000 5.538 166 ALA A N 1
ATOM 1277 C CA . ALA A 1 166 ? -0.315 -11.113 -3.087 1.000 5.269 166 ALA A CA 1
ATOM 1278 C C . ALA A 1 166 ? 0.791 -10.801 -2.088 1.000 7.656 166 ALA A C 1
ATOM 1279 O O . ALA A 1 166 ? 0.501 -10.256 -1.020 1.000 8.812 166 ALA A O 1
ATOM 1281 N N . THR A 1 167 ? 2.047 -11.146 -2.403 1.000 7.430 167 THR A N 1
ATOM 1282 C CA . THR A 1 167 ? 3.191 -10.879 -1.544 1.000 6.551 167 THR A CA 1
ATOM 1283 C C . THR A 1 167 ? 3.829 -9.544 -1.908 1.000 7.080 167 THR A C 1
ATOM 1284 O O . THR A 1 167 ? 3.637 -9.033 -3.014 1.000 6.990 167 THR A O 1
ATOM 1288 N N . PRO A 1 168 ? 4.600 -8.945 -0.996 1.000 7.996 168 PRO A N 1
ATOM 1289 C CA . PRO A 1 168 ? 5.299 -7.696 -1.350 1.000 8.262 168 PRO A CA 1
ATOM 1290 C C . PRO A 1 168 ? 6.170 -7.816 -2.588 1.000 7.838 168 PRO A C 1
ATOM 1291 O O . PRO A 1 168 ? 6.229 -6.882 -3.402 1.000 7.377 168 PRO A O 1
ATOM 1295 N N . LEU A 1 169 ? 6.850 -8.952 -2.754 1.000 7.817 169 LEU A N 1
ATOM 1296 C CA . LEU A 1 169 ? 7.763 -9.140 -3.871 1.000 8.564 169 LEU A CA 1
ATOM 1297 C C . LEU A 1 169 ? 7.044 -9.372 -5.192 1.000 8.946 169 LEU A C 1
ATOM 1298 O O . LEU A 1 169 ? 7.701 -9.390 -6.236 1.000 10.409 169 LEU A O 1
ATOM 1303 N N . GLY A 1 170 ? 5.725 -9.558 -5.175 1.000 7.285 170 GLY A N 1
ATOM 1304 C CA . GLY A 1 170 ? 4.996 -9.742 -6.410 1.000 7.217 170 GLY A CA 1
ATOM 1305 C C . GLY A 1 170 ? 4.207 -8.513 -6.808 1.000 6.817 170 GLY A C 1
ATOM 1306 O O . GLY A 1 170 ? 3.329 -8.598 -7.668 1.000 7.446 170 GLY A O 1
ATOM 1307 N N . GLN A 1 171 ? 4.520 -7.358 -6.217 1.000 5.814 171 GLN A N 1
ATOM 1308 C CA . GLN A 1 171 ? 3.739 -6.145 -6.446 1.000 5.698 171 GLN A CA 1
ATOM 1309 C C . GLN A 1 171 ? 4.275 -5.262 -7.575 1.000 6.596 171 GLN A C 1
ATOM 1310 O O . GLN A 1 171 ? 3.647 -4.242 -7.887 1.000 6.946 171 GLN A O 1
ATOM 1316 N N . HIS A 1 172 ? 5.389 -5.622 -8.213 1.000 6.522 172 HIS A N 1
ATOM 1317 C CA . HIS A 1 172 ? 5.890 -4.801 -9.316 1.000 6.527 172 HIS A CA 1
ATOM 1318 C C . HIS A 1 172 ? 4.834 -4.430 -10.357 1.000 7.046 172 HIS A C 1
ATOM 1319 O O . HIS A 1 172 ? 4.883 -3.292 -10.854 1.000 7.361 172 HIS A O 1
ATOM 1326 N N . PRO A 1 173 ? 3.885 -5.299 -10.739 1.000 6.285 173 PRO A N 1
ATOM 1327 C CA . PRO A 1 173 ? 2.945 -4.910 -11.803 1.000 6.364 173 PRO A CA 1
ATOM 1328 C C . PRO A 1 173 ? 2.190 -3.611 -11.557 1.000 6.361 173 PRO A C 1
ATOM 1329 O O . PRO A 1 173 ? 1.791 -2.955 -12.529 1.000 8.133 173 PRO A O 1
ATOM 1333 N N . THR A 1 174 ? 1.977 -3.215 -10.299 1.000 7.275 174 THR A N 1
ATOM 1334 C CA . THR A 1 174 ? 1.209 -2.016 -9.979 1.000 5.838 174 THR A CA 1
ATOM 1335 C C . THR A 1 174 ? 2.064 -0.910 -9.380 1.000 6.340 174 THR A C 1
ATOM 1336 O O . THR A 1 174 ? 1.519 0.070 -8.866 1.000 8.338 174 THR A O 1
ATOM 1340 N N . LEU A 1 175 ? 3.384 -1.037 -9.441 1.000 5.901 175 LEU A N 1
ATOM 1341 C CA . LEU A 1 175 ? 4.267 -0.110 -8.746 1.000 5.640 175 LEU A CA 1
ATOM 1342 C C . LEU A 1 175 ? 4.703 1.071 -9.606 1.000 5.514 175 LEU A C 1
ATOM 1343 O O . LEU A 1 175 ? 5.166 2.088 -9.060 1.000 6.664 175 LEU A O 1
ATOM 1348 N N . TYR A 1 176 ? 4.564 0.985 -10.929 1.000 6.530 176 TYR A N 1
ATOM 1349 C CA . TYR A 1 176 ? 5.191 1.944 -11.840 1.000 6.488 176 TYR A CA 1
ATOM 1350 C C . TYR A 1 176 ? 4.150 2.613 -12.727 1.000 7.419 176 TYR A C 1
ATOM 1351 O O . TYR A 1 176 ? 3.558 1.964 -13.596 1.000 8.814 176 TYR A O 1
ATOM 1360 N N . GLN A 1 177 ? 3.947 3.914 -12.534 1.000 6.077 177 GLN A N 1
ATOM 1361 C CA . GLN A 1 177 ? 3.124 4.680 -13.460 1.000 6.401 177 GLN A CA 1
ATOM 1362 C C . GLN A 1 177 ? 3.931 4.943 -14.721 1.000 6.288 177 GLN A C 1
ATOM 1363 O O . GLN A 1 177 ? 4.996 5.561 -14.661 1.000 8.185 177 GLN A O 1
ATOM 1369 N N . LYS A 1 178 ? 3.417 4.494 -15.865 1.000 6.253 178 LYS A N 1
ATOM 1370 C CA . LYS A 1 178 ? 4.144 4.663 -17.117 1.000 5.906 178 LYS A CA 1
ATOM 1371 C C . LYS A 1 178 ? 4.467 6.132 -17.388 1.000 6.851 178 LYS A C 1
ATOM 1372 O O . LYS A 1 178 ? 5.599 6.469 -17.749 1.000 6.925 178 LYS A O 1
ATOM 1378 N N . LYS A 1 179 ? 3.483 7.021 -17.229 1.000 8.369 179 LYS A N 1
ATOM 1379 C CA . LYS A 1 179 ? 3.705 8.434 -17.537 1.000 7.851 179 LYS A CA 1
ATOM 1380 C C . LYS A 1 179 ? 4.904 8.993 -16.770 1.000 7.977 179 LYS A C 1
ATOM 1381 O O . LYS A 1 179 ? 5.851 9.520 -17.368 1.000 9.256 179 LYS A O 1
ATOM 1387 N N . TYR A 1 180 ? 4.887 8.883 -15.438 1.000 7.796 180 TYR A N 1
ATOM 1388 C CA . TYR A 1 180 ? 5.984 9.439 -14.646 1.000 7.201 180 TYR A CA 1
ATOM 1389 C C . TYR A 1 180 ? 7.287 8.691 -14.898 1.000 7.311 180 TYR A C 1
ATOM 1390 O O . TYR A 1 180 ? 8.334 9.308 -15.136 1.000 8.235 180 TYR A O 1
ATOM 1399 N N . CYS A 1 181 ? 7.242 7.358 -14.851 1.000 6.717 181 CYS A N 1
ATOM 1400 C CA . CYS A 1 181 ? 8.471 6.570 -14.880 1.000 9.004 181 CYS A CA 1
ATOM 1401 C C . CYS A 1 181 ? 9.143 6.587 -16.246 1.000 8.535 181 CYS A C 1
ATOM 1402 O O . CYS A 1 181 ? 10.371 6.451 -16.329 1.000 8.630 181 CYS A O 1
ATOM 1405 N N . SER A 1 182 ? 8.369 6.747 -17.324 1.000 9.388 182 SER A N 1
ATOM 1406 C CA . SER A 1 182 ? 8.964 6.768 -18.657 1.000 9.551 182 SER A CA 1
ATOM 1407 C C . SER A 1 182 ? 9.904 7.949 -18.858 1.000 10.156 182 SER A C 1
ATOM 1408 O O . SER A 1 182 ? 10.737 7.911 -19.767 1.000 11.809 182 SER A O 1
ATOM 1411 N N . GLN A 1 183 ? 9.811 8.982 -18.017 1.000 8.556 183 GLN A N 1
ATOM 1412 C CA . GLN A 1 183 ? 10.750 10.092 -18.104 1.000 9.649 183 GLN A CA 1
ATOM 1413 C C . GLN A 1 183 ? 12.174 9.650 -17.810 1.000 8.967 183 GLN A C 1
ATOM 1414 O O . GLN A 1 183 ? 13.122 10.341 -18.196 1.000 10.675 183 GLN A O 1
ATOM 1420 N N . PHE A 1 184 ? 12.343 8.520 -17.131 1.000 8.841 184 PHE A N 1
ATOM 1421 C CA . PHE A 1 184 ? 13.638 8.090 -16.630 1.000 9.154 184 PHE A CA 1
ATOM 1422 C C . PHE A 1 184 ? 14.129 6.825 -17.318 1.000 9.267 184 PHE A C 1
ATOM 1423 O O . PHE A 1 184 ? 15.105 6.218 -16.868 1.000 11.278 184 PHE A O 1
ATOM 1431 N N . HIS A 1 185 ? 13.492 6.438 -18.423 1.000 8.238 185 HIS A N 1
ATOM 1432 C CA . HIS A 1 185 ? 13.790 5.214 -19.134 1.000 7.664 185 HIS A CA 1
ATOM 1433 C C . HIS A 1 185 ? 14.258 5.543 -20.548 1.000 7.985 185 HIS A C 1
ATOM 1434 O O . HIS A 1 185 ? 13.556 6.257 -21.276 1.000 8.248 185 HIS A O 1
ATOM 1441 N N . PRO A 1 186 ? 15.432 5.061 -20.969 1.000 9.017 186 PRO A N 1
ATOM 1442 C CA . PRO A 1 186 ? 15.982 5.493 -22.267 1.000 9.425 186 PRO A CA 1
ATOM 1443 C C . PRO A 1 186 ? 15.204 4.998 -23.470 1.000 10.562 186 PRO A C 1
ATOM 1444 O O . PRO A 1 186 ? 15.371 5.555 -24.563 1.000 12.212 186 PRO A O 1
ATOM 1448 N N . ALA A 1 187 ? 14.378 3.964 -23.320 1.000 10.930 187 ALA A N 1
ATOM 1449 C CA . ALA A 1 187 ? 13.510 3.559 -24.417 1.000 8.619 187 ALA A CA 1
ATOM 1450 C C . ALA A 1 187 ? 12.421 4.588 -24.669 1.000 7.590 187 ALA A C 1
ATOM 1451 O O . ALA A 1 187 ? 11.840 4.616 -25.763 1.000 8.662 187 ALA A O 1
ATOM 1453 N N . TYR A 1 188 ? 12.150 5.440 -23.681 1.000 7.272 188 TYR A N 1
ATOM 1454 C CA . TYR A 1 188 ? 11.086 6.429 -23.741 1.000 7.140 188 TYR A CA 1
ATOM 1455 C C . TYR A 1 188 ? 11.592 7.849 -23.851 1.000 9.085 188 TYR A C 1
ATOM 1456 O O . TYR A 1 188 ? 10.946 8.670 -24.504 1.000 11.799 188 TYR A O 1
ATOM 1465 N N . ASN A 1 189 ? 12.745 8.151 -23.261 1.000 8.290 189 ASN A N 1
ATOM 1466 C CA . ASN A 1 189 ? 13.233 9.523 -23.164 1.000 9.296 189 ASN A CA 1
ATOM 1467 C C . ASN A 1 189 ? 14.685 9.557 -23.627 1.000 10.064 189 ASN A C 1
ATOM 1468 O O . ASN A 1 189 ? 15.588 9.152 -22.890 1.000 10.707 189 ASN A O 1
ATOM 1473 N N . LYS A 1 190 ? 14.901 10.056 -24.843 1.000 9.033 190 LYS A N 1
ATOM 1474 C CA . LYS A 1 190 ? 16.247 10.185 -25.379 1.000 10.314 190 LYS A CA 1
ATOM 1475 C C . LYS A 1 190 ? 17.046 11.277 -24.685 1.000 14.178 190 LYS A C 1
ATOM 1476 O O . LYS A 1 190 ? 18.270 11.326 -24.846 1.000 16.915 190 LYS A O 1
ATOM 1482 N N . ASN A 1 191 ? 16.395 12.138 -23.904 1.000 15.352 191 ASN A N 1
ATOM 1483 C CA . ASN A 1 191 ? 17.093 13.133 -23.101 1.000 20.116 191 ASN A CA 1
ATOM 1484 C C . ASN A 1 191 ? 17.302 12.667 -21.663 1.000 20.921 191 ASN A C 1
ATOM 1485 O O . ASN A 1 191 ? 17.444 13.491 -20.755 1.000 22.403 191 ASN A O 1
ATOM 1490 N N . VAL A 1 192 ? 17.344 11.351 -21.443 1.000 20.737 192 VAL A N 1
ATOM 1491 C CA . VAL A 1 192 ? 17.435 10.823 -20.086 1.000 22.747 192 VAL A CA 1
ATOM 1492 C C . VAL A 1 192 ? 18.747 11.217 -19.413 1.000 24.456 192 VAL A C 1
ATOM 1493 O O . VAL A 1 192 ? 18.802 11.357 -18.184 1.000 23.763 192 VAL A O 1
ATOM 1497 N N . GLN A 1 193 ? 19.819 11.416 -20.187 1.000 26.772 193 GLN A N 1
ATOM 1498 C CA . GLN A 1 193 ? 21.094 11.775 -19.574 1.000 29.511 193 GLN A CA 1
ATOM 1499 C C . GLN A 1 193 ? 21.014 13.116 -18.855 1.000 29.827 193 GLN A C 1
ATOM 1500 O O . GLN A 1 193 ? 21.719 13.330 -17.860 1.000 29.277 193 GLN A O 1
ATOM 1506 N N . ALA A 1 194 ? 20.149 14.020 -19.323 1.000 30.730 194 ALA A N 1
ATOM 1507 C CA . ALA A 1 194 ? 19.933 15.278 -18.616 1.000 31.577 194 ALA A CA 1
ATOM 1508 C C . ALA A 1 194 ? 19.357 15.065 -17.222 1.000 32.051 194 ALA A C 1
ATOM 1509 O O . ALA A 1 194 ? 19.486 15.951 -16.369 1.000 32.375 194 ALA A O 1
ATOM 1511 N N . GLU A 1 195 ? 18.728 13.913 -16.971 1.000 31.220 195 GLU A N 1
ATOM 1512 C CA . GLU A 1 195 ? 18.208 13.595 -15.647 1.000 32.662 195 GLU A CA 1
ATOM 1513 C C . GLU A 1 195 ? 19.275 13.049 -14.705 1.000 32.493 195 GLU A C 1
ATOM 1514 O O . GLU A 1 195 ? 19.035 12.992 -13.495 1.000 32.038 195 GLU A O 1
ATOM 1520 N N . PHE A 1 196 ? 20.438 12.647 -15.219 1.000 32.801 196 PHE A N 1
ATOM 1521 C CA . PHE A 1 196 ? 21.440 12.009 -14.370 1.000 33.433 196 PHE A CA 1
ATOM 1522 C C . PHE A 1 196 ? 22.009 12.986 -13.346 1.000 35.528 196 PHE A C 1
ATOM 1523 O O . PHE A 1 196 ? 22.111 12.663 -12.156 1.000 34.636 196 PHE A O 1
ATOM 1531 N N . THR A 1 197 ? 22.391 14.186 -13.789 1.000 38.657 197 THR A N 1
ATOM 1532 C CA . THR A 1 197 ? 23.039 15.132 -12.884 1.000 41.326 197 THR A CA 1
ATOM 1533 C C . THR A 1 197 ? 22.081 15.620 -11.803 1.000 42.131 197 THR A C 1
ATOM 1534 O O . THR A 1 197 ? 22.469 15.744 -10.636 1.000 42.455 197 THR A O 1
ATOM 1538 N N . LYS A 1 198 ? 20.825 15.890 -12.166 1.000 42.824 198 LYS A N 1
ATOM 1539 C CA . LYS A 1 198 ? 19.852 16.329 -11.172 1.000 42.995 198 LYS A CA 1
ATOM 1540 C C . LYS A 1 198 ? 19.559 15.254 -10.132 1.000 41.092 198 LYS A C 1
ATOM 1541 O O . LYS A 1 198 ? 19.135 15.587 -9.020 1.000 41.734 198 LYS A O 1
ATOM 1547 N N . ALA A 1 199 ? 19.782 13.980 -10.458 1.000 37.844 199 ALA A N 1
ATOM 1548 C CA . ALA A 1 199 ? 19.495 12.879 -9.547 1.000 35.973 199 ALA A CA 1
ATOM 1549 C C . ALA A 1 199 ? 20.740 12.283 -8.898 1.000 34.881 199 ALA A C 1
ATOM 1550 O O . ALA A 1 199 ? 20.618 11.325 -8.126 1.000 33.849 199 ALA A O 1
ATOM 1552 N N . ASN A 1 200 ? 21.927 12.813 -9.199 1.000 34.109 200 ASN A N 1
ATOM 1553 C CA . ASN A 1 200 ? 23.182 12.337 -8.607 1.000 34.507 200 ASN A CA 1
ATOM 1554 C C . ASN A 1 200 ? 23.453 10.865 -8.916 1.000 31.959 200 ASN A C 1
ATOM 1555 O O . ASN A 1 200 ? 23.918 10.107 -8.062 1.000 32.209 200 ASN A O 1
ATOM 1560 N N . VAL A 1 201 ? 23.170 10.455 -10.150 1.000 28.080 201 VAL A N 1
ATOM 1561 C CA . VAL A 1 201 ? 23.449 9.101 -10.605 1.000 26.385 201 VAL A CA 1
ATOM 1562 C C . VAL A 1 201 ? 24.261 9.183 -11.892 1.000 27.485 201 VAL A C 1
ATOM 1563 O O . VAL A 1 201 ? 24.431 10.253 -12.479 1.000 27.201 201 VAL A O 1
ATOM 1567 N N . LYS A 1 202 ? 24.773 8.028 -12.324 1.000 28.135 202 LYS A N 1
ATOM 1568 C CA . LYS A 1 202 ? 25.611 7.961 -13.512 1.000 29.456 202 LYS A CA 1
ATOM 1569 C C . LYS A 1 202 ? 25.085 7.043 -14.609 1.000 28.127 202 LYS A C 1
ATOM 1570 O O . LYS A 1 202 ? 25.667 7.021 -15.698 1.000 29.664 202 LYS A O 1
ATOM 1576 N N . ASP A 1 203 ? 24.013 6.294 -14.366 1.000 25.261 203 ASP A N 1
ATOM 1577 C CA . ASP A 1 203 ? 23.480 5.379 -15.366 1.000 22.832 203 ASP A CA 1
ATOM 1578 C C . ASP A 1 203 ? 21.976 5.276 -15.178 1.000 19.705 203 ASP A C 1
ATOM 1579 O O . ASP A 1 203 ? 21.440 5.597 -14.113 1.000 17.863 203 ASP A O 1
ATOM 1584 N N . TRP A 1 204 ? 21.298 4.819 -16.226 1.000 17.955 204 TRP A N 1
ATOM 1585 C CA . TRP A 1 204 ? 19.843 4.860 -16.190 1.000 16.070 204 TRP A CA 1
ATOM 1586 C C . TRP A 1 204 ? 19.203 3.908 -15.181 1.000 14.465 204 TRP A C 1
ATOM 1587 O O . TRP A 1 204 ? 18.205 4.287 -14.560 1.000 13.191 204 TRP A O 1
ATOM 1598 N N . PRO A 1 205 ? 19.705 2.684 -14.975 1.000 13.441 205 PRO A N 1
ATOM 1599 C CA . PRO A 1 205 ? 19.087 1.852 -13.931 1.000 13.738 205 PRO A CA 1
ATOM 1600 C C . PRO A 1 205 ? 19.178 2.479 -12.553 1.000 13.799 205 PRO A C 1
ATOM 1601 O O . PRO A 1 205 ? 18.246 2.337 -11.757 1.000 12.930 205 PRO A O 1
ATOM 1605 N N . SER A 1 206 ? 20.273 3.181 -12.250 1.000 13.925 206 SER A N 1
ATOM 1606 C CA . SER A 1 206 ? 20.363 3.887 -10.976 1.000 13.304 206 SER A CA 1
ATOM 1607 C C . SER A 1 206 ? 19.392 5.060 -10.930 1.000 12.470 206 SER A C 1
ATOM 1608 O O . SER A 1 206 ? 18.805 5.347 -9.878 1.000 12.444 206 SER A O 1
ATOM 1611 N N . LEU A 1 207 ? 19.220 5.755 -12.058 1.000 11.593 207 LEU A N 1
ATOM 1612 C CA . LEU A 1 207 ? 18.204 6.800 -12.148 1.000 11.930 207 LEU A CA 1
ATOM 1613 C C . LEU A 1 207 ? 16.818 6.231 -11.889 1.000 11.536 207 LEU A C 1
ATOM 1614 O O . LEU A 1 207 ? 16.039 6.792 -11.109 1.000 11.883 207 LEU A O 1
ATOM 1619 N N A MET A 1 208 ? 16.488 5.116 -12.546 0.530 10.112 208 MET A N 1
ATOM 1620 N N B MET A 1 208 ? 16.496 5.109 -12.537 0.470 10.685 208 MET A N 1
ATOM 1621 C CA A MET A 1 208 ? 15.179 4.504 -12.344 0.530 10.883 208 MET A CA 1
ATOM 1622 C CA B MET A 1 208 ? 15.185 4.499 -12.351 0.470 11.709 208 MET A CA 1
ATOM 1623 C C A MET A 1 208 ? 14.975 4.104 -10.890 0.530 9.301 208 MET A C 1
ATOM 1624 C C B MET A 1 208 ? 14.970 4.085 -10.901 0.470 9.983 208 MET A C 1
ATOM 1625 O O A MET A 1 208 ? 13.896 4.320 -10.324 0.530 8.933 208 MET A O 1
ATOM 1626 O O B MET A 1 208 ? 13.880 4.276 -10.348 0.470 10.083 208 MET A O 1
ATOM 1635 N N . ARG A 1 209 ? 15.997 3.515 -10.267 1.000 9.627 209 ARG A N 1
ATOM 1636 C CA . ARG A 1 209 ? 15.871 3.125 -8.869 1.000 10.599 209 ARG A CA 1
ATOM 1637 C C . ARG A 1 209 ? 15.679 4.341 -7.974 1.000 9.954 209 ARG A C 1
ATOM 1638 O O . ARG A 1 209 ? 14.877 4.303 -7.035 1.000 10.383 209 ARG A O 1
ATOM 1646 N N . ALA A 1 210 ? 16.377 5.440 -8.272 1.000 10.443 210 ALA A N 1
ATOM 1647 C CA . ALA A 1 210 ? 16.299 6.621 -7.417 1.000 8.912 210 ALA A CA 1
ATOM 1648 C C . ALA A 1 210 ? 14.945 7.314 -7.533 1.000 10.480 210 ALA A C 1
ATOM 1649 O O . ALA A 1 210 ? 14.412 7.815 -6.535 1.000 13.820 210 ALA A O 1
ATOM 1651 N N . LYS A 1 211 ? 14.369 7.351 -8.734 1.000 11.567 211 LYS A N 1
ATOM 1652 C CA . LYS A 1 211 ? 13.137 8.098 -8.974 1.000 12.007 211 LYS A CA 1
ATOM 1653 C C . LYS A 1 211 ? 11.885 7.237 -8.886 1.000 10.983 211 LYS A C 1
ATOM 1654 O O . LYS A 1 211 ? 10.879 7.671 -8.318 1.000 12.170 211 LYS A O 1
ATOM 1660 N N . CYS A 1 212 ? 11.921 6.031 -9.454 1.000 12.357 212 CYS A N 1
ATOM 1661 C CA . CYS A 1 212 ? 10.758 5.161 -9.529 1.000 11.772 212 CYS A CA 1
ATOM 1662 C C . CYS A 1 212 ? 10.808 4.010 -8.543 1.000 9.991 212 CYS A C 1
ATOM 1663 O O . CYS A 1 212 ? 9.756 3.457 -8.205 1.000 10.093 212 CYS A O 1
ATOM 1666 N N . SER A 1 213 ? 12.004 3.629 -8.102 1.000 10.075 213 SER A N 1
ATOM 1667 C CA . SER A 1 213 ? 12.225 2.727 -6.981 1.000 11.104 213 SER A CA 1
ATOM 1668 C C . SER A 1 213 ? 11.965 1.259 -7.274 1.000 10.399 213 SER A C 1
ATOM 1669 O O . SER A 1 213 ? 11.869 0.846 -8.435 1.000 10.109 213 SER A O 1
ATOM 1672 N N . ASP A 1 214 ? 11.897 0.479 -6.200 1.000 11.593 214 ASP A N 1
ATOM 1673 C CA . ASP A 1 214 ? 11.723 -0.968 -6.215 1.000 10.151 214 ASP A CA 1
ATOM 1674 C C . ASP A 1 214 ? 11.078 -1.337 -4.880 1.000 8.533 214 ASP A C 1
ATOM 1675 O O . ASP A 1 214 ? 10.896 -0.483 -4.010 1.000 10.183 214 ASP A O 1
ATOM 1680 N N . ILE A 1 215 ? 10.742 -2.619 -4.711 1.000 7.485 215 ILE A N 1
ATOM 1681 C CA . ILE A 1 215 ? 9.913 -3.048 -3.580 1.000 8.243 215 ILE A CA 1
ATOM 1682 C C . ILE A 1 215 ? 10.457 -2.528 -2.256 1.000 7.538 215 ILE A C 1
ATOM 1683 O O . ILE A 1 215 ? 9.717 -1.964 -1.436 1.000 7.125 215 ILE A O 1
ATOM 1688 N N . GLU A 1 216 ? 11.759 -2.720 -2.023 1.000 7.698 216 GLU A N 1
ATOM 1689 C CA . GLU A 1 216 ? 12.363 -2.533 -0.707 1.000 9.459 216 GLU A CA 1
ATOM 1690 C C . GLU A 1 216 ? 13.407 -1.421 -0.673 1.000 10.264 216 GLU A C 1
ATOM 1691 O O . GLU A 1 216 ? 14.182 -1.345 0.290 1.000 12.096 216 GLU A O 1
ATOM 1697 N N . LEU A 1 217 ? 13.459 -0.573 -1.688 1.000 9.862 217 LEU A N 1
ATOM 1698 C CA . LEU A 1 217 ? 14.416 0.526 -1.703 1.000 9.314 217 LEU A CA 1
ATOM 1699 C C . LEU A 1 217 ? 13.888 1.709 -0.893 1.000 10.064 217 LEU A C 1
ATOM 1700 O O . LEU A 1 217 ? 12.709 2.053 -0.994 1.000 10.825 217 LEU A O 1
ATOM 1705 N N . PRO A 1 218 ? 14.743 2.356 -0.094 1.000 12.244 218 PRO A N 1
ATOM 1706 C CA . PRO A 1 218 ? 14.292 3.554 0.638 1.000 11.770 218 PRO A CA 1
ATOM 1707 C C . PRO A 1 218 ? 13.752 4.643 -0.272 1.000 10.591 218 PRO A C 1
ATOM 1708 O O . PRO A 1 218 ? 12.916 5.448 0.160 1.000 11.230 218 PRO A O 1
ATOM 1712 N N . SER A 1 219 ? 14.215 4.694 -1.522 1.000 9.577 219 SER A N 1
ATOM 1713 C CA . SER A 1 219 ? 13.720 5.674 -2.480 1.000 8.425 219 SER A CA 1
ATOM 1714 C C . SER A 1 219 ? 12.228 5.522 -2.759 1.000 8.185 219 SER A C 1
ATOM 1715 O O . SER A 1 219 ? 11.615 6.453 -3.294 1.000 9.825 219 SER A O 1
ATOM 1718 N N . ARG A 1 220 ? 11.629 4.374 -2.423 1.000 7.172 220 ARG A N 1
ATOM 1719 C CA . ARG A 1 220 ? 10.184 4.235 -2.552 1.000 7.388 220 ARG A CA 1
ATOM 1720 C C . ARG A 1 220 ? 9.449 5.261 -1.707 1.000 7.101 220 ARG A C 1
ATOM 1721 O O . ARG A 1 220 ? 8.327 5.658 -2.039 1.000 7.361 220 ARG A O 1
ATOM 1729 N N . TRP A 1 221 ? 10.049 5.693 -0.604 1.000 6.456 221 TRP A N 1
ATOM 1730 C CA . TRP A 1 221 ? 9.350 6.535 0.355 1.000 7.580 221 TRP A CA 1
ATOM 1731 C C . TRP A 1 221 ? 10.009 7.890 0.536 1.000 8.159 221 TRP A C 1
ATOM 1732 O O . TRP A 1 221 ? 9.652 8.614 1.468 1.000 8.448 221 TRP A O 1
ATOM 1743 N N . SER A 1 222 ? 10.951 8.255 -0.336 1.000 9.593 222 SER A N 1
ATOM 1744 C CA . SER A 1 222 ? 11.785 9.433 -0.130 1.000 10.949 222 SER A CA 1
ATOM 1745 C C . SER A 1 222 ? 11.429 10.611 -1.029 1.000 13.046 222 SER A C 1
ATOM 1746 O O . SER A 1 222 ? 12.126 11.627 -0.989 1.000 14.691 222 SER A O 1
ATOM 1749 N N . SER A 1 223 ? 10.360 10.519 -1.819 1.000 12.680 223 SER A N 1
ATOM 1750 C CA . SER A 1 223 ? 9.905 11.652 -2.611 1.000 13.162 223 SER A CA 1
ATOM 1751 C C . SER A 1 223 ? 8.399 11.814 -2.471 1.000 13.652 223 SER A C 1
ATOM 1752 O O . SER A 1 223 ? 7.695 10.908 -2.021 1.000 14.323 223 SER A O 1
ATOM 1755 N N . THR A 1 224 ? 7.919 12.999 -2.844 1.000 13.583 224 THR A N 1
ATOM 1756 C CA . THR A 1 224 ? 6.495 13.296 -2.877 1.000 14.131 224 THR A CA 1
ATOM 1757 C C . THR A 1 224 ? 5.932 13.318 -4.290 1.000 14.249 224 THR A C 1
ATOM 1758 O O . THR A 1 224 ? 4.722 13.487 -4.449 1.000 16.241 224 THR A O 1
ATOM 1762 N N . GLU A 1 225 ? 6.768 13.166 -5.316 1.000 12.399 225 GLU A N 1
ATOM 1763 C CA . GLU A 1 225 ? 6.305 13.302 -6.691 1.000 15.294 225 GLU A CA 1
ATOM 1764 C C . GLU A 1 225 ? 6.095 11.973 -7.406 1.000 13.054 225 GLU A C 1
ATOM 1765 O O . GLU A 1 225 ? 5.611 11.971 -8.539 1.000 15.320 225 GLU A O 1
ATOM 1771 N N . ARG A 1 226 ? 6.435 10.852 -6.775 1.000 10.270 226 ARG A N 1
ATOM 1772 C CA . ARG A 1 226 ? 6.316 9.527 -7.377 1.000 8.748 226 ARG A CA 1
ATOM 1773 C C . ARG A 1 226 ? 4.882 9.032 -7.230 1.000 7.983 226 ARG A C 1
ATOM 1774 O O . ARG A 1 226 ? 4.440 8.764 -6.108 1.000 9.056 226 ARG A O 1
ATOM 1782 N N . PRO A 1 227 ? 4.127 8.892 -8.320 1.000 8.183 227 PRO A N 1
ATOM 1783 C CA . PRO A 1 227 ? 2.712 8.524 -8.183 1.000 7.748 227 PRO A CA 1
ATOM 1784 C C . PRO A 1 227 ? 2.551 7.082 -7.733 1.000 7.690 227 PRO A C 1
ATOM 1785 O O . PRO A 1 227 ? 3.370 6.214 -8.038 1.000 8.238 227 PRO A O 1
ATOM 1789 N N . SER A 1 228 ? 1.465 6.830 -7.008 1.000 6.682 228 SER A N 1
ATOM 1790 C CA . SER A 1 228 ? 1.147 5.476 -6.579 1.000 5.514 228 SER A CA 1
ATOM 1791 C C . SER A 1 228 ? -0.365 5.309 -6.533 1.000 5.224 228 SER A C 1
ATOM 1792 O O . SER A 1 228 ? -1.126 6.258 -6.734 1.000 6.596 228 SER A O 1
ATOM 1795 N N . ILE A 1 229 ? -0.789 4.093 -6.219 1.000 6.111 229 ILE A N 1
ATOM 1796 C CA . ILE A 1 229 ? -2.199 3.812 -5.960 1.000 4.732 229 ILE A CA 1
ATOM 1797 C C . ILE A 1 229 ? -2.376 3.423 -4.497 1.000 5.190 229 ILE A C 1
ATOM 1798 O O . ILE A 1 229 ? -3.299 2.677 -4.151 1.000 6.261 229 ILE A O 1
ATOM 1803 N N . ASP A 1 230 ? -1.504 3.938 -3.629 1.000 6.067 230 ASP A N 1
ATOM 1804 C CA . ASP A 1 230 ? -1.484 3.578 -2.217 1.000 6.048 230 ASP A CA 1
ATOM 1805 C C . ASP A 1 230 ? -2.572 4.315 -1.441 1.000 5.198 230 ASP A C 1
ATOM 1806 O O . ASP A 1 230 ? -3.048 5.366 -1.867 1.000 5.988 230 ASP A O 1
ATOM 1811 N N . PRO A 1 231 ? -2.972 3.789 -0.280 1.000 5.677 231 PRO A N 1
ATOM 1812 C CA . PRO A 1 231 ? -4.025 4.472 0.492 1.000 4.411 231 PRO A CA 1
ATOM 1813 C C . PRO A 1 231 ? -3.593 5.808 1.064 1.000 4.985 231 PRO A C 1
ATOM 1814 O O . PRO A 1 231 ? -4.437 6.705 1.201 1.000 6.419 231 PRO A O 1
ATOM 1818 N N . TRP A 1 232 ? -2.316 5.962 1.409 1.000 5.272 232 TRP A N 1
ATOM 1819 C CA . TRP A 1 232 ? -1.757 7.238 1.821 1.000 4.814 232 TRP A CA 1
ATOM 1820 C C . TRP A 1 232 ? -0.509 7.482 0.989 1.000 5.616 232 TRP A C 1
ATOM 1821 O O . TRP A 1 232 ? 0.103 6.540 0.473 1.000 7.514 232 TRP A O 1
ATOM 1832 N N . LEU A 1 233 ? -0.131 8.760 0.885 1.000 6.195 233 LEU A N 1
ATOM 1833 C CA . LEU A 1 233 ? 0.944 9.224 0.020 1.000 6.490 233 LEU A CA 1
ATOM 1834 C C . LEU A 1 233 ? 1.967 9.961 0.868 1.000 6.790 233 LEU A C 1
ATOM 1835 O O . LEU A 1 233 ? 1.601 10.650 1.822 1.000 7.446 233 LEU A O 1
ATOM 1840 N N . ILE A 1 234 ? 3.250 9.826 0.502 1.000 6.238 234 ILE A N 1
ATOM 1841 C CA . ILE A 1 234 ? 4.316 10.489 1.247 1.000 6.153 234 ILE A CA 1
ATOM 1842 C C . ILE A 1 234 ? 4.153 11.997 1.156 1.000 7.351 234 ILE A C 1
ATOM 1843 O O . ILE A 1 234 ? 3.998 12.561 0.066 1.000 8.972 234 ILE A O 1
ATOM 1848 N N . LYS A 1 235 ? 4.195 12.656 2.310 1.000 7.438 235 LYS A N 1
ATOM 1849 C CA . LYS A 1 235 ? 4.129 14.106 2.407 1.000 9.722 235 LYS A CA 1
ATOM 1850 C C . LYS A 1 235 ? 5.398 14.684 3.005 1.000 9.104 235 LYS A C 1
ATOM 1851 O O . LYS A 1 235 ? 5.933 15.672 2.486 1.000 10.988 235 LYS A O 1
ATOM 1857 N N . GLU A 1 236 ? 5.881 14.098 4.101 1.000 9.343 236 GLU A N 1
ATOM 1858 C CA . GLU A 1 236 ? 7.205 14.384 4.646 1.000 8.909 236 GLU A CA 1
ATOM 1859 C C . GLU A 1 236 ? 8.030 13.126 4.433 1.000 7.948 236 GLU A C 1
ATOM 1860 O O . GLU A 1 236 ? 7.755 12.096 5.071 1.000 8.188 236 GLU A O 1
ATOM 1866 N N . PRO A 1 237 ? 9.032 13.156 3.558 1.000 9.291 237 PRO A N 1
ATOM 1867 C CA . PRO A 1 237 ? 9.630 11.916 3.061 1.000 10.846 237 PRO A CA 1
ATOM 1868 C C . PRO A 1 237 ? 10.621 11.258 4.014 1.000 9.604 237 PRO A C 1
ATOM 1869 O O . PRO A 1 237 ? 11.225 11.877 4.896 1.000 10.528 237 PRO A O 1
ATOM 1873 N N . TYR A 1 238 ? 10.787 9.962 3.789 1.000 10.012 238 TYR A N 1
ATOM 1874 C CA . TYR A 1 238 ? 11.841 9.206 4.441 1.000 11.141 238 TYR A CA 1
ATOM 1875 C C . TYR A 1 238 ? 13.180 9.641 3.864 1.000 15.494 238 TYR A C 1
ATOM 1876 O O . TYR A 1 238 ? 13.264 10.137 2.739 1.000 19.460 238 TYR A O 1
ATOM 1885 N N . GLY A 1 239 ? 14.225 9.504 4.668 1.000 16.526 239 GLY A N 1
ATOM 1886 C CA . GLY A 1 239 ? 15.556 9.893 4.246 1.000 19.089 239 GLY A CA 1
ATOM 1887 C C . GLY A 1 239 ? 16.563 9.337 5.221 1.000 22.424 239 GLY A C 1
ATOM 1888 O O . GLY A 1 239 ? 16.209 8.701 6.219 1.000 24.761 239 GLY A O 1
ATOM 1889 N N . GLY A 1 240 ? 17.837 9.595 4.914 1.000 22.629 240 GLY A N 1
ATOM 1890 C CA . GLY A 1 240 ? 18.914 9.006 5.689 1.000 24.571 240 GLY A CA 1
ATOM 1891 C C . GLY A 1 240 ? 19.013 9.546 7.100 1.000 25.408 240 GLY A C 1
ATOM 1892 O O . GLY A 1 240 ? 19.537 8.867 7.990 1.000 27.482 240 GLY A O 1
ATOM 1893 N N . ALA A 1 241 ? 18.517 10.756 7.332 1.000 21.932 241 ALA A N 1
ATOM 1894 C CA . ALA A 1 241 ? 18.645 11.376 8.644 1.000 20.431 241 ALA A CA 1
ATOM 1895 C C . ALA A 1 241 ? 17.420 12.236 8.949 1.000 18.497 241 ALA A C 1
ATOM 1896 O O . ALA A 1 241 ? 17.505 13.448 9.125 1.000 21.676 241 ALA A O 1
ATOM 1898 N N . VAL A 1 242 ? 16.251 11.608 9.016 1.000 14.431 242 VAL A N 1
ATOM 1899 C CA . VAL A 1 242 ? 15.030 12.283 9.431 1.000 13.688 242 VAL A CA 1
ATOM 1900 C C . VAL A 1 242 ? 14.563 11.683 10.748 1.000 13.502 242 VAL A C 1
ATOM 1901 O O . VAL A 1 242 ? 14.967 10.584 11.143 1.000 13.960 242 VAL A O 1
ATOM 1905 N N . THR A 1 243 ? 13.694 12.421 11.440 1.000 11.525 243 THR A N 1
ATOM 1906 C CA . THR A 1 243 ? 13.125 11.939 12.690 1.000 12.567 243 THR A CA 1
ATOM 1907 C C . THR A 1 243 ? 11.648 11.611 12.592 1.000 11.272 243 THR A C 1
ATOM 1908 O O . THR A 1 243 ? 11.096 11.032 13.534 1.000 12.188 243 THR A O 1
ATOM 1912 N N . ARG A 1 244 ? 10.995 11.959 11.488 1.000 10.225 244 ARG A N 1
ATOM 1913 C CA . ARG A 1 244 ? 9.626 11.522 11.283 1.000 9.538 244 ARG A CA 1
ATOM 1914 C C . ARG A 1 244 ? 9.316 11.476 9.794 1.000 8.593 244 ARG A C 1
ATOM 1915 O O . ARG A 1 244 ? 9.942 12.165 8.980 1.000 10.825 244 ARG A O 1
ATOM 1923 N N . VAL A 1 245 ? 8.353 10.628 9.455 1.000 8.372 245 VAL A N 1
ATOM 1924 C CA . VAL A 1 245 ? 7.781 10.524 8.117 1.000 7.464 245 VAL A CA 1
ATOM 1925 C C . VAL A 1 245 ? 6.284 10.736 8.258 1.000 6.709 245 VAL A C 1
ATOM 1926 O O . VAL A 1 245 ? 5.679 10.262 9.224 1.000 8.048 245 VAL A O 1
ATOM 1930 N N . VAL A 1 246 ? 5.679 11.454 7.308 1.000 5.143 246 VAL A N 1
ATOM 1931 C CA . VAL A 1 246 ? 4.242 11.703 7.346 1.000 5.722 246 VAL A CA 1
ATOM 1932 C C . VAL A 1 246 ? 3.647 11.343 5.997 1.000 5.764 246 VAL A C 1
ATOM 1933 O O . VAL A 1 246 ? 4.199 11.698 4.951 1.000 7.132 246 VAL A O 1
ATOM 1937 N N . MET A 1 247 ? 2.520 10.633 6.027 1.000 5.801 247 MET A N 1
ATOM 1938 C CA . MET A 1 247 ? 1.756 10.294 4.835 1.000 5.559 247 MET A CA 1
ATOM 1939 C C . MET A 1 247 ? 0.316 10.752 5.020 1.000 6.145 247 MET A C 1
ATOM 1940 O O . MET A 1 247 ? -0.215 10.732 6.135 1.000 7.785 247 MET A O 1
ATOM 1945 N N . GLU A 1 248 ? -0.311 11.190 3.922 1.000 5.053 248 GLU A N 1
ATOM 1946 C CA . GLU A 1 248 ? -1.694 11.647 3.965 1.000 5.880 248 GLU A CA 1
ATOM 1947 C C . GLU A 1 248 ? -2.503 10.954 2.883 1.000 5.430 248 GLU A C 1
ATOM 1948 O O . GLU A 1 248 ? -1.964 10.460 1.891 1.000 6.253 248 GLU A O 1
ATOM 1954 N N . ARG A 1 249 ? -3.816 10.928 3.105 1.000 5.732 249 ARG A N 1
ATOM 1955 C CA . ARG A 1 249 ? -4.708 10.107 2.287 1.000 6.127 249 ARG A CA 1
ATOM 1956 C C . ARG A 1 249 ? -4.567 10.425 0.801 1.000 5.990 249 ARG A C 1
ATOM 1957 O O . ARG A 1 249 ? -4.373 11.578 0.397 1.000 7.564 249 ARG A O 1
ATOM 1965 N N . ASN A 1 250 ? -4.673 9.382 -0.017 1.000 5.074 250 ASN A N 1
ATOM 1966 C CA . ASN A 1 250 ? -4.679 9.495 -1.468 1.000 5.764 250 ASN A CA 1
ATOM 1967 C C . ASN A 1 250 ? -6.082 9.903 -1.905 1.000 4.869 250 ASN A C 1
ATOM 1968 O O . ASN A 1 250 ? -7.035 9.134 -1.721 1.000 5.182 250 ASN A O 1
ATOM 1973 N N . PRO A 1 251 ? -6.257 11.103 -2.468 1.000 5.011 251 PRO A N 1
ATOM 1974 C CA . PRO A 1 251 ? -7.602 11.512 -2.913 1.000 6.959 251 PRO A CA 1
ATOM 1975 C C . PRO A 1 251 ? -8.174 10.632 -3.996 1.000 6.122 251 PRO A C 1
ATOM 1976 O O . PRO A 1 251 ? -9.390 10.667 -4.217 1.000 7.375 251 PRO A O 1
ATOM 1980 N N . PHE A 1 252 ? -7.342 9.861 -4.693 1.000 5.611 252 PHE A N 1
ATOM 1981 C CA . PHE A 1 252 ? -7.817 8.956 -5.732 1.000 5.277 252 PHE A CA 1
ATOM 1982 C C . PHE A 1 252 ? -7.797 7.502 -5.291 1.000 4.916 252 PHE A C 1
ATOM 1983 O O . PHE A 1 252 ? -7.781 6.601 -6.140 1.000 6.985 252 PHE A O 1
ATOM 1991 N N . TYR A 1 253 ? -7.801 7.243 -3.985 1.000 5.064 253 TYR A N 1
ATOM 1992 C CA . TYR A 1 253 ? -7.884 5.850 -3.557 1.000 4.940 253 TYR A CA 1
ATOM 1993 C C . TYR A 1 253 ? -9.155 5.207 -4.099 1.000 5.982 253 TYR A C 1
ATOM 1994 O O . TYR A 1 253 ? -10.193 5.852 -4.249 1.000 6.353 253 TYR A O 1
ATOM 2003 N N . TRP A 1 254 ? -9.055 3.918 -4.400 1.000 5.243 254 TRP A N 1
ATOM 2004 C CA . TRP A 1 254 ? -9.966 3.242 -5.312 1.000 5.119 254 TRP A CA 1
ATOM 2005 C C . TRP A 1 254 ? -10.889 2.253 -4.596 1.000 4.174 254 TRP A C 1
ATOM 2006 O O . TRP A 1 254 ? -11.377 1.292 -5.202 1.000 5.853 254 TRP A O 1
ATOM 2017 N N . GLN A 1 255 ? -11.164 2.493 -3.315 1.000 5.351 255 GLN A N 1
ATOM 2018 C CA . GLN A 1 255 ? -11.929 1.574 -2.476 1.000 4.811 255 GLN A CA 1
ATOM 2019 C C . GLN A 1 255 ? -12.946 2.353 -1.656 1.000 6.169 255 GLN A C 1
ATOM 2020 O O . GLN A 1 255 ? -12.709 3.503 -1.268 1.000 5.790 255 GLN A O 1
ATOM 2026 N N . VAL A 1 256 ? -14.077 1.698 -1.379 1.000 5.530 256 VAL A N 1
ATOM 2027 C CA . VAL A 1 256 ? -15.115 2.233 -0.510 1.000 4.974 256 VAL A CA 1
ATOM 2028 C C . VAL A 1 256 ? -15.480 1.197 0.545 1.000 5.572 256 VAL A C 1
ATOM 2029 O O . VAL A 1 256 ? -15.198 0.003 0.408 1.000 7.025 256 VAL A O 1
ATOM 2033 N N . ASP A 1 257 ? -16.129 1.674 1.612 1.000 7.117 257 ASP A N 1
ATOM 2034 C CA . ASP A 1 257 ? -16.695 0.770 2.608 1.000 7.282 257 ASP A CA 1
ATOM 2035 C C . ASP A 1 257 ? -18.134 0.400 2.218 1.000 8.201 257 ASP A C 1
ATOM 2036 O O . ASP A 1 257 ? -18.636 0.885 1.189 1.000 8.230 257 ASP A O 1
ATOM 2041 N N . PRO A 1 258 ? -18.826 -0.458 2.977 1.000 8.591 258 PRO A N 1
ATOM 2042 C CA . PRO A 1 258 ? -20.181 -0.869 2.569 1.000 8.896 258 PRO A CA 1
ATOM 2043 C C . PRO A 1 258 ? -21.212 0.244 2.567 1.000 8.933 258 PRO A C 1
ATOM 2044 O O . PRO A 1 258 ? -22.288 0.042 1.996 1.000 11.849 258 PRO A O 1
ATOM 2048 N N . THR A 1 259 ? -20.931 1.391 3.184 1.000 9.333 259 THR A N 1
ATOM 2049 C CA . THR A 1 259 ? -21.823 2.542 3.152 1.000 9.896 259 THR A CA 1
ATOM 2050 C C . THR A 1 259 ? -21.484 3.516 2.032 1.000 8.493 259 THR A C 1
ATOM 2051 O O . THR A 1 259 ? -22.177 4.531 1.880 1.000 10.770 259 THR A O 1
ATOM 2055 N N . GLY A 1 260 ? -20.439 3.238 1.254 1.000 7.088 260 GLY A N 1
ATOM 2056 C CA . GLY A 1 260 ? -20.049 4.094 0.152 1.000 7.264 260 GLY A CA 1
ATOM 2057 C C . GLY A 1 260 ? -18.982 5.121 0.464 1.000 7.182 260 GLY A C 1
ATOM 2058 O O . GLY A 1 260 ? -18.693 5.966 -0.391 1.000 7.493 260 GLY A O 1
ATOM 2059 N N . LYS A 1 261 ? -18.375 5.071 1.646 1.000 7.188 261 LYS A N 1
ATOM 2060 C CA . LYS A 1 261 ? -17.333 6.027 2.009 1.000 6.498 261 LYS A CA 1
ATOM 2061 C C . LYS A 1 261 ? -16.030 5.661 1.306 1.000 6.959 261 LYS A C 1
ATOM 2062 O O . LYS A 1 261 ? -15.538 4.539 1.459 1.000 7.406 261 LYS A O 1
ATOM 2068 N N . GLN A 1 262 ? -15.455 6.608 0.558 1.000 6.224 262 GLN A N 1
ATOM 2069 C CA . GLN A 1 262 ? -14.120 6.400 0.000 1.000 6.543 262 GLN A CA 1
ATOM 2070 C C . GLN A 1 262 ? -13.098 6.290 1.120 1.000 4.977 262 GLN A C 1
ATOM 2071 O O . GLN A 1 262 ? -12.998 7.171 1.977 1.000 6.574 262 GLN A O 1
ATOM 2077 N N . LEU A 1 263 ? -12.329 5.213 1.102 1.000 5.951 263 LEU A N 1
ATOM 2078 C CA . LEU A 1 263 ? -11.324 4.945 2.120 1.000 4.864 263 LEU A CA 1
ATOM 2079 C C . LEU A 1 263 ? -10.027 5.661 1.763 1.000 5.256 263 LEU A C 1
ATOM 2080 O O . LEU A 1 263 ? -9.880 6.186 0.654 1.000 5.851 263 LEU A O 1
ATOM 2085 N N . PRO A 1 264 ? -9.054 5.739 2.700 1.000 4.651 264 PRO A N 1
ATOM 2086 C CA . PRO A 1 264 ? -9.063 5.235 4.082 1.000 4.743 264 PRO A CA 1
ATOM 2087 C C . PRO A 1 264 ? -9.933 6.051 5.022 1.000 4.940 264 PRO A C 1
ATOM 2088 O O . PRO A 1 264 ? -10.341 7.156 4.673 1.000 6.222 264 PRO A O 1
ATOM 2092 N N . TYR A 1 265 ? -10.215 5.506 6.208 1.000 4.790 265 TYR A N 1
ATOM 2093 C CA . TYR A 1 265 ? -10.890 6.304 7.230 1.000 4.214 265 TYR A CA 1
ATOM 2094 C C . TYR A 1 265 ? -9.939 7.326 7.852 1.000 4.943 265 TYR A C 1
ATOM 2095 O O . TYR A 1 265 ? -10.307 8.491 8.049 1.000 6.661 265 TYR A O 1
ATOM 2104 N N . VAL A 1 266 ? -8.721 6.898 8.183 1.000 5.280 266 VAL A N 1
ATOM 2105 C CA . VAL A 1 266 ? -7.747 7.738 8.871 1.000 6.190 266 VAL A CA 1
ATOM 2106 C C . VAL A 1 266 ? -7.072 8.658 7.858 1.000 5.024 266 VAL A C 1
ATOM 2107 O O . VAL A 1 266 ? -6.709 8.226 6.760 1.000 6.582 266 VAL A O 1
ATOM 2111 N N . ASP A 1 267 ? -6.939 9.943 8.210 1.000 5.690 267 ASP A N 1
ATOM 2112 C CA . ASP A 1 267 ? -6.431 10.929 7.259 1.000 5.166 267 ASP A CA 1
ATOM 2113 C C . ASP A 1 267 ? -4.924 10.818 7.053 1.000 6.656 267 ASP A C 1
ATOM 2114 O O . ASP A 1 267 ? -4.426 11.140 5.971 1.000 7.335 267 ASP A O 1
ATOM 2119 N N . ARG A 1 268 ? -4.186 10.400 8.074 1.000 6.677 268 ARG A N 1
ATOM 2120 C CA . ARG A 1 268 ? -2.751 10.631 8.088 1.000 8.004 268 ARG A CA 1
ATOM 2121 C C . ARG A 1 268 ? -2.066 9.537 8.885 1.000 7.630 268 ARG A C 1
ATOM 2122 O O . ARG A 1 268 ? -2.625 9.013 9.851 1.000 8.106 268 ARG A O 1
ATOM 2130 N N . ILE A 1 269 ? -0.850 9.193 8.475 1.000 6.448 269 ILE A N 1
ATOM 2131 C CA . ILE A 1 269 ? 0.015 8.324 9.264 1.000 6.627 269 ILE A CA 1
ATOM 2132 C C . ILE A 1 269 ? 1.299 9.077 9.560 1.000 6.967 269 ILE A C 1
ATOM 2133 O O . ILE A 1 269 ? 1.911 9.648 8.651 1.000 7.419 269 ILE A O 1
ATOM 2138 N N . GLN A 1 270 ? 1.701 9.079 10.826 1.000 6.953 270 GLN A N 1
ATOM 2139 C CA . GLN A 1 270 ? 2.962 9.670 11.246 1.000 7.969 270 GLN A CA 1
ATOM 2140 C C . GLN A 1 270 ? 3.858 8.557 11.768 1.000 7.267 270 GLN A C 1
ATOM 2141 O O . GLN A 1 270 ? 3.469 7.818 12.676 1.000 10.128 270 GLN A O 1
ATOM 2147 N N . TYR A 1 271 ? 5.041 8.421 11.181 1.000 7.317 271 TYR A N 1
ATOM 2148 C CA . TYR A 1 271 ? 6.044 7.468 11.651 1.000 8.240 271 TYR A CA 1
ATOM 2149 C C . TYR A 1 271 ? 7.130 8.225 12.401 1.000 8.859 271 TYR A C 1
ATOM 2150 O O . TYR A 1 271 ? 7.813 9.071 11.817 1.000 10.986 271 TYR A O 1
ATOM 2159 N N . ALA A 1 272 ? 7.296 7.917 13.682 1.000 8.717 272 ALA A N 1
ATOM 2160 C CA . ALA A 1 272 ? 8.520 8.310 14.357 1.000 8.422 272 ALA A CA 1
ATOM 2161 C C . ALA A 1 272 ? 9.659 7.482 13.782 1.000 8.393 272 ALA A C 1
ATOM 2162 O O . ALA A 1 272 ? 9.504 6.286 13.518 1.000 10.006 272 ALA A O 1
ATOM 2164 N N . VAL A 1 273 ? 10.799 8.123 13.549 1.000 8.804 273 VAL A N 1
ATOM 2165 C CA . VAL A 1 273 ? 11.984 7.433 13.053 1.000 8.396 273 VAL A CA 1
ATOM 2166 C C . VAL A 1 273 ? 12.990 7.400 14.189 1.000 9.706 273 VAL A C 1
ATOM 2167 O O . VAL A 1 273 ? 13.552 8.437 14.567 1.000 11.701 273 VAL A O 1
ATOM 2171 N N . VAL A 1 274 ? 13.217 6.208 14.731 1.000 11.099 274 VAL A N 1
ATOM 2172 C CA . VAL A 1 274 ? 13.941 6.032 15.983 1.000 13.283 274 VAL A CA 1
ATOM 2173 C C . VAL A 1 274 ? 15.082 5.054 15.752 1.000 16.513 274 VAL A C 1
ATOM 2174 O O . VAL A 1 274 ? 14.901 4.009 15.121 1.000 18.981 274 VAL A O 1
ATOM 2178 N N . SER A 1 275 ? 16.258 5.384 16.282 1.000 20.005 275 SER A N 1
ATOM 2179 C CA . SER A 1 275 ? 17.441 4.577 15.997 1.000 24.463 275 SER A CA 1
ATOM 2180 C C . SER A 1 275 ? 17.543 3.353 16.903 1.000 24.592 275 SER A C 1
ATOM 2181 O O . SER A 1 275 ? 17.929 2.272 16.442 1.000 26.564 275 SER A O 1
ATOM 2184 N N . ASP A 1 276 ? 17.199 3.491 18.179 1.000 22.716 276 ASP A N 1
ATOM 2185 C CA . ASP A 1 276 ? 17.441 2.456 19.175 1.000 24.140 276 ASP A CA 1
ATOM 2186 C C . ASP A 1 276 ? 16.136 1.772 19.560 1.000 20.042 276 ASP A C 1
ATOM 2187 O O . ASP A 1 276 ? 15.140 2.441 19.853 1.000 18.026 276 ASP A O 1
ATOM 2192 N N . LEU A 1 277 ? 16.153 0.437 19.571 1.000 18.492 277 LEU A N 1
ATOM 2193 C CA . LEU A 1 277 ? 14.955 -0.317 19.921 1.000 17.915 277 LEU A CA 1
ATOM 2194 C C . LEU A 1 277 ? 14.507 -0.035 21.352 1.000 15.694 277 LEU A C 1
ATOM 2195 O O . LEU A 1 277 ? 13.306 -0.080 21.647 1.000 13.817 277 LEU A O 1
ATOM 2200 N N . GLN A 1 278 ? 15.445 0.279 22.250 1.000 14.665 278 GLN A N 1
ATOM 2201 C CA . GLN A 1 278 ? 15.060 0.597 23.623 1.000 13.810 278 GLN A CA 1
ATOM 2202 C C . GLN A 1 278 ? 14.175 1.840 23.685 1.000 11.678 278 GLN A C 1
ATOM 2203 O O . GLN A 1 278 ? 13.251 1.915 24.505 1.000 11.412 278 GLN A O 1
ATOM 2209 N N . ALA A 1 279 ? 14.430 2.822 22.818 1.000 10.857 279 ALA A N 1
ATOM 2210 C CA . ALA A 1 279 ? 13.582 4.006 22.788 1.000 9.696 279 ALA A CA 1
ATOM 2211 C C . ALA A 1 279 ? 12.202 3.691 22.227 1.000 9.109 279 ALA A C 1
ATOM 2212 O O . ALA A 1 279 ? 11.212 4.325 22.617 1.000 9.746 279 ALA A O 1
ATOM 2214 N N . ILE A 1 280 ? 12.119 2.724 21.312 1.000 9.822 280 ILE A N 1
ATOM 2215 C CA . ILE A 1 280 ? 10.829 2.302 20.773 1.000 10.859 280 ILE A CA 1
ATOM 2216 C C . ILE A 1 280 ? 10.008 1.591 21.842 1.000 10.351 280 ILE A C 1
ATOM 2217 O O . ILE A 1 280 ? 8.809 1.850 22.002 1.000 10.159 280 ILE A O 1
ATOM 2222 N N . ILE A 1 281 ? 10.644 0.693 22.598 1.000 11.328 281 ILE A N 1
ATOM 2223 C CA . ILE A 1 281 ? 9.989 0.044 23.732 1.000 12.599 281 ILE A CA 1
ATOM 2224 C C . ILE A 1 281 ? 9.402 1.084 24.678 1.000 10.704 281 ILE A C 1
ATOM 2225 O O . ILE A 1 281 ? 8.234 1.007 25.075 1.000 10.951 281 ILE A O 1
ATOM 2230 N N . LEU A 1 282 ? 10.221 2.065 25.067 1.000 10.920 282 LEU A N 1
ATOM 2231 C CA . LEU A 1 282 ? 9.779 3.094 26.001 1.000 10.354 282 LEU A CA 1
ATOM 2232 C C . LEU A 1 282 ? 8.601 3.887 25.440 1.000 11.043 282 LEU A C 1
ATOM 2233 O O . LEU A 1 282 ? 7.590 4.086 26.125 1.000 11.615 282 LEU A O 1
ATOM 2238 N N . ALA A 1 283 ? 8.713 4.347 24.191 1.000 9.422 283 ALA A N 1
ATOM 2239 C CA . ALA A 1 283 ? 7.627 5.119 23.593 1.000 9.104 283 ALA A CA 1
ATOM 2240 C C . ALA A 1 283 ? 6.361 4.283 23.477 1.000 10.278 283 ALA A C 1
ATOM 2241 O O . ALA A 1 283 ? 5.253 4.785 23.705 1.000 10.685 283 ALA A O 1
ATOM 2243 N N . ALA A 1 284 ? 6.512 3.003 23.130 1.000 10.846 284 ALA A N 1
ATOM 2244 C CA . ALA A 1 284 ? 5.360 2.117 23.013 1.000 11.588 284 ALA A CA 1
ATOM 2245 C C . ALA A 1 284 ? 4.679 1.925 24.362 1.000 12.499 284 ALA A C 1
ATOM 2246 O O . ALA A 1 284 ? 3.448 1.994 24.462 1.000 14.352 284 ALA A O 1
ATOM 2248 N N . THR A 1 285 ? 5.461 1.663 25.415 1.000 12.723 285 THR A N 1
ATOM 2249 C CA . THR A 1 285 ? 4.846 1.498 26.727 1.000 13.954 285 THR A CA 1
ATOM 2250 C C . THR A 1 285 ? 4.307 2.815 27.275 1.000 15.233 285 THR A C 1
ATOM 2251 O O . THR A 1 285 ? 3.384 2.790 28.096 1.000 16.205 285 THR A O 1
ATOM 2255 N N . ASN A 1 286 ? 4.852 3.956 26.831 1.000 14.962 286 ASN A N 1
ATOM 2256 C CA . ASN A 1 286 ? 4.295 5.263 27.166 1.000 15.597 286 ASN A CA 1
ATOM 2257 C C . ASN A 1 286 ? 2.998 5.566 26.418 1.000 16.026 286 ASN A C 1
ATOM 2258 O O . ASN A 1 286 ? 2.356 6.575 26.722 1.000 18.789 286 ASN A O 1
ATOM 2263 N N . GLY A 1 287 ? 2.617 4.747 25.438 1.000 15.018 287 GLY A N 1
ATOM 2264 C CA . GLY A 1 287 ? 1.390 4.980 24.695 1.000 13.452 287 GLY A CA 1
ATOM 2265 C C . GLY A 1 287 ? 1.512 5.919 23.515 1.000 11.841 287 GLY A C 1
ATOM 2266 O O . GLY A 1 287 ? 0.503 6.470 23.065 1.000 13.923 287 GLY A O 1
ATOM 2267 N N . GLN A 1 288 ? 2.715 6.121 22.992 1.000 11.330 288 GLN A N 1
ATOM 2268 C CA . GLN A 1 288 ? 2.902 7.057 21.895 1.000 11.349 288 GLN A CA 1
ATOM 2269 C C . GLN A 1 288 ? 2.536 6.472 20.534 1.000 10.188 288 GLN A C 1
ATOM 2270 O O . GLN A 1 288 ? 2.494 7.218 19.552 1.000 11.204 288 GLN A O 1
ATOM 2276 N N . TYR A 1 289 ? 2.264 5.174 20.438 1.000 9.851 289 TYR A N 1
ATOM 2277 C CA . TYR A 1 289 ? 1.968 4.547 19.155 1.000 9.570 289 TYR A CA 1
ATOM 2278 C C . TYR A 1 289 ? 0.562 3.974 19.167 1.000 9.156 289 TYR A C 1
ATOM 2279 O O . TYR A 1 289 ? 0.163 3.309 20.127 1.000 13.344 289 TYR A O 1
ATOM 2288 N N . ASP A 1 290 ? -0.178 4.220 18.091 1.000 7.106 290 ASP A N 1
ATOM 2289 C CA . ASP A 1 290 ? -1.485 3.604 17.926 1.000 6.167 290 ASP A CA 1
ATOM 2290 C C . ASP A 1 290 ? -1.389 2.170 17.431 1.000 7.196 290 ASP A C 1
ATOM 2291 O O . ASP A 1 290 ? -2.297 1.380 17.690 1.000 7.335 290 ASP A O 1
ATOM 2296 N N . ILE A 1 291 ? -0.302 1.813 16.751 1.000 6.930 291 ILE A N 1
ATOM 2297 C CA . ILE A 1 291 ? -0.048 0.428 16.374 1.000 7.869 291 ILE A CA 1
ATOM 2298 C C . ILE A 1 291 ? 1.457 0.203 16.363 1.000 7.032 291 ILE A C 1
ATOM 2299 O O . ILE A 1 291 ? 2.229 1.048 15.897 1.000 8.109 291 ILE A O 1
ATOM 2304 N N . GLU A 1 292 ? 1.877 -0.923 16.921 1.000 7.651 292 GLU A N 1
ATOM 2305 C CA . GLU A 1 292 ? 3.232 -1.419 16.705 1.000 7.669 292 GLU A CA 1
ATOM 2306 C C . GLU A 1 292 ? 3.102 -2.927 16.601 1.000 7.430 292 GLU A C 1
ATOM 2307 O O . GLU A 1 292 ? 2.781 -3.593 17.590 1.000 8.691 292 GLU A O 1
ATOM 2313 N N . ALA A 1 293 ? 3.347 -3.454 15.408 1.000 7.080 293 ALA A N 1
ATOM 2314 C CA . ALA A 1 293 ? 3.129 -4.861 15.136 1.000 6.488 293 ALA A CA 1
ATOM 2315 C C . ALA A 1 293 ? 4.231 -5.401 14.246 1.000 7.751 293 ALA A C 1
ATOM 2316 O O . ALA A 1 293 ? 3.997 -6.237 13.369 1.000 10.088 293 ALA A O 1
ATOM 2318 N N . ARG A 1 294 ? 5.456 -4.932 14.461 1.000 9.346 294 ARG A N 1
ATOM 2319 C CA . ARG A 1 294 ? 6.548 -5.340 13.589 1.000 9.575 294 ARG A CA 1
ATOM 2320 C C . ARG A 1 294 ? 7.898 -5.397 14.294 1.000 9.817 294 ARG A C 1
ATOM 2321 O O . ARG A 1 294 ? 8.673 -6.332 14.075 1.000 13.736 294 ARG A O 1
ATOM 2329 N N . LEU A 1 295 ? 8.204 -4.406 15.127 1.000 8.572 295 LEU A N 1
ATOM 2330 C CA . LEU A 1 295 ? 9.546 -4.287 15.685 1.000 8.285 295 LEU A CA 1
ATOM 2331 C C . LEU A 1 295 ? 9.702 -4.900 17.066 1.000 8.283 295 LEU A C 1
ATOM 2332 O O . LEU A 1 295 ? 10.791 -5.383 17.389 1.000 10.493 295 LEU A O 1
ATOM 2337 N N . LEU A 1 296 ? 8.655 -4.905 17.893 1.000 8.027 296 LEU A N 1
ATOM 2338 C CA . LEU A 1 296 ? 8.812 -5.302 19.289 1.000 10.570 296 LEU A CA 1
ATOM 2339 C C . LEU A 1 296 ? 8.423 -6.743 19.571 1.000 12.688 296 LEU A C 1
ATOM 2340 O O . LEU A 1 296 ? 8.741 -7.251 20.648 1.000 18.355 296 LEU A O 1
ATOM 2345 N N . GLY A 1 297 ? 7.750 -7.414 18.648 1.000 10.867 297 GLY A N 1
ATOM 2346 C CA . GLY A 1 297 ? 7.166 -8.698 18.978 1.000 10.643 297 GLY A CA 1
ATOM 2347 C C . GLY A 1 297 ? 8.078 -9.898 18.866 1.000 10.793 297 GLY A C 1
ATOM 2348 O O . GLY A 1 297 ? 7.814 -10.932 19.486 1.000 11.759 297 GLY A O 1
ATOM 2349 N N . SER A 1 298 ? 9.144 -9.793 18.072 1.000 9.596 298 SER A N 1
ATOM 2350 C CA . SER A 1 298 ? 9.963 -10.963 17.787 1.000 10.659 298 SER A CA 1
ATOM 2351 C C . SER A 1 298 ? 10.974 -11.276 18.884 1.000 12.428 298 SER A C 1
ATOM 2352 O O . SER A 1 298 ? 11.458 -12.412 18.950 1.000 13.241 298 SER A O 1
ATOM 2355 N N . ASP A 1 299 ? 11.291 -10.313 19.746 1.000 13.136 299 ASP A N 1
ATOM 2356 C CA . ASP A 1 299 ? 12.129 -10.544 20.920 1.000 12.670 299 ASP A CA 1
ATOM 2357 C C . ASP A 1 299 ? 11.175 -10.679 22.100 1.000 11.538 299 ASP A C 1
ATOM 2358 O O . ASP A 1 299 ? 10.636 -9.686 22.600 1.000 13.044 299 ASP A O 1
ATOM 2363 N N . VAL A 1 300 ? 10.964 -11.919 22.542 1.000 10.370 300 VAL A N 1
ATOM 2364 C CA . VAL A 1 300 ? 9.945 -12.185 23.547 1.000 10.196 300 VAL A CA 1
ATOM 2365 C C . VAL A 1 300 ? 10.271 -11.569 24.901 1.000 12.144 300 VAL A C 1
ATOM 2366 O O . VAL A 1 300 ? 9.384 -11.473 25.754 1.000 12.975 300 VAL A O 1
ATOM 2370 N N . THR A 1 301 ? 11.514 -11.134 25.121 1.000 12.880 301 THR A N 1
ATOM 2371 C CA . THR A 1 301 ? 11.830 -10.439 26.367 1.000 15.504 301 THR A CA 1
ATOM 2372 C C . THR A 1 301 ? 11.083 -9.118 26.499 1.000 18.192 301 THR A C 1
ATOM 2373 O O . THR A 1 301 ? 10.955 -8.600 27.613 1.000 21.189 301 THR A O 1
ATOM 2377 N N . SER A 1 302 ? 10.602 -8.551 25.394 1.000 17.676 302 SER A N 1
ATOM 2378 C CA . SER A 1 302 ? 9.803 -7.333 25.460 1.000 17.065 302 SER A CA 1
ATOM 2379 C C . SER A 1 302 ? 8.361 -7.599 25.869 1.000 15.326 302 SER A C 1
ATOM 2380 O O . SER A 1 302 ? 7.652 -6.653 26.233 1.000 16.199 302 SER A O 1
ATOM 2383 N N . ARG A 1 303 ? 7.912 -8.856 25.811 1.000 13.870 303 ARG A N 1
ATOM 2384 C CA . ARG A 1 303 ? 6.506 -9.165 26.064 1.000 11.625 303 ARG A CA 1
ATOM 2385 C C . ARG A 1 303 ? 6.052 -8.827 27.478 1.000 11.696 303 ARG A C 1
ATOM 2386 O O . ARG A 1 303 ? 4.986 -8.206 27.623 1.000 11.470 303 ARG A O 1
ATOM 2394 N N . PRO A 1 304 ? 6.770 -9.197 28.548 1.000 12.451 304 PRO A N 1
ATOM 2395 C CA . PRO A 1 304 ? 6.302 -8.787 29.883 1.000 14.004 304 PRO A CA 1
ATOM 2396 C C . PRO A 1 304 ? 6.175 -7.282 30.037 1.000 14.370 304 PRO A C 1
ATOM 2397 O O . PRO A 1 304 ? 5.193 -6.810 30.627 1.000 14.178 304 PRO A O 1
ATOM 2401 N N . LEU A 1 305 ? 7.132 -6.518 29.500 1.000 16.128 305 LEU A N 1
ATOM 2402 C CA . LEU A 1 305 ? 7.060 -5.059 29.571 1.000 16.386 305 LEU A CA 1
ATOM 2403 C C . LEU A 1 305 ? 5.838 -4.533 28.834 1.000 14.560 305 LEU A C 1
ATOM 2404 O O . LEU A 1 305 ? 5.137 -3.642 29.331 1.000 15.015 305 LEU A O 1
ATOM 2409 N N . MET A 1 306 ? 5.565 -5.073 27.646 1.000 12.638 306 MET A N 1
ATOM 2410 C CA . MET A 1 306 ? 4.402 -4.631 26.892 1.000 12.401 306 MET A CA 1
ATOM 2411 C C . MET A 1 306 ? 3.119 -4.941 27.653 1.000 10.814 306 MET A C 1
ATOM 2412 O O . MET A 1 306 ? 2.239 -4.084 27.780 1.000 10.114 306 MET A O 1
ATOM 2417 N N . LEU A 1 307 ? 3.001 -6.162 28.182 1.000 9.978 307 LEU A N 1
ATOM 2418 C CA . LEU A 1 307 ? 1.776 -6.536 28.884 1.000 8.354 307 LEU A CA 1
ATOM 2419 C C . LEU A 1 307 ? 1.563 -5.674 30.121 1.000 8.559 307 LEU A C 1
ATOM 2420 O O . LEU A 1 307 ? 0.442 -5.223 30.390 1.000 8.633 307 LEU A O 1
ATOM 2425 N N . LYS A 1 308 ? 2.632 -5.423 30.881 1.000 8.606 308 LYS A N 1
ATOM 2426 C CA . LYS A 1 308 ? 2.487 -4.731 32.156 1.000 8.977 308 LYS A CA 1
ATOM 2427 C C . LYS A 1 308 ? 2.011 -3.302 31.973 1.000 9.356 308 LYS A C 1
ATOM 2428 O O . LYS A 1 308 ? 1.363 -2.756 32.868 1.000 9.572 308 LYS A O 1
ATOM 2434 N N . ASN A 1 309 ? 2.305 -2.689 30.826 1.000 9.596 309 ASN A N 1
ATOM 2435 C CA . ASN A 1 309 ? 2.066 -1.269 30.619 1.000 8.051 309 ASN A CA 1
ATOM 2436 C C . ASN A 1 309 ? 0.853 -0.982 29.746 1.000 7.893 309 ASN A C 1
ATOM 2437 O O . ASN A 1 309 ? 0.688 0.153 29.291 1.000 10.264 309 ASN A O 1
ATOM 2442 N N . GLN A 1 310 ? -0.010 -1.977 29.533 1.000 8.111 310 GLN A N 1
ATOM 2443 C CA . GLN A 1 310 ? -1.178 -1.779 28.676 1.000 8.498 310 GLN A CA 1
ATOM 2444 C C . GLN A 1 310 ? -2.084 -0.658 29.182 1.000 9.930 310 GLN A C 1
ATOM 2445 O O . GLN A 1 310 ? -2.558 0.167 28.390 1.000 10.525 310 GLN A O 1
ATOM 2451 N N . GLN A 1 311 ? -2.365 -0.619 30.487 1.000 11.130 311 GLN A N 1
ATOM 2452 C CA . GLN A 1 311 ? -3.212 0.455 30.998 1.000 12.894 311 GLN A CA 1
ATOM 2453 C C . GLN A 1 311 ? -2.495 1.793 30.897 1.000 13.996 311 GLN A C 1
ATOM 2454 O O . GLN A 1 311 ? -3.060 2.779 30.409 1.000 14.281 311 GLN A O 1
ATOM 2460 N N . LYS A 1 312 ? -1.240 1.836 31.350 1.000 13.804 312 LYS A N 1
ATOM 2461 C CA . LYS A 1 312 ? -0.485 3.085 31.378 1.000 15.944 312 LYS A CA 1
ATOM 2462 C C . LYS A 1 312 ? -0.356 3.698 29.989 1.000 15.339 312 LYS A C 1
ATOM 2463 O O . LYS A 1 312 ? -0.416 4.925 29.837 1.000 17.742 312 LYS A O 1
ATOM 2469 N N . GLY A 1 313 ? -0.171 2.868 28.968 1.000 12.262 313 GLY A N 1
ATOM 2470 C CA . GLY A 1 313 ? -0.068 3.344 27.607 1.000 11.767 313 GLY A CA 1
ATOM 2471 C C . GLY A 1 313 ? -1.358 3.361 26.821 1.000 12.025 313 GLY A C 1
ATOM 2472 O O . GLY A 1 313 ? -1.371 3.823 25.675 1.000 13.220 313 GLY A O 1
ATOM 2473 N N . GLY A 1 314 ? -2.448 2.870 27.398 1.000 10.214 314 GLY A N 1
ATOM 2474 C CA . GLY A 1 314 ? -3.732 2.862 26.716 1.000 10.399 314 GLY A CA 1
ATOM 2475 C C . GLY A 1 314 ? -3.783 1.997 25.478 1.000 9.159 314 GLY A C 1
ATOM 2476 O O . GLY A 1 314 ? -4.387 2.399 24.476 1.000 9.172 314 GLY A O 1
ATOM 2477 N N . TYR A 1 315 ? -3.177 0.814 25.523 1.000 7.061 315 TYR A N 1
ATOM 2478 C CA . TYR A 1 315 ? -3.157 -0.089 24.383 1.000 7.282 315 TYR A CA 1
ATOM 2479 C C . TYR A 1 315 ? -3.511 -1.503 24.823 1.000 7.356 315 TYR A C 1
ATOM 2480 O O . TYR A 1 315 ? -3.505 -1.835 26.013 1.000 8.088 315 TYR A O 1
ATOM 2489 N N . LYS A 1 316 ? -3.813 -2.339 23.834 1.000 8.404 316 LYS A N 1
ATOM 2490 C CA . LYS A 1 316 ? -4.040 -3.762 24.032 1.000 8.198 316 LYS A CA 1
ATOM 2491 C C . LYS A 1 316 ? -2.958 -4.548 23.303 1.000 7.140 316 LYS A C 1
ATOM 2492 O O . LYS A 1 316 ? -2.702 -4.309 22.119 1.000 8.288 316 LYS A O 1
ATOM 2498 N N . VAL A 1 317 ? -2.342 -5.491 24.008 1.000 6.701 317 VAL A N 1
ATOM 2499 C CA . VAL A 1 317 ? -1.411 -6.430 23.392 1.000 7.101 317 VAL A CA 1
ATOM 2500 C C . VAL A 1 317 ? -2.208 -7.558 22.752 1.000 7.817 317 VAL A C 1
ATOM 2501 O O . VAL A 1 317 ? -3.155 -8.082 23.352 1.000 9.641 317 VAL A O 1
ATOM 2505 N N . PHE A 1 318 ? -1.845 -7.921 21.521 1.000 7.990 318 PHE A N 1
ATOM 2506 C CA . PHE A 1 318 ? -2.390 -9.110 20.881 1.000 7.364 318 PHE A CA 1
ATOM 2507 C C . PHE A 1 318 ? -1.242 -9.975 20.384 1.000 7.906 318 PHE A C 1
ATOM 2508 O O . PHE A 1 318 ? -0.210 -9.461 19.947 1.000 8.425 318 PHE A O 1
ATOM 2516 N N . GLY A 1 319 ? -1.406 -11.289 20.501 1.000 8.275 319 GLY A N 1
ATOM 2517 C CA . GLY A 1 319 ? -0.362 -12.228 20.137 1.000 7.590 319 GLY A CA 1
ATOM 2518 C C . GLY A 1 319 ? -0.628 -12.816 18.760 1.000 9.709 319 GLY A C 1
ATOM 2519 O O . GLY A 1 319 ? -1.720 -13.313 18.486 1.000 14.102 319 GLY A O 1
ATOM 2520 N N . GLN A 1 320 ? 0.382 -12.752 17.906 1.000 7.348 320 GLN A N 1
ATOM 2521 C CA . GLN A 1 320 ? 0.278 -13.296 16.563 1.000 7.477 320 GLN A CA 1
ATOM 2522 C C . GLN A 1 320 ? 1.144 -14.541 16.436 1.000 7.264 320 GLN A C 1
ATOM 2523 O O . GLN A 1 320 ? 2.196 -14.654 17.069 1.000 9.449 320 GLN A O 1
ATOM 2529 N N . THR A 1 321 ? 0.686 -15.479 15.614 1.000 6.564 321 THR A N 1
ATOM 2530 C CA . THR A 1 321 ? 1.457 -16.673 15.297 1.000 6.877 321 THR A CA 1
ATOM 2531 C C . THR A 1 321 ? 2.393 -16.355 14.140 1.000 7.030 321 THR A C 1
ATOM 2532 O O . THR A 1 321 ? 1.943 -15.975 13.054 1.000 8.364 321 THR A O 1
ATOM 2536 N N . SER A 1 322 ? 3.694 -16.519 14.366 1.000 6.032 322 SER A N 1
ATOM 2537 C CA . SER A 1 322 ? 4.654 -16.270 13.304 1.000 6.632 322 SER A CA 1
ATOM 2538 C C . SER A 1 322 ? 4.608 -17.382 12.268 1.000 7.754 322 SER A C 1
ATOM 2539 O O . SER A 1 322 ? 4.504 -18.566 12.601 1.000 7.954 322 SER A O 1
ATOM 2542 N N . ALA A 1 323 ? 4.702 -16.991 11.000 1.000 7.132 323 ALA A N 1
ATOM 2543 C CA . ALA A 1 323 ? 4.797 -17.952 9.910 1.000 6.953 323 ALA A CA 1
ATOM 2544 C C . ALA A 1 323 ? 6.176 -18.595 9.807 1.000 6.272 323 ALA A C 1
ATOM 2545 O O . ALA A 1 323 ? 6.321 -19.595 9.094 1.000 8.333 323 ALA A O 1
ATOM 2547 N N . ASN A 1 324 ? 7.184 -18.062 10.504 1.000 5.901 324 ASN A N 1
ATOM 2548 C CA . ASN A 1 324 ? 8.528 -18.619 10.402 1.000 5.803 324 ASN A CA 1
ATOM 2549 C C . ASN A 1 324 ? 8.637 -19.938 11.157 1.000 5.974 324 ASN A C 1
ATOM 2550 O O . ASN A 1 324 ? 8.106 -20.087 12.259 1.000 7.359 324 ASN A O 1
ATOM 2555 N N . ALA A 1 325 ? 9.353 -20.896 10.558 1.000 4.840 325 ALA A N 1
ATOM 2556 C CA . ALA A 1 325 ? 9.596 -22.175 11.219 1.000 5.640 325 ALA A CA 1
ATOM 2557 C C . ALA A 1 325 ? 10.587 -22.051 12.369 1.000 5.698 325 ALA A C 1
ATOM 2558 O O . ALA A 1 325 ? 10.523 -22.838 13.319 1.000 6.530 325 ALA A O 1
ATOM 2560 N N . ASN A 1 326 ? 11.516 -21.095 12.304 1.000 5.814 326 ASN A N 1
ATOM 2561 C CA . ASN A 1 326 ? 12.518 -20.963 13.353 1.000 5.266 326 ASN A CA 1
ATOM 2562 C C . ASN A 1 326 ? 12.822 -19.497 13.619 1.000 5.453 326 ASN A C 1
ATOM 2563 O O . ASN A 1 326 ? 12.964 -18.707 12.682 1.000 5.864 326 ASN A O 1
ATOM 2568 N N . ALA A 1 327 ? 12.928 -19.148 14.908 1.000 5.814 327 ALA A N 1
ATOM 2569 C CA . ALA A 1 327 ? 13.202 -17.772 15.317 1.000 7.248 327 ALA A CA 1
ATOM 2570 C C . ALA A 1 327 ? 14.656 -17.354 15.129 1.000 7.646 327 ALA A C 1
ATOM 2571 O O . ALA A 1 327 ? 14.929 -16.152 15.023 1.000 8.604 327 ALA A O 1
ATOM 2573 N N . ALA A 1 328 ? 15.592 -18.303 15.092 1.000 6.672 328 ALA A N 1
ATOM 2574 C CA . ALA A 1 328 ? 17.011 -17.951 15.016 1.000 6.685 328 ALA A CA 1
ATOM 2575 C C . ALA A 1 328 ? 17.748 -19.176 14.464 1.000 6.624 328 ALA A C 1
ATOM 2576 O O . ALA A 1 328 ? 18.250 -20.004 15.224 1.000 8.054 328 ALA A O 1
ATOM 2578 N N . GLY A 1 329 ? 17.789 -19.270 13.140 1.000 6.746 329 GLY A N 1
ATOM 2579 C CA . GLY A 1 329 ? 18.362 -20.410 12.464 1.000 5.622 329 GLY A CA 1
ATOM 2580 C C . GLY A 1 329 ? 19.814 -20.178 12.082 1.000 5.416 329 GLY A C 1
ATOM 2581 O O . GLY A 1 329 ? 20.235 -19.056 11.797 1.000 7.632 329 GLY A O 1
ATOM 2582 N N . LEU A 1 330 ? 20.577 -21.259 12.083 1.000 6.622 330 LEU A N 1
ATOM 2583 C CA . LEU A 1 330 ? 21.979 -21.245 11.669 1.000 5.193 330 LEU A CA 1
ATOM 2584 C C . LEU A 1 330 ? 22.037 -21.685 10.211 1.000 6.043 330 LEU A C 1
ATOM 2585 O O . LEU A 1 330 ? 21.873 -22.872 9.895 1.000 6.045 330 LEU A O 1
ATOM 2590 N N . TRP A 1 331 ? 22.249 -20.722 9.325 1.000 5.298 331 TRP A N 1
ATOM 2591 C CA . TRP A 1 331 ? 22.407 -20.991 7.897 1.000 5.116 331 TRP A CA 1
ATOM 2592 C C . TRP A 1 331 ? 23.885 -21.270 7.654 1.000 6.140 331 TRP A C 1
ATOM 2593 O O . TRP A 1 331 ? 24.686 -20.343 7.514 1.000 7.911 331 TRP A O 1
ATOM 2604 N N . LEU A 1 332 ? 24.250 -22.548 7.599 1.000 6.403 332 LEU A N 1
ATOM 2605 C CA . LEU A 1 332 ? 25.642 -22.926 7.377 1.000 6.340 332 LEU A CA 1
ATOM 2606 C C . LEU A 1 332 ? 26.015 -22.728 5.911 1.000 5.666 332 LEU A C 1
ATOM 2607 O O . LEU A 1 332 ? 25.292 -23.175 5.018 1.000 7.493 332 LEU A O 1
ATOM 2612 N N . ASN A 1 333 ? 27.157 -22.074 5.661 1.000 5.553 333 ASN A N 1
ATOM 2613 C CA . ASN A 1 333 ? 27.566 -21.704 4.303 1.000 5.098 333 ASN A CA 1
ATOM 2614 C C . ASN A 1 333 ? 28.326 -22.855 3.648 1.000 5.156 333 ASN A C 1
ATOM 2615 O O . ASN A 1 333 ? 29.510 -23.075 3.922 1.000 6.251 333 ASN A O 1
ATOM 2620 N N . GLN A 1 334 ? 27.646 -23.568 2.741 1.000 7.275 334 GLN A N 1
ATOM 2621 C CA . GLN A 1 334 ? 28.277 -24.632 1.967 1.000 8.414 334 GLN A CA 1
ATOM 2622 C C . GLN A 1 334 ? 29.402 -24.130 1.076 1.000 7.201 334 GLN A C 1
ATOM 2623 O O . GLN A 1 334 ? 30.227 -24.933 0.630 1.000 9.477 334 GLN A O 1
ATOM 2629 N N . THR A 1 335 ? 29.446 -22.835 0.777 1.000 6.477 335 THR A N 1
ATOM 2630 C CA . THR A 1 335 ? 30.488 -22.288 -0.082 1.000 6.624 335 THR A CA 1
ATOM 2631 C C . THR A 1 335 ? 31.407 -21.321 0.656 1.000 8.130 335 THR A C 1
ATOM 2632 O O . THR A 1 335 ? 32.017 -20.450 0.030 1.000 8.967 335 THR A O 1
ATOM 2636 N N . THR A 1 336 ? 31.545 -21.478 1.973 1.000 6.546 336 THR A N 1
ATOM 2637 C CA . THR A 1 336 ? 32.451 -20.606 2.713 1.000 7.164 336 THR A CA 1
ATOM 2638 C C . THR A 1 336 ? 33.847 -20.603 2.099 1.000 7.375 336 THR A C 1
ATOM 2639 O O . THR A 1 336 ? 34.366 -21.643 1.683 1.000 7.590 336 THR A O 1
ATOM 2643 N N . LYS A 1 337 ? 34.439 -19.406 2.024 1.000 8.293 337 LYS A N 1
ATOM 2644 C CA . LYS A 1 337 ? 35.782 -19.248 1.480 1.000 7.454 337 LYS A CA 1
ATOM 2645 C C . LYS A 1 337 ? 36.848 -19.803 2.408 1.000 7.969 337 LYS A C 1
ATOM 2646 O O . LYS A 1 337 ? 37.988 -19.982 1.980 1.000 9.348 337 LYS A O 1
ATOM 2652 N N . ASN A 1 338 ? 36.512 -20.077 3.661 1.000 8.319 338 ASN A N 1
ATOM 2653 C CA . ASN A 1 338 ? 37.407 -20.815 4.547 1.000 7.446 338 ASN A CA 1
ATOM 2654 C C . ASN A 1 338 ? 37.405 -22.266 4.075 1.000 8.440 338 ASN A C 1
ATOM 2655 O O . ASN A 1 338 ? 36.526 -23.046 4.443 1.000 9.664 338 ASN A O 1
ATOM 2660 N N . GLU A 1 339 ? 38.397 -22.641 3.257 1.000 7.588 339 GLU A N 1
ATOM 2661 C CA . GLU A 1 339 ? 38.354 -23.948 2.605 1.000 9.251 339 GLU A CA 1
ATOM 2662 C C . GLU A 1 339 ? 38.510 -25.095 3.598 1.000 8.275 339 GLU A C 1
ATOM 2663 O O . GLU A 1 339 ? 37.866 -26.140 3.442 1.000 8.983 339 GLU A O 1
ATOM 2669 N N . LYS A 1 340 ? 39.372 -24.942 4.612 1.000 8.246 340 LYS A N 1
ATOM 2670 C CA . LYS A 1 340 ? 39.496 -26.000 5.612 1.000 7.848 340 LYS A CA 1
ATOM 2671 C C . LYS A 1 340 ? 38.172 -26.232 6.326 1.000 7.048 340 LYS A C 1
ATOM 2672 O O . LYS A 1 340 ? 37.797 -27.382 6.609 1.000 7.898 340 LYS A O 1
ATOM 2678 N N . LEU A 1 341 ? 37.431 -25.154 6.592 1.000 7.511 341 LEU A N 1
ATOM 2679 C CA . LEU A 1 341 ? 36.117 -25.295 7.206 1.000 6.632 341 LEU A CA 1
ATOM 2680 C C . LEU A 1 341 ? 35.087 -25.814 6.212 1.000 7.317 341 LEU A C 1
ATOM 2681 O O . LEU A 1 341 ? 34.202 -26.589 6.589 1.000 7.869 341 LEU A O 1
ATOM 2686 N N . ARG A 1 342 ? 35.173 -25.394 4.946 1.000 7.467 342 ARG A N 1
ATOM 2687 C CA . ARG A 1 342 ? 34.198 -25.848 3.955 1.000 8.054 342 ARG A CA 1
ATOM 2688 C C . ARG A 1 342 ? 34.207 -27.365 3.845 1.000 8.851 342 ARG A C 1
ATOM 2689 O O . ARG A 1 342 ? 33.154 -27.992 3.680 1.000 8.214 342 ARG A O 1
ATOM 2697 N N . LYS A 1 343 ? 35.390 -27.974 3.972 1.000 8.930 343 LYS A N 1
ATOM 2698 C CA . LYS A 1 343 ? 35.492 -29.426 3.897 1.000 8.080 343 LYS A CA 1
ATOM 2699 C C . LYS A 1 343 ? 34.683 -30.107 4.989 1.000 7.940 343 LYS A C 1
ATOM 2700 O O . LYS A 1 343 ? 34.242 -31.250 4.810 1.000 9.054 343 LYS A O 1
ATOM 2706 N N . TYR A 1 344 ? 34.472 -29.430 6.119 1.000 7.698 344 TYR A N 1
ATOM 2707 C CA . TYR A 1 344 ? 33.604 -29.956 7.170 1.000 7.661 344 TYR A CA 1
ATOM 2708 C C . TYR A 1 344 ? 32.152 -29.542 6.991 1.000 7.469 344 TYR A C 1
ATOM 2709 O O . TYR A 1 344 ? 31.251 -30.364 7.200 1.000 7.093 344 TYR A O 1
ATOM 2718 N N . MET A 1 345 ? 31.913 -28.289 6.589 1.000 8.385 345 MET A N 1
ATOM 2719 C CA A MET A 1 345 ? 30.544 -27.836 6.380 0.460 8.504 345 MET A CA 1
ATOM 2720 C CA B MET A 1 345 ? 30.548 -27.823 6.358 0.540 7.917 345 MET A CA 1
ATOM 2721 C C . MET A 1 345 ? 29.787 -28.750 5.427 1.000 7.193 345 MET A C 1
ATOM 2722 O O . MET A 1 345 ? 28.569 -28.911 5.569 1.000 8.248 345 MET A O 1
ATOM 2731 N N . THR A 1 346 ? 30.484 -29.350 4.454 1.000 7.504 346 THR A N 1
ATOM 2732 C CA . THR A 1 346 ? 29.826 -30.191 3.462 1.000 7.461 346 THR A CA 1
ATOM 2733 C C . THR A 1 346 ? 29.535 -31.598 3.970 1.000 8.367 346 THR A C 1
ATOM 2734 O O . THR A 1 346 ? 28.864 -32.369 3.267 1.000 8.796 346 THR A O 1
ATOM 2738 N N . GLN A 1 347 ? 29.997 -31.947 5.169 1.000 6.872 347 GLN A N 1
ATOM 2739 C CA . GLN A 1 347 ? 29.766 -33.274 5.730 1.000 5.851 347 GLN A CA 1
ATOM 2740 C C . GLN A 1 347 ? 28.482 -33.282 6.547 1.000 6.103 347 GLN A C 1
ATOM 2741 O O . GLN A 1 347 ? 28.345 -32.517 7.508 1.000 5.661 347 GLN A O 1
ATOM 2747 N N . HIS A 1 348 ? 27.543 -34.151 6.167 1.000 7.351 348 HIS A N 1
ATOM 2748 C CA . HIS A 1 348 ? 26.312 -34.296 6.937 1.000 5.135 348 HIS A CA 1
ATOM 2749 C C . HIS A 1 348 ? 26.596 -34.480 8.427 1.000 5.298 348 HIS A C 1
ATOM 2750 O O . HIS A 1 348 ? 25.969 -33.839 9.279 1.000 6.519 348 HIS A O 1
ATOM 2757 N N . ASP A 1 349 ? 27.556 -35.345 8.760 1.000 5.990 349 ASP A N 1
ATOM 2758 C CA . ASP A 1 349 ? 27.778 -35.676 10.167 1.000 6.861 349 ASP A CA 1
ATOM 2759 C C . ASP A 1 349 ? 28.353 -34.500 10.945 1.000 6.980 349 ASP A C 1
ATOM 2760 O O . ASP A 1 349 ? 28.130 -34.401 12.156 1.000 6.796 349 ASP A O 1
ATOM 2765 N N . PHE A 1 350 ? 29.102 -33.610 10.279 1.000 5.985 350 PHE A N 1
ATOM 2766 C CA . PHE A 1 350 ? 29.581 -32.408 10.954 1.000 4.914 350 PHE A CA 1
ATOM 2767 C C . PHE A 1 350 ? 28.413 -31.525 11.351 1.000 4.898 350 PHE A C 1
ATOM 2768 O O . PHE A 1 350 ? 28.357 -31.019 12.479 1.000 5.119 350 PHE A O 1
ATOM 2776 N N . ARG A 1 351 ? 27.463 -31.344 10.432 1.000 5.248 351 ARG A N 1
ATOM 2777 C CA . ARG A 1 351 ? 26.289 -30.529 10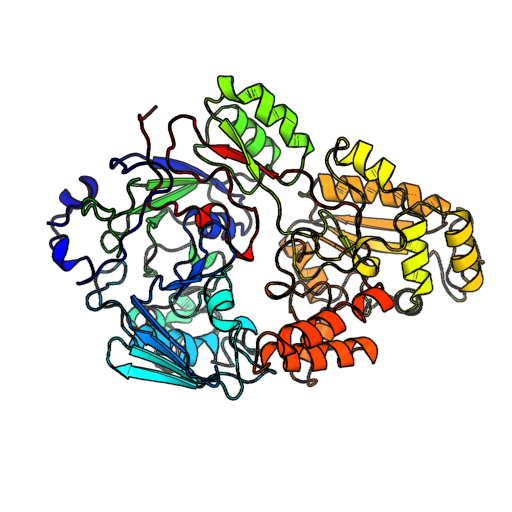.726 1.000 4.777 351 ARG A CA 1
ATOM 2778 C C . ARG A 1 351 ? 25.468 -31.165 11.837 1.000 5.764 351 ARG A C 1
ATOM 2779 O O . ARG A 1 351 ? 25.016 -30.477 12.763 1.000 5.738 351 ARG A O 1
ATOM 2787 N N . GLN A 1 352 ? 25.303 -32.490 11.775 1.000 5.082 352 GLN A N 1
ATOM 2788 C CA . GLN A 1 352 ? 24.645 -33.233 12.844 1.000 5.209 352 GLN A CA 1
ATOM 2789 C C . GLN A 1 352 ? 25.316 -32.982 14.187 1.000 5.095 352 GLN A C 1
ATOM 2790 O O . GLN A 1 352 ? 24.644 -32.679 15.177 1.000 5.743 352 GLN A O 1
ATOM 2796 N N . ALA A 1 353 ? 26.648 -33.099 14.238 1.000 4.745 353 ALA A N 1
ATOM 2797 C CA . ALA A 1 353 ? 27.367 -32.908 15.495 1.000 4.564 353 ALA A CA 1
ATOM 2798 C C . ALA A 1 353 ? 27.155 -31.509 16.068 1.000 5.430 353 ALA A C 1
ATOM 2799 O O . ALA A 1 353 ? 26.984 -31.352 17.282 1.000 6.003 353 ALA A O 1
ATOM 2801 N N . LEU A 1 354 ? 27.179 -30.476 15.219 1.000 5.948 354 LEU A N 1
ATOM 2802 C CA . LEU A 1 354 ? 26.935 -29.124 15.720 1.000 6.153 354 LEU A CA 1
ATOM 2803 C C . LEU A 1 354 ? 25.549 -29.009 16.343 1.000 6.222 354 LEU A C 1
ATOM 2804 O O . LEU A 1 354 ? 25.367 -28.326 17.358 1.000 6.417 354 LEU A O 1
ATOM 2809 N N . SER A 1 355 ? 24.557 -29.674 15.749 1.000 5.806 355 SER A N 1
ATOM 2810 C CA . SER A 1 355 ? 23.209 -29.642 16.301 1.000 5.132 355 SER A CA 1
ATOM 2811 C C . SER A 1 355 ? 23.133 -30.393 17.624 1.000 5.532 355 SER A C 1
ATOM 2812 O O . SER A 1 355 ? 22.456 -29.945 18.558 1.000 5.993 355 SER A O 1
ATOM 2815 N N . LEU A 1 356 ? 23.806 -31.545 17.713 1.000 5.040 356 LEU A N 1
ATOM 2816 C CA . LEU A 1 356 ? 23.769 -32.352 18.928 1.000 5.561 356 LEU A CA 1
ATOM 2817 C C . LEU A 1 356 ? 24.554 -31.716 20.066 1.000 5.730 356 LEU A C 1
ATOM 2818 O O . LEU A 1 356 ? 24.359 -32.100 21.223 1.000 7.167 356 LEU A O 1
ATOM 2823 N N . ALA A 1 357 ? 25.446 -30.775 19.766 1.000 5.690 357 ALA A N 1
ATOM 2824 C CA . ALA A 1 357 ? 26.193 -30.069 20.798 1.000 6.646 357 ALA A CA 1
ATOM 2825 C C . ALA A 1 357 ? 25.443 -28.865 21.351 1.000 8.280 357 ALA A C 1
ATOM 2826 O O . ALA A 1 357 ? 25.936 -28.211 22.277 1.000 8.388 357 ALA A O 1
ATOM 2828 N N . MET A 1 358 ? 24.265 -28.567 20.814 1.000 8.080 358 MET A N 1
ATOM 2829 C CA A MET A 1 358 ? 23.471 -27.424 21.237 0.560 8.848 358 MET A CA 1
ATOM 2830 C CA B MET A 1 358 ? 23.477 -27.424 21.247 0.440 9.227 358 MET A CA 1
ATOM 2831 C C . MET A 1 358 ? 22.453 -27.868 22.278 1.000 9.322 358 MET A C 1
ATOM 2832 O O . MET A 1 358 ? 21.919 -28.975 22.200 1.000 9.754 358 MET A O 1
ATOM 2841 N N . ASP A 1 359 ? 22.190 -26.996 23.252 1.000 8.559 359 ASP A N 1
ATOM 2842 C CA . ASP A 1 359 ? 21.217 -27.239 24.323 1.000 6.825 359 ASP A CA 1
ATOM 2843 C C . ASP A 1 359 ? 20.044 -26.288 24.094 1.000 7.296 359 ASP A C 1
ATOM 2844 O O . ASP A 1 359 ? 20.041 -25.151 24.572 1.000 7.285 359 ASP A O 1
ATOM 2849 N N . ARG A 1 360 ? 19.034 -26.771 23.373 1.000 6.603 360 ARG A N 1
ATOM 2850 C CA . ARG A 1 360 ? 17.920 -25.907 23.000 1.000 6.174 360 ARG A CA 1
ATOM 2851 C C . ARG A 1 360 ? 16.978 -25.641 24.161 1.000 8.427 360 ARG A C 1
ATOM 2852 O O . ARG A 1 360 ? 16.296 -24.609 24.165 1.000 8.375 360 ARG A O 1
ATOM 2860 N N . ASP A 1 361 ? 16.925 -26.540 25.148 1.000 9.351 361 ASP A N 1
ATOM 2861 C CA . ASP A 1 361 ? 16.155 -26.241 26.353 1.000 10.409 361 ASP A CA 1
ATOM 2862 C C . ASP A 1 361 ? 16.737 -25.040 27.087 1.000 9.351 361 ASP A C 1
ATOM 2863 O O . ASP A 1 361 ? 15.990 -24.184 27.579 1.000 8.588 361 ASP A O 1
ATOM 2868 N N . GLU A 1 362 ? 18.069 -24.960 27.174 1.000 10.043 362 GLU A N 1
ATOM 2869 C CA . GLU A 1 362 ? 18.685 -23.799 27.810 1.000 9.580 362 GLU A CA 1
ATOM 2870 C C . GLU A 1 362 ? 18.455 -22.534 26.992 1.000 8.975 362 GLU A C 1
ATOM 2871 O O . GLU A 1 362 ? 18.173 -21.469 27.556 1.000 8.956 362 GLU A O 1
ATOM 2877 N N . ILE A 1 363 ? 18.600 -22.625 25.665 1.000 7.385 363 ILE A N 1
ATOM 2878 C CA . ILE A 1 363 ? 18.315 -21.483 24.798 1.000 7.153 363 ILE A CA 1
ATOM 2879 C C . ILE A 1 363 ? 16.891 -20.996 25.022 1.000 6.401 363 ILE A C 1
ATOM 2880 O O . ILE A 1 363 ? 16.639 -19.795 25.164 1.000 7.543 363 ILE A O 1
ATOM 2885 N N . ASN A 1 364 ? 15.937 -21.925 25.047 1.000 6.464 364 ASN A N 1
ATOM 2886 C CA . ASN A 1 364 ? 14.546 -21.542 25.258 1.000 7.114 364 ASN A CA 1
ATOM 2887 C C . ASN A 1 364 ? 14.372 -20.840 26.602 1.000 7.651 364 ASN A C 1
ATOM 2888 O O . ASN A 1 364 ? 13.798 -19.750 26.678 1.000 8.264 364 ASN A O 1
ATOM 2893 N N . LYS A 1 365 ? 14.893 -21.442 27.673 1.000 8.475 365 LYS A N 1
ATOM 2894 C CA . LYS A 1 365 ? 14.713 -20.895 29.016 1.000 9.849 365 LYS A CA 1
ATOM 2895 C C . LYS A 1 365 ? 15.322 -19.501 29.145 1.000 9.946 365 LYS A C 1
ATOM 2896 O O . LYS A 1 365 ? 14.677 -18.569 29.644 1.000 11.499 365 LYS A O 1
ATOM 2902 N N . VAL A 1 366 ? 16.565 -19.338 28.701 1.000 9.306 366 VAL A N 1
ATOM 2903 C CA . VAL A 1 366 ? 17.285 -18.092 28.953 1.000 9.751 366 VAL A CA 1
ATOM 2904 C C . VAL A 1 366 ? 16.879 -17.010 27.960 1.000 10.609 366 VAL A C 1
ATOM 2905 O O . VAL A 1 366 ? 16.496 -15.900 28.346 1.000 12.846 366 VAL A O 1
ATOM 2909 N N . ALA A 1 367 ? 16.992 -17.304 26.662 1.000 9.120 367 ALA A N 1
ATOM 2910 C CA . ALA A 1 367 ? 16.829 -16.278 25.641 1.000 7.351 367 ALA A CA 1
ATOM 2911 C C . ALA A 1 367 ? 15.376 -16.049 25.247 1.000 8.325 367 ALA A C 1
ATOM 2912 O O . ALA A 1 367 ? 15.053 -14.977 24.722 1.000 10.588 367 ALA A O 1
ATOM 2914 N N . TRP A 1 368 ? 14.496 -17.022 25.489 1.000 7.793 368 TRP A N 1
ATOM 2915 C CA . TRP A 1 368 ? 13.108 -16.933 25.046 1.000 8.719 368 TRP A CA 1
ATOM 2916 C C . TRP A 1 368 ? 12.111 -17.100 26.186 1.000 9.020 368 TRP A C 1
ATOM 2917 O O . TRP A 1 368 ? 10.914 -17.279 25.929 1.000 9.659 368 TRP A O 1
ATOM 2928 N N . LEU A 1 369 ? 12.571 -17.029 27.435 1.000 8.943 369 LEU A N 1
ATOM 2929 C CA . LEU A 1 369 ? 11.713 -17.061 28.618 1.000 9.762 369 LEU A CA 1
ATOM 2930 C C . LEU A 1 369 ? 10.861 -18.324 28.700 1.000 10.562 369 LEU A C 1
ATOM 2931 O O . LEU A 1 369 ? 9.790 -18.313 29.329 1.000 11.407 369 LEU A O 1
ATOM 2936 N N . GLY A 1 370 ? 11.310 -19.409 28.065 1.000 9.141 370 GLY A N 1
ATOM 2937 C CA . GLY A 1 370 ? 10.555 -20.647 28.046 1.000 9.883 370 GLY A CA 1
ATOM 2938 C C . GLY A 1 370 ? 9.348 -20.645 27.137 1.000 10.088 370 GLY A C 1
ATOM 2939 O O . GLY A 1 370 ? 8.590 -21.624 27.133 1.000 12.978 370 GLY A O 1
ATOM 2940 N N . GLN A 1 371 ? 9.150 -19.584 26.354 1.000 9.256 371 GLN A N 1
ATOM 2941 C CA . GLN A 1 371 ? 7.937 -19.398 25.572 1.000 10.006 371 GLN A CA 1
ATOM 2942 C C . GLN A 1 371 ? 8.077 -19.852 24.126 1.000 9.085 371 GLN A C 1
ATOM 2943 O O . GLN A 1 371 ? 7.095 -19.809 23.384 1.000 8.954 371 GLN A O 1
ATOM 2949 N N . ALA A 1 372 ? 9.268 -20.270 23.705 1.000 7.951 372 ALA A N 1
ATOM 2950 C CA . ALA A 1 372 ? 9.456 -20.879 22.400 1.000 8.593 372 ALA A CA 1
ATOM 2951 C C . ALA A 1 372 ? 9.474 -22.402 22.568 1.000 9.330 372 ALA A C 1
ATOM 2952 O O . ALA A 1 372 ? 9.024 -22.929 23.589 1.000 10.230 372 ALA A O 1
ATOM 2954 N N . ALA A 1 373 ? 10.005 -23.121 21.574 1.000 8.696 373 ALA A N 1
ATOM 2955 C CA . ALA A 1 373 ? 10.151 -24.569 21.701 1.000 6.756 373 ALA A CA 1
ATOM 2956 C C . ALA A 1 373 ? 11.254 -25.026 20.769 1.000 6.127 373 ALA A C 1
ATOM 2957 O O . ALA A 1 373 ? 11.380 -24.469 19.668 1.000 6.535 373 ALA A O 1
ATOM 2959 N N . PRO A 1 374 ? 12.051 -26.023 21.152 1.000 6.022 374 PRO A N 1
ATOM 2960 C CA . PRO A 1 374 ? 13.089 -26.530 20.244 1.000 6.188 374 PRO A CA 1
ATOM 2961 C C . PRO A 1 374 ? 12.488 -26.941 18.905 1.000 5.685 374 PRO A C 1
ATOM 2962 O O . PRO A 1 374 ? 11.419 -27.555 18.845 1.000 7.285 374 PRO A O 1
ATOM 2966 N N . TRP A 1 375 ? 13.179 -26.591 17.821 1.000 5.214 375 TRP A N 1
ATOM 2967 C CA . TRP A 1 375 ? 12.688 -26.911 16.487 1.000 5.585 375 TRP A CA 1
ATOM 2968 C C . TRP A 1 375 ? 13.843 -26.768 15.509 1.000 5.253 375 TRP A C 1
ATOM 2969 O O . TRP A 1 375 ? 14.754 -25.963 15.726 1.000 5.788 375 TRP A O 1
ATOM 2980 N N . GLN A 1 376 ? 13.797 -27.554 14.434 1.000 5.838 376 GLN A N 1
ATOM 2981 C CA . GLN A 1 376 ? 14.724 -27.380 13.320 1.000 5.519 376 GLN A CA 1
ATOM 2982 C C . GLN A 1 376 ? 14.153 -26.432 12.269 1.000 6.164 376 GLN A C 1
ATOM 2983 O O . GLN A 1 376 ? 13.796 -25.293 12.587 1.000 7.509 376 GLN A O 1
ATOM 2989 N N . SER A 1 377 ? 14.038 -26.883 11.020 1.000 5.498 377 SER A N 1
ATOM 2990 C CA . SER A 1 377 ? 13.671 -25.990 9.927 1.000 5.116 377 SER A CA 1
ATOM 2991 C C . SER A 1 377 ? 12.346 -26.326 9.258 1.000 6.643 377 SER A C 1
ATOM 2992 O O . SER A 1 377 ? 11.902 -25.561 8.391 1.000 7.635 377 SER A O 1
ATOM 2995 N N . GLY A 1 378 ? 11.700 -27.427 9.626 1.000 6.085 378 GLY A N 1
ATOM 2996 C CA . GLY A 1 378 ? 10.563 -27.914 8.880 1.000 8.133 378 GLY A CA 1
ATOM 2997 C C . GLY A 1 378 ? 9.255 -27.188 9.139 1.000 6.609 378 GLY A C 1
ATOM 2998 O O . GLY A 1 378 ? 9.073 -26.503 10.148 1.000 6.969 378 GLY A O 1
ATOM 2999 N N . PRO A 1 379 ? 8.309 -27.341 8.217 1.000 6.740 379 PRO A N 1
ATOM 3000 C CA . PRO A 1 379 ? 6.963 -26.804 8.439 1.000 6.596 379 PRO A CA 1
ATOM 3001 C C . PRO A 1 379 ? 6.333 -27.339 9.717 1.000 6.759 379 PRO A C 1
ATOM 3002 O O . PRO A 1 379 ? 6.666 -28.419 10.216 1.000 7.748 379 PRO A O 1
ATOM 3006 N N . PHE A 1 380 ? 5.375 -26.570 10.229 1.000 6.724 380 PHE A N 1
ATOM 3007 C CA . PHE A 1 380 ? 4.656 -26.944 11.435 1.000 7.609 380 PHE A CA 1
ATOM 3008 C C . PHE A 1 380 ? 3.563 -27.968 11.128 1.000 8.835 380 PHE A C 1
ATOM 3009 O O . PHE A 1 380 ? 3.148 -28.157 9.982 1.000 8.377 380 PHE A O 1
ATOM 3017 N N . LYS A 1 381 ? 3.070 -28.617 12.188 1.000 7.785 381 LYS A N 1
ATOM 3018 C CA . LYS A 1 381 ? 1.902 -29.477 12.034 1.000 7.298 381 LYS A CA 1
ATOM 3019 C C . LYS A 1 381 ? 0.657 -28.682 11.690 1.000 7.372 381 LYS A C 1
ATOM 3020 O O . LYS A 1 381 ? -0.357 -29.280 11.329 1.000 9.722 381 LYS A O 1
ATOM 3026 N N . GLU A 1 382 ? 0.709 -27.355 11.795 1.000 8.285 382 GLU A N 1
ATOM 3027 C CA . GLU A 1 382 ? -0.382 -26.504 11.343 1.000 8.567 382 GLU A CA 1
ATOM 3028 C C . GLU A 1 382 ? -0.311 -26.217 9.841 1.000 8.817 382 GLU A C 1
ATOM 3029 O O . GLU A 1 382 ? -0.923 -25.257 9.359 1.000 11.259 382 GLU A O 1
ATOM 3035 N N . SER A 1 383 ? 0.430 -27.041 9.104 1.000 8.546 383 SER A N 1
ATOM 3036 C CA A SER A 1 383 ? 0.607 -26.921 7.663 0.530 8.941 383 SER A CA 1
ATOM 3037 C CA B SER A 1 383 ? 0.513 -26.921 7.658 0.470 8.872 383 SER A CA 1
ATOM 3038 C C . SER A 1 383 ? 0.540 -28.314 7.051 1.000 8.841 383 SER A C 1
ATOM 3039 O O . SER A 1 383 ? 0.894 -29.295 7.702 1.000 10.199 383 SER A O 1
ATOM 3044 N N . LYS A 1 384 ? 0.126 -28.393 5.781 1.000 9.196 384 LYS A N 1
ATOM 3045 C CA . LYS A 1 384 ? 0.093 -29.682 5.095 1.000 9.354 384 LYS A CA 1
ATOM 3046 C C . LYS A 1 384 ? 1.478 -30.186 4.708 1.000 9.025 384 LYS A C 1
ATOM 3047 O O . LYS A 1 384 ? 1.595 -31.321 4.222 1.000 10.959 384 LYS A O 1
ATOM 3053 N N . TRP A 1 385 ? 2.524 -29.386 4.914 1.000 7.572 385 TRP A N 1
ATOM 3054 C CA . TRP A 1 385 ? 3.879 -29.748 4.518 1.000 8.709 385 TRP A CA 1
ATOM 3055 C C . TRP A 1 385 ? 4.702 -30.342 5.655 1.000 8.464 385 TRP A C 1
ATOM 3056 O O . TRP A 1 385 ? 5.910 -30.539 5.488 1.000 8.785 385 TRP A O 1
ATOM 3067 N N . TYR A 1 386 ? 4.080 -30.659 6.789 1.000 7.811 386 TYR A N 1
ATOM 3068 C CA . TYR A 1 386 ? 4.826 -31.153 7.942 1.000 7.161 386 TYR A CA 1
ATOM 3069 C C . TYR A 1 386 ? 5.621 -32.404 7.593 1.000 6.290 386 TYR A C 1
ATOM 3070 O O . TYR A 1 386 ? 5.093 -33.354 7.005 1.000 8.951 386 TYR A O 1
ATOM 3079 N N . ASN A 1 387 ? 6.898 -32.391 7.966 1.000 6.830 387 ASN A N 1
ATOM 3080 C CA . ASN A 1 387 ? 7.804 -33.520 7.810 1.000 7.822 387 ASN A CA 1
ATOM 3081 C C . ASN A 1 387 ? 8.456 -33.747 9.168 1.000 7.604 387 ASN A C 1
ATOM 3082 O O . ASN A 1 387 ? 9.096 -32.842 9.711 1.000 7.511 387 ASN A O 1
ATOM 3087 N N . GLU A 1 388 ? 8.267 -34.942 9.730 1.000 7.153 388 GLU A N 1
ATOM 3088 C CA . GLU A 1 388 ? 8.716 -35.201 11.094 1.000 6.932 388 GLU A CA 1
ATOM 3089 C C . GLU A 1 388 ? 10.231 -35.079 11.218 1.000 5.419 388 GLU A C 1
ATOM 3090 O O . GLU A 1 388 ? 10.741 -34.485 12.180 1.000 6.906 388 GLU A O 1
ATOM 3096 N N . LYS A 1 389 ? 10.969 -35.646 10.260 1.000 6.551 389 LYS A N 1
ATOM 3097 C CA . LYS A 1 389 ? 12.425 -35.597 10.313 1.000 5.114 389 LYS A CA 1
ATOM 3098 C C . LYS A 1 389 ? 12.934 -34.170 10.168 1.000 6.006 389 LYS A C 1
ATOM 3099 O O . LYS A 1 389 ? 13.842 -33.750 10.897 1.000 6.846 389 LYS A O 1
ATOM 3105 N N . LEU A 1 390 ? 12.353 -33.408 9.240 1.000 6.174 390 LEU A N 1
ATOM 3106 C CA . LEU A 1 390 ? 12.821 -32.049 8.990 1.000 6.314 390 LEU A CA 1
ATOM 3107 C C . LEU A 1 390 ? 12.554 -31.144 10.183 1.000 6.680 390 LEU A C 1
ATOM 3108 O O . LEU A 1 390 ? 13.287 -30.172 10.404 1.000 6.998 390 LEU A O 1
ATOM 3113 N N . ALA A 1 391 ? 11.521 -31.454 10.968 1.000 5.516 391 ALA A N 1
ATOM 3114 C CA . ALA A 1 391 ? 11.189 -30.636 12.126 1.000 5.387 391 ALA A CA 1
ATOM 3115 C C . ALA A 1 391 ? 11.984 -31.022 13.370 1.000 6.506 391 ALA A C 1
ATOM 3116 O O . ALA A 1 391 ? 12.356 -30.145 14.158 1.000 6.490 391 ALA A O 1
ATOM 3118 N N . THR A 1 392 ? 12.243 -32.315 13.583 1.000 6.290 392 THR A N 1
ATOM 3119 C CA . THR A 1 392 ? 12.623 -32.788 14.910 1.000 7.814 392 THR A CA 1
ATOM 3120 C C . THR A 1 392 ? 13.944 -33.543 14.998 1.000 7.209 392 THR A C 1
ATOM 3121 O O . THR A 1 392 ? 14.370 -33.861 16.114 1.000 7.990 392 THR A O 1
ATOM 3125 N N . GLN A 1 393 ? 14.620 -33.830 13.886 1.000 6.938 393 GLN A N 1
ATOM 3126 C CA . GLN A 1 393 ? 15.858 -34.597 13.987 1.000 5.822 393 GLN A CA 1
ATOM 3127 C C . GLN A 1 393 ? 16.937 -33.796 14.706 1.000 6.393 393 GLN A C 1
ATOM 3128 O O . GLN A 1 393 ? 17.027 -32.571 14.566 1.000 6.882 393 GLN A O 1
ATOM 3134 N N . TYR A 1 394 ? 17.736 -34.503 15.508 1.000 6.364 394 TYR A N 1
ATOM 3135 C CA . TYR A 1 394 ? 18.949 -33.954 16.126 1.000 6.098 394 TYR A CA 1
ATOM 3136 C C . TYR A 1 394 ? 18.645 -32.796 17.072 1.000 7.540 394 TYR A C 1
ATOM 3137 O O . TYR A 1 394 ? 19.465 -31.890 17.237 1.000 8.046 394 TYR A O 1
ATOM 3146 N N . LEU A 1 395 ? 17.472 -32.810 17.711 1.000 7.335 395 LEU A N 1
ATOM 3147 C CA . LEU A 1 395 ? 17.091 -31.686 18.563 1.000 6.882 395 LEU A CA 1
ATOM 3148 C C . LEU A 1 395 ? 17.663 -31.786 19.965 1.000 8.072 395 LEU A C 1
ATOM 3149 O O . LEU A 1 395 ? 17.925 -30.759 20.596 1.000 9.875 395 LEU A O 1
ATOM 3154 N N A LYS A 1 396 ? 17.842 -32.996 20.478 0.520 7.675 396 LYS A N 1
ATOM 3155 N N B LYS A 1 396 ? 17.854 -32.999 20.467 0.480 7.638 396 LYS A N 1
ATOM 3156 C CA A LYS A 1 396 ? 18.208 -33.178 21.873 0.520 8.859 396 LYS A CA 1
ATOM 3157 C CA B LYS A 1 396 ? 18.225 -33.203 21.856 0.480 8.664 396 LYS A CA 1
ATOM 3158 C C A LYS A 1 396 ? 19.722 -33.192 22.037 0.520 8.569 396 LYS A C 1
ATOM 3159 C C B LYS A 1 396 ? 19.738 -33.171 22.016 0.480 8.612 396 LYS A C 1
ATOM 3160 O O A LYS A 1 396 ? 20.444 -33.796 21.239 0.520 8.598 396 LYS A O 1
ATOM 3161 O O B LYS A 1 396 ? 20.477 -33.724 21.196 0.480 9.064 396 LYS A O 1
ATOM 3172 N N . LEU A 1 397 ? 20.188 -32.503 23.074 1.000 7.664 397 LEU A N 1
ATOM 3173 C CA . LEU A 1 397 ? 21.608 -32.442 23.381 1.000 7.267 397 LEU A CA 1
ATOM 3174 C C . LEU A 1 397 ? 22.186 -33.846 23.561 1.000 7.561 397 LEU A C 1
ATOM 3175 O O . LEU A 1 397 ? 21.630 -34.682 24.287 1.000 9.759 397 LEU A O 1
ATOM 3180 N N . ASP A 1 398 ? 23.317 -34.105 22.888 1.000 6.998 398 ASP A N 1
ATOM 3181 C CA . ASP A 1 398 ? 24.005 -35.401 22.960 1.000 5.764 398 ASP A CA 1
ATOM 3182 C C . ASP A 1 398 ? 25.489 -35.133 22.686 1.000 5.006 398 ASP A C 1
ATOM 3183 O O . ASP A 1 398 ? 26.006 -35.363 21.588 1.000 6.230 398 ASP A O 1
ATOM 3188 N N . LEU A 1 399 ? 26.181 -34.646 23.719 1.000 6.267 399 LEU A N 1
ATOM 3189 C CA . LEU A 1 399 ? 27.589 -34.286 23.574 1.000 6.748 399 LEU A CA 1
ATOM 3190 C C . LEU A 1 399 ? 28.479 -35.504 23.385 1.000 7.277 399 LEU A C 1
ATOM 3191 O O . LEU A 1 399 ? 29.494 -35.417 22.693 1.000 7.577 399 LEU A O 1
ATOM 3196 N N . ALA A 1 400 ? 28.145 -36.634 24.004 1.000 7.398 400 ALA A N 1
ATOM 3197 C CA . ALA A 1 400 ? 28.941 -37.836 23.779 1.000 8.183 400 ALA A CA 1
ATOM 3198 C C . ALA A 1 400 ? 28.961 -38.193 22.299 1.000 8.304 400 ALA A C 1
ATOM 3199 O O . ALA A 1 400 ? 30.025 -38.450 21.719 1.000 8.114 400 ALA A O 1
ATOM 3201 N N . GLN A 1 401 ? 27.791 -38.166 21.656 1.000 8.517 401 GLN A N 1
ATOM 3202 C CA . GLN A 1 401 ? 27.736 -38.490 20.238 1.000 8.285 401 GLN A CA 1
ATOM 3203 C C . GLN A 1 401 ? 28.360 -37.387 19.395 1.000 6.693 401 GLN A C 1
ATOM 3204 O O . GLN A 1 401 ? 29.089 -37.677 18.442 1.000 6.214 401 GLN A O 1
ATOM 3210 N N . ALA A 1 402 ? 28.079 -36.117 19.722 1.000 6.238 402 ALA A N 1
ATOM 3211 C CA . ALA A 1 402 ? 28.704 -35.012 18.997 1.000 4.887 402 ALA A CA 1
ATOM 3212 C C . ALA A 1 402 ? 30.219 -35.150 18.994 1.000 4.956 402 ALA A C 1
ATOM 3213 O O . ALA A 1 402 ? 30.866 -35.026 17.949 1.000 6.530 402 ALA A O 1
ATOM 3215 N N . ASN A 1 403 ? 30.801 -35.409 20.166 1.000 4.716 403 ASN A N 1
ATOM 3216 C CA . ASN A 1 403 ? 32.253 -35.495 20.258 1.000 5.206 403 ASN A CA 1
ATOM 3217 C C . ASN A 1 403 ? 32.802 -36.741 19.575 1.000 5.727 403 ASN A C 1
ATOM 3218 O O . ASN A 1 403 ? 33.889 -36.687 18.983 1.000 6.730 403 ASN A O 1
ATOM 3223 N N . GLN A 1 404 ? 32.070 -37.860 19.624 1.000 5.888 404 GLN A N 1
ATOM 3224 C CA . GLN A 1 404 ? 32.490 -39.037 18.868 1.000 5.874 404 GLN A CA 1
ATOM 3225 C C . GLN A 1 404 ? 32.475 -38.766 17.367 1.000 4.179 404 GLN A C 1
ATOM 3226 O O . GLN A 1 404 ? 33.402 -39.169 16.649 1.000 5.309 404 GLN A O 1
ATOM 3232 N N . ILE A 1 405 ? 31.439 -38.079 16.873 1.000 5.385 405 ILE A N 1
ATOM 3233 C CA . ILE A 1 405 ? 31.383 -37.745 15.449 1.000 5.459 405 ILE A CA 1
ATOM 3234 C C . ILE A 1 405 ? 32.564 -36.877 15.067 1.000 6.432 405 ILE A C 1
ATOM 3235 O O . ILE A 1 405 ? 33.254 -37.135 14.072 1.000 7.990 405 ILE A O 1
ATOM 3240 N N . LEU A 1 406 ? 32.815 -35.826 15.852 1.000 4.822 406 LEU A N 1
ATOM 3241 C CA . LEU A 1 406 ? 33.882 -34.907 15.490 1.000 5.711 406 LEU A CA 1
ATOM 3242 C C . LEU A 1 406 ? 35.231 -35.609 15.495 1.000 5.259 406 LEU A C 1
ATOM 3243 O O . LEU A 1 406 ? 36.079 -35.318 14.643 1.000 6.572 406 LEU A O 1
ATOM 3248 N N . ASP A 1 407 ? 35.420 -36.576 16.401 1.000 5.972 407 ASP A N 1
ATOM 3249 C CA . ASP A 1 407 ? 36.631 -37.398 16.388 1.000 6.635 407 ASP A CA 1
ATOM 3250 C C . ASP A 1 407 ? 36.723 -38.207 15.098 1.000 7.022 407 ASP A C 1
ATOM 3251 O O . ASP A 1 407 ? 37.771 -38.246 14.441 1.000 7.285 407 ASP A O 1
ATOM 3256 N N . ARG A 1 408 ? 35.627 -38.869 14.728 1.000 6.772 408 ARG A N 1
ATOM 3257 C CA . ARG A 1 408 ? 35.606 -39.694 13.526 1.000 7.096 408 ARG A CA 1
ATOM 3258 C C . ARG A 1 408 ? 35.864 -38.874 12.275 1.000 7.722 408 ARG A C 1
ATOM 3259 O O . ARG A 1 408 ? 36.393 -39.400 11.288 1.000 8.588 408 ARG A O 1
ATOM 3267 N N . LEU A 1 409 ? 35.498 -37.593 12.291 1.000 6.532 409 LEU A N 1
ATOM 3268 C CA . LEU A 1 409 ? 35.741 -36.718 11.154 1.000 7.643 409 LEU A CA 1
ATOM 3269 C C . LEU A 1 409 ? 37.159 -36.164 11.136 1.000 7.885 409 LEU A C 1
ATOM 3270 O O . LEU A 1 409 ? 37.488 -35.372 10.244 1.000 9.696 409 LEU A O 1
ATOM 3275 N N . GLY A 1 410 ? 37.990 -36.549 12.103 1.000 6.998 410 GLY A N 1
ATOM 3276 C CA . GLY A 1 410 ? 39.394 -36.209 12.104 1.000 7.885 410 GLY A CA 1
ATOM 3277 C C . GLY A 1 410 ? 39.781 -34.994 12.914 1.000 8.117 410 GLY A C 1
ATOM 3278 O O . GLY A 1 410 ? 40.934 -34.558 12.818 1.000 9.541 410 GLY A O 1
ATOM 3279 N N . LEU A 1 411 ? 38.868 -34.439 13.709 1.000 6.948 411 LEU A N 1
ATOM 3280 C CA . LEU A 1 411 ? 39.127 -33.222 14.481 1.000 7.172 411 LEU A CA 1
ATOM 3281 C C . LEU A 1 411 ? 39.685 -33.534 15.866 1.000 7.232 411 LEU A C 1
ATOM 3282 O O . LEU A 1 411 ? 39.267 -32.969 16.874 1.000 8.738 411 LEU A O 1
ATOM 3287 N N . THR A 1 412 ? 40.676 -34.426 15.915 1.000 8.011 412 THR A N 1
ATOM 3288 C CA . THR A 1 412 ? 41.217 -34.907 17.181 1.000 10.228 412 THR A CA 1
ATOM 3289 C C . THR A 1 412 ? 42.421 -34.115 17.670 1.000 9.856 412 THR A C 1
ATOM 3290 O O . THR A 1 412 ? 42.755 -34.196 18.858 1.000 12.201 412 THR A O 1
ATOM 3294 N N . LYS A 1 413 ? 43.094 -33.379 16.789 1.000 7.998 413 LYS A N 1
ATOM 3295 C CA . LYS A 1 413 ? 44.251 -32.596 17.198 1.000 8.875 413 LYS A CA 1
ATOM 3296 C C . LYS A 1 413 ? 43.763 -31.369 17.959 1.000 10.878 413 LYS A C 1
ATOM 3297 O O . LYS A 1 413 ? 42.820 -30.701 17.534 1.000 12.994 413 LYS A O 1
ATOM 3303 N N . ARG A 1 414 ? 44.387 -31.081 19.096 1.000 13.552 414 ARG A N 1
ATOM 3304 C CA . ARG A 1 414 ? 43.888 -30.067 20.011 1.000 14.825 414 ARG A CA 1
ATOM 3305 C C . ARG A 1 414 ? 44.903 -28.943 20.175 1.000 14.162 414 ARG A C 1
ATOM 3306 O O . ARG A 1 414 ? 46.117 -29.162 20.102 1.000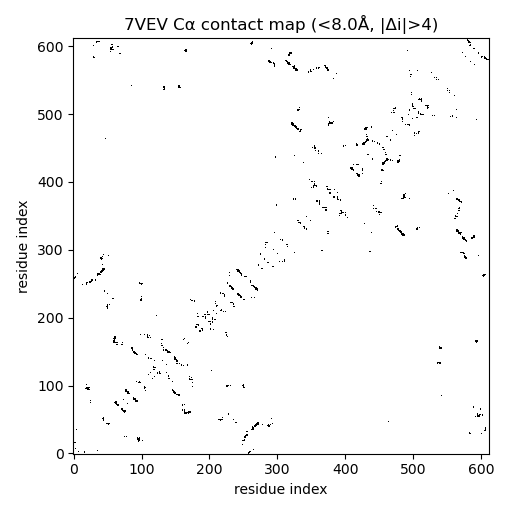 15.983 414 ARG A O 1
ATOM 3314 N N . ASP A 1 415 ? 44.400 -27.729 20.393 1.000 14.875 415 ASP A N 1
ATOM 3315 C CA . ASP A 1 415 ? 45.287 -26.612 20.686 1.000 15.033 415 ASP A CA 1
ATOM 3316 C C . ASP A 1 415 ? 45.460 -26.449 22.197 1.000 18.610 415 ASP A C 1
ATOM 3317 O O . ASP A 1 415 ? 44.846 -27.157 22.995 1.000 19.597 415 ASP A O 1
ATOM 3322 N N . SER A 1 416 ? 46.308 -25.498 22.594 1.000 21.671 416 SER A N 1
ATOM 3323 C CA . SER A 1 416 ? 46.629 -25.327 24.005 1.000 24.814 416 SER A CA 1
ATOM 3324 C C . SER A 1 416 ? 45.439 -24.855 24.831 1.000 26.872 416 SER A C 1
ATOM 3325 O O . SER A 1 416 ? 45.451 -25.018 26.056 1.000 28.351 416 SER A O 1
ATOM 3328 N N . ASP A 1 417 ? 44.420 -24.279 24.197 1.000 26.793 417 ASP A N 1
ATOM 3329 C CA . ASP A 1 417 ? 43.199 -23.884 24.884 1.000 27.690 417 ASP A CA 1
ATOM 3330 C C . ASP A 1 417 ? 42.136 -24.974 24.862 1.000 26.777 417 ASP A C 1
ATOM 3331 O O . ASP A 1 417 ? 40.997 -24.720 25.269 1.000 28.919 417 ASP A O 1
ATOM 3336 N N . GLY A 1 418 ? 42.480 -26.172 24.388 1.000 23.829 418 GLY A N 1
ATOM 3337 C CA . GLY A 1 418 ? 41.576 -27.301 24.395 1.000 20.402 418 GLY A CA 1
ATOM 3338 C C . GLY A 1 418 ? 40.692 -27.446 23.174 1.000 17.178 418 GLY A C 1
ATOM 3339 O O . GLY A 1 418 ? 40.043 -28.487 23.031 1.000 18.886 418 GLY A O 1
ATOM 3340 N N . TYR A 1 419 ? 40.642 -26.446 22.296 1.000 13.531 419 TYR A N 1
ATOM 3341 C CA . TYR A 1 419 ? 39.786 -26.514 21.119 1.000 11.936 419 TYR A CA 1
ATOM 3342 C C . TYR A 1 419 ? 40.280 -27.576 20.139 1.000 9.456 419 TYR A C 1
ATOM 3343 O O . TYR A 1 419 ? 41.461 -27.931 20.096 1.000 11.049 419 TYR A O 1
ATOM 3352 N N . ARG A 1 420 ? 39.356 -28.077 19.329 1.000 7.680 420 ARG A N 1
ATOM 3353 C CA . ARG A 1 420 ? 39.748 -28.936 18.223 1.000 7.922 420 ARG A CA 1
ATOM 3354 C C . ARG A 1 420 ? 40.381 -28.102 17.115 1.000 8.659 420 ARG A C 1
ATOM 3355 O O . ARG A 1 420 ? 40.096 -26.911 16.959 1.000 8.601 420 ARG A O 1
ATOM 3363 N N . THR A 1 421 ? 41.236 -28.749 16.327 1.000 7.369 421 THR A N 1
ATOM 3364 C CA . THR A 1 421 ? 41.866 -28.125 15.173 1.000 7.927 421 THR A CA 1
ATOM 3365 C C . THR A 1 421 ? 41.680 -28.999 13.939 1.000 8.612 421 THR A C 1
ATOM 3366 O O . THR A 1 421 ? 41.437 -30.203 14.037 1.000 8.585 421 THR A O 1
ATOM 3370 N N . TYR A 1 422 ? 41.797 -28.369 12.768 1.000 8.909 422 TYR A N 1
ATOM 3371 C CA . TYR A 1 422 ? 41.702 -29.107 11.517 1.000 7.719 422 TYR A CA 1
ATOM 3372 C C . TYR A 1 422 ? 42.891 -30.058 11.382 1.000 8.606 422 TYR A C 1
ATOM 3373 O O . TYR A 1 422 ? 43.969 -29.795 11.922 1.000 9.241 422 TYR A O 1
ATOM 3382 N N . PRO A 1 423 ? 42.730 -31.166 10.649 1.000 8.514 423 PRO A N 1
ATOM 3383 C CA . PRO A 1 423 ? 43.848 -32.118 10.514 1.000 10.541 423 PRO A CA 1
ATOM 3384 C C . PRO A 1 423 ? 45.099 -31.489 9.931 1.000 8.996 423 PRO A C 1
ATOM 3385 O O . PRO A 1 423 ? 46.217 -31.937 10.229 1.000 8.769 423 PRO A O 1
ATOM 3389 N N . ASP A 1 424 ? 44.942 -30.472 9.098 1.000 6.990 424 ASP A N 1
ATOM 3390 C CA . ASP A 1 424 ? 46.038 -29.729 8.492 1.000 6.348 424 ASP A CA 1
ATOM 3391 C C . ASP A 1 424 ? 45.877 -28.235 8.735 1.000 7.938 424 ASP A C 1
ATOM 3392 O O . ASP A 1 424 ? 46.223 -27.419 7.869 1.000 9.891 424 ASP A O 1
ATOM 3397 N N . GLY A 1 425 ? 45.339 -27.856 9.888 1.000 7.538 425 GLY A N 1
ATOM 3398 C CA . GLY A 1 425 ? 45.126 -26.454 10.175 1.000 9.259 425 GLY A CA 1
ATOM 3399 C C . GLY A 1 425 ? 44.995 -26.155 11.651 1.000 7.893 425 GLY A C 1
ATOM 3400 O O . GLY A 1 425 ? 45.381 -26.954 12.506 1.000 9.056 425 GLY A O 1
ATOM 3401 N N . GLY A 1 426 ? 44.439 -24.984 11.942 1.000 8.859 426 GLY A N 1
ATOM 3402 C CA . GLY A 1 426 ? 44.316 -24.481 13.293 1.000 8.754 426 GLY A CA 1
ATOM 3403 C C . GLY A 1 426 ? 42.933 -24.682 13.875 1.000 8.446 426 GLY A C 1
ATOM 3404 O O . GLY A 1 426 ? 42.204 -25.605 13.498 1.000 9.772 426 GLY A O 1
ATOM 3405 N N . ARG A 1 427 ? 42.572 -23.800 14.803 1.000 9.914 427 ARG A N 1
ATOM 3406 C CA . ARG A 1 427 ? 41.350 -23.957 15.579 1.000 8.877 427 ARG A CA 1
ATOM 3407 C C . ARG A 1 427 ? 40.117 -24.010 14.684 1.000 10.028 427 ARG A C 1
ATOM 3408 O O . ARG A 1 427 ? 39.968 -23.216 13.753 1.000 11.994 427 ARG A O 1
ATOM 3416 N N . VAL A 1 428 ? 39.217 -24.942 14.990 1.000 8.446 428 VAL A N 1
ATOM 3417 C CA . VAL A 1 428 ? 37.925 -24.989 14.313 1.000 8.048 428 VAL A CA 1
ATOM 3418 C C . VAL A 1 428 ? 37.100 -23.807 14.810 1.000 9.327 428 VAL A C 1
ATOM 3419 O O . VAL A 1 428 ? 36.624 -23.808 15.949 1.000 9.696 428 VAL A O 1
ATOM 3423 N N . SER A 1 429 ? 36.930 -22.799 13.954 1.000 9.412 429 SER A N 1
ATOM 3424 C CA . SER A 1 429 ? 36.388 -21.508 14.358 1.000 9.830 429 SER A CA 1
ATOM 3425 C C . SER A 1 429 ? 35.418 -21.048 13.285 1.000 10.101 429 SER A C 1
ATOM 3426 O O . SER A 1 429 ? 35.812 -20.886 12.129 1.000 10.886 429 SER A O 1
ATOM 3429 N N . LEU A 1 430 ? 34.161 -20.833 13.667 1.000 8.722 430 LEU A N 1
ATOM 3430 C CA . LEU A 1 430 ? 33.089 -20.523 12.726 1.000 8.791 430 LEU A CA 1
ATOM 3431 C C . LEU A 1 430 ? 32.623 -19.091 12.946 1.000 8.964 430 LEU A C 1
ATOM 3432 O O . LEU A 1 430 ? 32.210 -18.736 14.052 1.000 9.596 430 LEU A O 1
ATOM 3437 N N . ASP A 1 431 ? 32.669 -18.280 11.888 1.000 7.664 431 ASP A N 1
ATOM 3438 C CA . ASP A 1 431 ? 32.255 -16.883 11.952 1.000 8.448 431 ASP A CA 1
ATOM 3439 C C . ASP A 1 431 ? 30.766 -16.784 11.616 1.000 8.156 431 ASP A C 1
ATOM 3440 O O . ASP A 1 431 ? 30.350 -17.141 10.504 1.000 8.796 431 ASP A O 1
ATOM 3445 N N . ALA A 1 432 ? 29.966 -16.294 12.569 1.000 6.727 432 ALA A N 1
ATOM 3446 C CA . ALA A 1 432 ? 28.512 -16.235 12.433 1.000 6.153 432 ALA A CA 1
ATOM 3447 C C . ALA A 1 432 ? 28.077 -14.777 12.336 1.000 6.998 432 ALA A C 1
ATOM 3448 O O . ALA A 1 432 ? 28.219 -14.011 13.299 1.000 8.651 432 ALA A O 1
ATOM 3450 N N . ILE A 1 433 ? 27.551 -14.397 11.179 1.000 5.545 433 ILE A N 1
ATOM 3451 C CA . ILE A 1 433 ? 27.070 -13.036 10.991 1.000 5.390 433 ILE A CA 1
ATOM 3452 C C . ILE A 1 433 ? 25.637 -12.929 11.493 1.000 6.048 433 ILE A C 1
ATOM 3453 O O . ILE A 1 433 ? 24.814 -13.839 11.310 1.000 5.793 433 ILE A O 1
ATOM 3458 N N . VAL A 1 434 ? 25.338 -11.812 12.146 1.000 6.485 434 VAL A N 1
ATOM 3459 C CA . VAL A 1 434 ? 24.038 -11.595 12.761 1.000 6.530 434 VAL A CA 1
ATOM 3460 C C . VAL A 1 434 ? 23.806 -10.096 12.814 1.000 7.854 434 VAL A C 1
ATOM 3461 O O . VAL A 1 434 ? 24.753 -9.304 12.838 1.000 8.906 434 VAL A O 1
ATOM 3465 N N . MET A 1 435 ? 22.538 -9.704 12.799 1.000 8.754 435 MET A N 1
ATOM 3466 C CA A MET A 1 435 ? 22.192 -8.306 12.993 0.720 10.135 435 MET A CA 1
ATOM 3467 C CA B MET A 1 435 ? 22.171 -8.309 12.996 0.280 10.128 435 MET A CA 1
ATOM 3468 C C . MET A 1 435 ? 22.253 -7.993 14.482 1.000 10.741 435 MET A C 1
ATOM 3469 O O . MET A 1 435 ? 21.515 -8.574 15.279 1.000 10.736 435 MET A O 1
ATOM 3478 N N . ILE A 1 436 ? 23.140 -7.072 14.854 1.000 11.317 436 ILE A N 1
ATOM 3479 C CA . ILE A 1 436 ? 23.405 -6.819 16.260 1.000 13.296 436 ILE A CA 1
ATOM 3480 C C . ILE A 1 436 ? 22.193 -6.277 17.001 1.000 13.912 436 ILE A C 1
ATOM 3481 O O . ILE A 1 436 ? 22.093 -6.440 18.221 1.000 14.786 436 ILE A O 1
ATOM 3486 N N . ASP A 1 437 ? 21.247 -5.661 16.298 1.000 13.244 437 ASP A N 1
ATOM 3487 C CA . ASP A 1 437 ? 20.065 -5.139 16.967 1.000 14.923 437 ASP A CA 1
ATOM 3488 C C . ASP A 1 437 ? 19.055 -6.224 17.324 1.000 13.699 437 ASP A C 1
ATOM 3489 O O . ASP A 1 437 ? 18.133 -5.958 18.101 1.000 16.265 437 ASP A O 1
ATOM 3494 N N A ARG A 1 438 ? 19.222 -7.437 16.803 0.520 11.357 438 ARG A N 1
ATOM 3495 N N B ARG A 1 438 ? 19.197 -7.433 16.781 0.480 11.530 438 ARG A N 1
ATOM 3496 C CA A ARG A 1 438 ? 18.313 -8.544 17.091 0.520 9.617 438 ARG A CA 1
ATOM 3497 C CA B ARG A 1 438 ? 18.289 -8.535 17.097 0.480 9.872 438 ARG A CA 1
ATOM 3498 C C A ARG A 1 438 ? 18.840 -9.267 18.326 0.520 8.956 438 ARG A C 1
ATOM 3499 C C B ARG A 1 438 ? 18.839 -9.257 18.322 0.480 9.133 438 ARG A C 1
ATOM 3500 O O A ARG A 1 438 ? 19.517 -10.294 18.252 0.520 9.198 438 ARG A O 1
ATOM 3501 O O B ARG A 1 438 ? 19.532 -10.273 18.237 0.480 9.372 438 ARG A O 1
ATOM 3516 N N . GLN A 1 439 ? 18.503 -8.712 19.491 1.000 8.959 439 GLN A N 1
ATOM 3517 C CA . GLN A 1 439 ? 19.186 -9.108 20.716 1.000 10.038 439 GLN A CA 1
ATOM 3518 C C . GLN A 1 439 ? 18.850 -10.521 21.169 1.000 7.485 439 GLN A C 1
ATOM 3519 O O . GLN A 1 439 ? 19.676 -11.153 21.830 1.000 8.283 439 GLN A O 1
ATOM 3525 N N . ALA A 1 440 ? 17.662 -11.036 20.839 1.000 7.488 440 ALA A N 1
ATOM 3526 C CA . ALA A 1 440 ? 17.369 -12.422 21.187 1.000 7.346 440 ALA A CA 1
ATOM 3527 C C . ALA A 1 440 ? 18.155 -13.388 20.310 1.000 7.530 440 ALA A C 1
ATOM 3528 O O . ALA A 1 440 ? 18.550 -14.466 20.773 1.000 7.506 440 ALA A O 1
ATOM 3530 N N . MET A 1 441 ? 18.404 -13.018 19.050 1.000 8.285 441 MET A N 1
ATOM 3531 C CA . MET A 1 441 ? 19.294 -13.820 18.218 1.000 6.743 441 MET A CA 1
ATOM 3532 C C . MET A 1 441 ? 20.721 -13.763 18.738 1.000 8.030 441 MET A C 1
ATOM 3533 O O . MET A 1 441 ? 21.409 -14.788 18.784 1.000 8.925 441 MET A O 1
ATOM 3538 N N . VAL A 1 442 ? 21.178 -12.575 19.148 1.000 7.211 442 VAL A N 1
ATOM 3539 C CA . VAL A 1 442 ? 22.537 -12.439 19.668 1.000 7.040 442 VAL A CA 1
ATOM 3540 C C . VAL A 1 442 ? 22.711 -13.246 20.949 1.000 6.280 442 VAL A C 1
ATOM 3541 O O . VAL A 1 442 ? 23.717 -13.946 21.123 1.000 6.677 442 VAL A O 1
ATOM 3545 N N . GLN A 1 443 ? 21.732 -13.176 21.860 1.000 5.680 443 GLN A N 1
ATOM 3546 C CA . GLN A 1 443 ? 21.821 -13.946 23.096 1.000 5.277 443 GLN A CA 1
ATOM 3547 C C . GLN A 1 443 ? 21.810 -15.440 22.810 1.000 7.088 443 GLN A C 1
ATOM 3548 O O . GLN A 1 443 ? 22.548 -16.201 23.446 1.000 8.006 443 GLN A O 1
ATOM 3554 N N . THR A 1 444 ? 20.979 -15.875 21.855 1.000 6.448 444 THR A N 1
ATOM 3555 C CA . THR A 1 444 ? 20.998 -17.273 21.434 1.000 6.743 444 THR A CA 1
ATOM 3556 C C . THR A 1 444 ? 22.395 -17.690 20.984 1.000 6.785 444 THR A C 1
ATOM 3557 O O . THR A 1 444 ? 22.886 -18.759 21.367 1.000 8.043 444 THR A O 1
ATOM 3561 N N . LEU A 1 445 ? 23.061 -16.839 20.202 1.000 7.375 445 LEU A N 1
ATOM 3562 C CA . LEU A 1 445 ? 24.417 -17.138 19.751 1.000 7.485 445 LEU A CA 1
ATOM 3563 C C . LEU A 1 445 ? 25.403 -17.192 20.915 1.000 8.017 445 LEU A C 1
ATOM 3564 O O . LEU A 1 445 ? 26.326 -18.018 20.918 1.000 7.722 445 LEU A O 1
ATOM 3569 N N . GLU A 1 446 ? 25.244 -16.310 21.905 1.000 8.327 446 GLU A N 1
ATOM 3570 C CA . GLU A 1 446 ? 26.160 -16.344 23.041 1.000 7.675 446 GLU A CA 1
ATOM 3571 C C . GLU A 1 446 ? 26.022 -17.652 23.804 1.000 7.309 446 GLU A C 1
ATOM 3572 O O . GLU A 1 446 ? 27.018 -18.219 24.272 1.000 8.051 446 GLU A O 1
ATOM 3578 N N . LEU A 1 447 ? 24.795 -18.164 23.909 1.000 7.343 447 LEU A N 1
ATOM 3579 C CA . LEU A 1 447 ? 24.585 -19.450 24.561 1.000 6.519 447 LEU A CA 1
ATOM 3580 C C . LEU A 1 447 ? 25.185 -20.591 23.744 1.000 5.761 447 LEU A C 1
ATOM 3581 O O . LEU A 1 447 ? 25.832 -21.483 24.306 1.000 6.295 447 LEU A O 1
ATOM 3586 N N . ILE A 1 448 ? 24.988 -20.579 22.420 1.000 5.919 448 ILE A N 1
ATOM 3587 C CA . ILE A 1 448 ? 25.596 -21.602 21.565 1.000 5.448 448 ILE A CA 1
ATOM 3588 C C . ILE A 1 448 ? 27.118 -21.550 21.652 1.000 5.930 448 ILE A C 1
ATOM 3589 O O . ILE A 1 448 ? 27.784 -22.590 21.662 1.000 6.188 448 ILE A O 1
ATOM 3594 N N . ARG A 1 449 ? 27.693 -20.339 21.699 1.000 6.006 449 ARG A N 1
ATOM 3595 C CA . ARG A 1 449 ? 29.142 -20.207 21.820 1.000 7.290 449 ARG A CA 1
ATOM 3596 C C . ARG A 1 449 ? 29.661 -20.961 23.036 1.000 6.885 449 ARG A C 1
ATOM 3597 O O . ARG A 1 449 ? 30.626 -21.728 22.938 1.000 8.198 449 ARG A O 1
ATOM 3605 N N . ARG A 1 450 ? 29.025 -20.767 24.196 1.000 8.046 450 ARG A N 1
ATOM 3606 C CA . ARG A 1 450 ? 29.452 -21.486 25.395 1.000 8.159 450 ARG A CA 1
ATOM 3607 C C . ARG A 1 450 ? 29.200 -22.985 25.268 1.000 7.609 450 ARG A C 1
ATOM 3608 O O . ARG A 1 450 ? 30.035 -23.794 25.682 1.000 8.348 450 ARG A O 1
ATOM 3616 N N . GLN A 1 451 ? 28.060 -23.371 24.689 1.000 6.214 451 GLN A N 1
ATOM 3617 C CA . GLN A 1 451 ? 27.731 -24.785 24.536 1.000 6.535 451 GLN A CA 1
ATOM 3618 C C . GLN A 1 451 ? 28.715 -25.492 23.611 1.000 7.317 451 GLN A C 1
ATOM 3619 O O . GLN A 1 451 ? 29.146 -26.617 23.891 1.000 7.835 451 GLN A O 1
ATOM 3625 N N . TRP A 1 452 ? 29.083 -24.851 22.502 1.000 6.930 452 TRP A N 1
ATOM 3626 C CA . TRP A 1 452 ? 29.978 -25.493 21.552 1.000 6.661 452 TRP A CA 1
ATOM 3627 C C . TRP A 1 452 ? 31.399 -25.622 22.087 1.000 7.380 452 TRP A C 1
ATOM 3628 O O . TRP A 1 452 ? 32.163 -26.441 21.567 1.000 7.217 452 TRP A O 1
ATOM 3639 N N . GLN A 1 453 ? 31.774 -24.837 23.106 1.000 8.014 453 GLN A N 1
ATOM 3640 C CA . GLN A 1 453 ? 33.079 -25.035 23.725 1.000 8.841 453 GLN A CA 1
ATOM 3641 C C . GLN A 1 453 ? 33.234 -26.452 24.242 1.000 8.583 453 GLN A C 1
ATOM 3642 O O . GLN A 1 453 ? 34.344 -26.999 24.241 1.000 8.993 453 GLN A O 1
ATOM 3648 N N . LYS A 1 454 ? 32.136 -27.059 24.697 1.000 7.330 454 LYS A N 1
ATOM 3649 C CA . LYS A 1 454 ? 32.194 -28.436 25.170 1.000 8.430 454 LYS A CA 1
ATOM 3650 C C . LYS A 1 454 ? 32.499 -29.410 24.045 1.000 7.598 454 LYS A C 1
ATOM 3651 O O . LYS A 1 454 ? 33.016 -30.503 24.307 1.000 9.380 454 LYS A O 1
ATOM 3657 N N . ALA A 1 455 ? 32.189 -29.042 22.806 1.000 6.509 455 ALA A N 1
ATOM 3658 C CA . ALA A 1 455 ? 32.595 -29.820 21.645 1.000 7.196 455 ALA A CA 1
ATOM 3659 C C . ALA A 1 455 ? 33.945 -29.376 21.090 1.000 8.264 455 ALA A C 1
ATOM 3660 O O . ALA A 1 455 ? 34.379 -29.891 20.053 1.000 7.783 455 ALA A O 1
ATOM 3662 N N . GLY A 1 456 ? 34.610 -28.426 21.745 1.000 7.143 456 GLY A N 1
ATOM 3663 C CA . GLY A 1 456 ? 35.881 -27.951 21.237 1.000 6.646 456 GLY A CA 1
ATOM 3664 C C . GLY A 1 456 ? 35.784 -27.122 19.981 1.000 5.377 456 GLY A C 1
ATOM 3665 O O . GLY A 1 456 ? 36.749 -27.058 19.219 1.000 6.982 456 GLY A O 1
ATOM 3666 N N . VAL A 1 457 ? 34.641 -26.489 19.738 1.000 6.817 457 VAL A N 1
ATOM 3667 C CA . VAL A 1 457 ? 34.406 -25.686 18.545 1.000 6.640 457 VAL A CA 1
ATOM 3668 C C . VAL A 1 457 ? 34.192 -24.244 18.980 1.000 7.498 457 VAL A C 1
ATOM 3669 O O . VAL A 1 457 ? 33.453 -23.987 19.937 1.000 8.109 457 VAL A O 1
ATOM 3673 N N . GLU A 1 458 ? 34.858 -23.313 18.294 1.000 7.659 458 GLU A N 1
ATOM 3674 C CA . GLU A 1 458 ? 34.777 -21.887 18.595 1.000 8.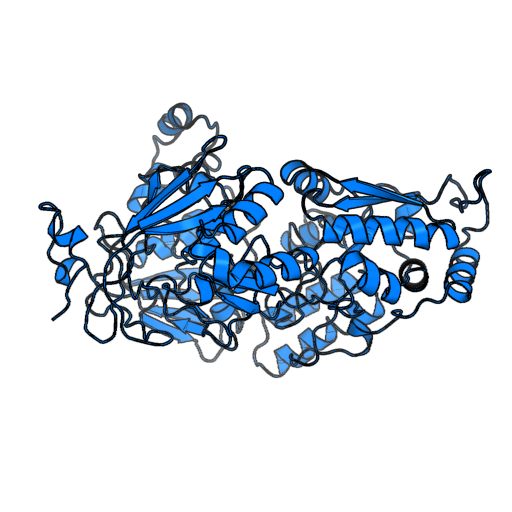435 458 GLU A CA 1
ATOM 3675 C C . GLU A 1 458 ? 33.760 -21.222 17.670 1.000 7.369 458 GLU A C 1
ATOM 3676 O O . GLU A 1 458 ? 33.880 -21.298 16.442 1.000 9.906 458 GLU A O 1
ATOM 3682 N N . LEU A 1 459 ? 32.757 -20.586 18.261 1.000 6.438 459 LEU A N 1
ATOM 3683 C CA . LEU A 1 459 ? 31.813 -19.762 17.522 1.000 7.569 459 LEU A CA 1
ATOM 3684 C C . LEU A 1 459 ? 32.200 -18.306 17.732 1.000 8.706 459 LEU A C 1
ATOM 3685 O O . LEU A 1 459 ? 32.342 -17.861 18.875 1.000 9.198 459 LEU A O 1
ATOM 3690 N N . VAL A 1 460 ? 32.392 -17.577 16.636 1.000 7.772 460 VAL A N 1
ATOM 3691 C CA . VAL A 1 460 ? 32.766 -16.166 16.675 1.000 7.851 460 VAL A CA 1
ATOM 3692 C C . VAL A 1 460 ? 31.573 -15.349 16.201 1.000 8.327 460 VAL A C 1
ATOM 3693 O O . VAL A 1 460 ? 31.124 -15.499 15.058 1.000 8.527 460 VAL A O 1
ATOM 3697 N N . ILE A 1 461 ? 31.067 -14.483 17.074 1.000 6.877 461 ILE A N 1
ATOM 3698 C CA . ILE A 1 461 ? 29.870 -13.700 16.790 1.000 8.225 461 ILE A CA 1
ATOM 3699 C C . ILE A 1 461 ? 30.266 -12.421 16.063 1.000 8.756 461 ILE A C 1
ATOM 3700 O O . ILE A 1 461 ? 31.015 -11.596 16.598 1.000 12.962 461 ILE A O 1
ATOM 3705 N N . LYS A 1 462 ? 29.754 -12.249 14.846 1.000 8.138 462 LYS A N 1
ATOM 3706 C CA . LYS A 1 462 ? 30.051 -11.088 14.005 1.000 8.683 462 LYS A CA 1
ATOM 3707 C C . LYS A 1 462 ? 28.773 -10.263 13.851 1.000 8.035 462 LYS A C 1
ATOM 3708 O O . LYS A 1 462 ? 28.109 -10.297 12.816 1.000 8.285 462 LYS A O 1
ATOM 3714 N N . GLY A 1 463 ? 28.426 -9.514 14.896 1.000 7.985 463 GLY A N 1
ATOM 3715 C CA . GLY A 1 463 ? 27.224 -8.683 14.845 1.000 8.454 463 GLY A CA 1
ATOM 3716 C C . GLY A 1 463 ? 27.503 -7.339 14.192 1.000 9.180 463 GLY A C 1
ATOM 3717 O O . GLY A 1 463 ? 28.536 -6.714 14.420 1.000 12.536 463 GLY A O 1
ATOM 3718 N N . SER A 1 464 ? 26.560 -6.886 13.373 1.000 7.977 464 SER A N 1
ATOM 3719 C CA . SER A 1 464 ? 26.736 -5.603 12.706 1.000 7.480 464 SER A CA 1
ATOM 3720 C C . SER A 1 464 ? 25.376 -5.007 12.393 1.000 8.654 464 SER A C 1
ATOM 3721 O O . SER A 1 464 ? 24.331 -5.626 12.622 1.000 9.925 464 SER A O 1
ATOM 3724 N N . GLU A 1 465 ? 25.406 -3.807 11.825 1.000 9.935 465 GLU A N 1
ATOM 3725 C CA . GLU A 1 465 ? 24.221 -3.182 11.267 1.000 10.375 465 GLU A CA 1
ATOM 3726 C C . GLU A 1 465 ? 23.834 -3.845 9.943 1.000 9.606 465 GLU A C 1
ATOM 3727 O O . GLU A 1 465 ? 24.555 -4.693 9.397 1.000 8.841 465 GLU A O 1
ATOM 3733 N N . ARG A 1 466 ? 22.680 -3.422 9.415 1.000 11.949 466 ARG A N 1
ATOM 3734 C CA . ARG A 1 466 ? 22.059 -4.130 8.296 1.000 13.720 466 ARG A CA 1
ATOM 3735 C C . ARG A 1 466 ? 22.951 -4.149 7.064 1.000 12.091 466 ARG A C 1
ATOM 3736 O O . ARG A 1 466 ? 23.117 -5.194 6.424 1.000 11.572 466 ARG A O 1
ATOM 3744 N N . SER A 1 467 ? 23.525 -2.998 6.705 1.000 11.575 467 SER A N 1
ATOM 3745 C CA . SER A 1 467 ? 24.256 -2.916 5.445 1.000 12.012 467 SER A CA 1
ATOM 3746 C C . SER A 1 467 ? 25.462 -3.846 5.442 1.000 8.964 467 SER A C 1
ATOM 3747 O O . SER A 1 467 ? 25.744 -4.500 4.433 1.000 10.978 467 SER A O 1
ATOM 3750 N N . LEU A 1 468 ? 26.164 -3.952 6.572 1.000 8.304 468 LEU A N 1
ATOM 3751 C CA . LEU A 1 468 ? 27.327 -4.828 6.625 1.000 8.204 468 LEU A CA 1
ATOM 3752 C C . LEU A 1 468 ? 26.904 -6.294 6.648 1.000 7.696 468 LEU A C 1
ATOM 3753 O O . LEU A 1 468 ? 27.556 -7.146 6.032 1.000 8.035 468 LEU A O 1
ATOM 3758 N N . PHE A 1 469 ? 25.799 -6.593 7.338 1.000 7.317 469 PHE A N 1
ATOM 3759 C CA . PHE A 1 469 ? 25.260 -7.950 7.379 1.000 7.459 469 PHE A CA 1
ATOM 3760 C C . PHE A 1 469 ? 24.910 -8.429 5.977 1.000 8.991 469 PHE A C 1
ATOM 3761 O O . PHE A 1 469 ? 25.293 -9.533 5.570 1.000 10.975 469 PHE A O 1
ATOM 3769 N N . TYR A 1 470 ? 24.194 -7.600 5.214 1.000 8.791 470 TYR A N 1
ATOM 3770 C CA . TYR A 1 470 ? 23.818 -8.008 3.864 1.000 9.725 470 TYR A CA 1
ATOM 3771 C C . TYR A 1 470 ? 25.007 -8.004 2.904 1.000 7.777 470 TYR A C 1
ATOM 3772 O O . TYR A 1 470 ? 25.087 -8.861 2.017 1.000 9.938 470 TYR A O 1
ATOM 3781 N N . ASN A 1 471 ? 25.935 -7.052 3.046 1.000 8.206 471 ASN A N 1
ATOM 3782 C CA . ASN A 1 471 ? 27.095 -7.049 2.155 1.000 8.709 471 ASN A CA 1
ATOM 3783 C C . ASN A 1 471 ? 28.006 -8.245 2.418 1.000 8.254 471 ASN A C 1
ATOM 3784 O O . ASN A 1 471 ? 28.583 -8.812 1.481 1.000 9.609 471 ASN A O 1
ATOM 3789 N N . ARG A 1 472 ? 28.146 -8.652 3.680 1.000 7.927 472 ARG A N 1
ATOM 3790 C CA . ARG A 1 472 ? 28.878 -9.884 3.955 1.000 7.332 472 ARG A CA 1
ATOM 3791 C C . ARG A 1 472 ? 28.200 -11.074 3.293 1.000 7.988 472 ARG A C 1
ATOM 3792 O O . ARG A 1 472 ? 28.865 -11.931 2.709 1.000 9.025 472 ARG A O 1
ATOM 3800 N N . ALA A 1 473 ? 26.873 -11.133 3.356 1.000 7.488 473 ALA A N 1
ATOM 3801 C CA . ALA A 1 473 ? 26.172 -12.274 2.783 1.000 7.948 473 ALA A CA 1
ATOM 3802 C C . ALA A 1 473 ? 26.338 -12.325 1.271 1.000 9.641 473 ALA A C 1
ATOM 3803 O O . ALA A 1 473 ? 26.681 -13.372 0.710 1.000 10.807 473 ALA A O 1
ATOM 3805 N N . THR A 1 474 ? 26.096 -11.205 0.586 1.000 9.964 474 THR A N 1
ATOM 3806 C CA . THR A 1 474 ? 26.177 -11.239 -0.871 1.000 10.572 474 THR A CA 1
ATOM 3807 C C . THR A 1 474 ? 27.604 -11.467 -1.344 1.000 10.393 474 THR A C 1
ATOM 3808 O O . THR A 1 474 ? 27.816 -12.000 -2.440 1.000 11.117 474 THR A O 1
ATOM 3812 N N . ALA A 1 475 ? 28.586 -11.101 -0.527 1.000 9.696 475 ALA A N 1
ATOM 3813 C CA . ALA A 1 475 ? 29.982 -11.351 -0.856 1.000 9.788 475 ALA A CA 1
ATOM 3814 C C . ALA A 1 475 ? 30.429 -12.756 -0.489 1.000 10.220 475 ALA A C 1
ATOM 3815 O O . ALA A 1 475 ? 31.616 -13.065 -0.647 1.000 12.559 475 ALA A O 1
ATOM 3817 N N . ASN A 1 476 ? 29.516 -13.608 -0.016 1.000 11.222 476 ASN A N 1
ATOM 3818 C CA . ASN A 1 476 ? 29.844 -14.980 0.368 1.000 11.870 476 ASN A CA 1
ATOM 3819 C C . ASN A 1 476 ? 30.871 -15.005 1.500 1.000 11.738 476 ASN A C 1
ATOM 3820 O O . ASN A 1 476 ? 31.709 -15.904 1.581 1.000 13.633 476 ASN A O 1
ATOM 3825 N N . ASP A 1 477 ? 30.788 -14.021 2.392 1.000 10.954 477 ASP A N 1
ATOM 3826 C CA . ASP A 1 477 ? 31.804 -13.772 3.414 1.000 10.886 477 ASP A CA 1
ATOM 3827 C C . ASP A 1 477 ? 31.217 -14.033 4.800 1.000 10.357 477 ASP A C 1
ATOM 3828 O O . ASP A 1 477 ? 30.972 -13.114 5.590 1.000 12.883 477 ASP A O 1
ATOM 3833 N N . TYR A 1 478 ? 31.008 -15.311 5.098 1.000 8.530 478 TYR A N 1
ATOM 3834 C CA . TYR A 1 478 ? 30.483 -15.765 6.382 1.000 7.630 478 TYR A CA 1
ATOM 3835 C C . TYR A 1 478 ? 30.582 -17.283 6.408 1.000 8.356 478 TYR A C 1
ATOM 3836 O O . TYR A 1 478 ? 30.619 -17.935 5.358 1.000 9.035 478 TYR A O 1
ATOM 3845 N N . ASP A 1 479 ? 30.615 -17.841 7.617 1.000 6.959 479 ASP A N 1
ATOM 3846 C CA . ASP A 1 479 ? 30.518 -19.289 7.778 1.000 6.319 479 ASP A CA 1
ATOM 3847 C C . ASP A 1 479 ? 29.121 -19.723 8.169 1.000 6.303 479 ASP A C 1
ATOM 3848 O O . ASP A 1 479 ? 28.644 -20.764 7.713 1.000 7.093 479 ASP A O 1
ATOM 3853 N N . ILE A 1 480 ? 28.472 -18.938 9.017 1.000 6.056 480 ILE A N 1
ATOM 3854 C CA . ILE A 1 480 ? 27.076 -19.125 9.379 1.000 5.314 480 ILE A CA 1
ATOM 3855 C C . ILE A 1 480 ? 26.426 -17.760 9.284 1.000 5.627 480 ILE A C 1
ATOM 3856 O O . ILE A 1 480 ? 27.042 -16.751 9.645 1.000 6.717 480 ILE A O 1
ATOM 3861 N N . SER A 1 481 ? 25.188 -17.720 8.796 1.000 6.361 481 SER A N 1
ATOM 3862 C CA . SER A 1 481 ? 24.357 -16.529 8.865 1.000 6.485 481 SER A CA 1
ATOM 3863 C C . SER A 1 481 ? 23.160 -16.834 9.751 1.000 5.632 481 SER A C 1
ATOM 3864 O O . SER A 1 481 ? 22.553 -17.902 9.645 1.000 6.456 481 SER A O 1
ATOM 3867 N N . ILE A 1 482 ? 22.818 -15.900 10.628 1.000 6.925 482 ILE A N 1
ATOM 3868 C CA . ILE A 1 482 ? 21.778 -16.108 11.631 1.000 7.501 482 ILE A CA 1
ATOM 3869 C C . ILE A 1 482 ? 20.571 -15.250 11.279 1.000 7.211 482 ILE A C 1
ATOM 3870 O O . ILE A 1 482 ? 20.673 -14.021 11.219 1.000 6.574 482 ILE A O 1
ATOM 3875 N N . ASP A 1 483 ? 19.432 -15.895 11.053 1.000 6.864 483 ASP A N 1
ATOM 3876 C CA . ASP A 1 483 ? 18.159 -15.211 10.818 1.000 7.751 483 ASP A CA 1
ATOM 3877 C C . ASP A 1 483 ? 17.083 -16.284 10.869 1.000 7.656 483 ASP A C 1
ATOM 3878 O O . ASP A 1 483 ? 17.378 -17.474 11.011 1.000 8.912 483 ASP A O 1
ATOM 3883 N N . VAL A 1 484 ? 15.828 -15.859 10.720 1.000 6.996 484 VAL A N 1
ATOM 3884 C CA . VAL A 1 484 ? 14.726 -16.811 10.775 1.000 6.103 484 VAL A CA 1
ATOM 3885 C C . VAL A 1 484 ? 14.849 -17.864 9.670 1.000 5.903 484 VAL A C 1
ATOM 3886 O O . VAL A 1 484 ? 15.491 -17.650 8.634 1.000 8.075 484 VAL A O 1
ATOM 3890 N N . PHE A 1 485 ? 14.240 -19.029 9.910 1.000 5.180 485 PHE A N 1
ATOM 3891 C CA . PHE A 1 485 ? 13.898 -19.934 8.818 1.000 5.772 485 PHE A CA 1
ATOM 3892 C C . PHE A 1 485 ? 12.432 -19.710 8.503 1.000 6.656 485 PHE A C 1
ATOM 3893 O O . PHE A 1 485 ? 11.596 -19.874 9.399 1.000 7.064 485 PHE A O 1
ATOM 3901 N N . PRO A 1 486 ? 12.070 -19.357 7.280 1.000 7.659 486 PRO A N 1
ATOM 3902 C CA . PRO A 1 486 ? 10.654 -19.293 6.912 1.000 7.835 486 PRO A CA 1
ATOM 3903 C C . PRO A 1 486 ? 10.110 -20.700 6.704 1.000 9.417 486 PRO A C 1
ATOM 3904 O O . PRO A 1 486 ? 10.847 -21.683 6.698 1.000 12.373 486 PRO A O 1
ATOM 3908 N N . GLY A 1 487 ? 8.789 -20.783 6.538 1.000 8.869 487 GLY A N 1
ATOM 3909 C CA . GLY A 1 487 ? 8.158 -22.012 6.087 1.000 9.527 487 GLY A CA 1
ATOM 3910 C C . GLY A 1 487 ? 7.343 -22.752 7.123 1.000 8.822 487 GLY A C 1
ATOM 3911 O O . GLY A 1 487 ? 6.806 -23.823 6.806 1.000 9.262 487 GLY A O 1
ATOM 3912 N N . GLY A 1 488 ? 7.229 -22.231 8.343 1.000 7.688 488 GLY A N 1
ATOM 3913 C CA . GLY A 1 488 ? 6.384 -22.884 9.333 1.000 7.161 488 GLY A CA 1
ATOM 3914 C C . GLY A 1 488 ? 4.955 -23.061 8.853 1.000 8.372 488 GLY A C 1
ATOM 3915 O O . GLY A 1 488 ? 4.374 -24.144 8.974 1.000 7.754 488 GLY A O 1
ATOM 3916 N N . LEU A 1 489 ? 4.375 -22.001 8.293 1.000 8.809 489 LEU A N 1
ATOM 3917 C CA . LEU A 1 489 ? 2.978 -22.015 7.875 1.000 12.280 489 LEU A CA 1
ATOM 3918 C C . LEU A 1 489 ? 2.774 -22.137 6.372 1.000 17.963 489 LEU A C 1
ATOM 3919 O O . LEU A 1 489 ? 1.776 -22.729 5.950 1.000 20.695 489 LEU A O 1
ATOM 3924 N N . ASP A 1 490 ? 3.671 -21.602 5.545 1.000 19.523 490 ASP A N 1
ATOM 3925 C CA . ASP A 1 490 ? 3.537 -21.770 4.092 1.000 19.842 490 ASP A CA 1
ATOM 3926 C C . ASP A 1 490 ? 4.915 -21.954 3.459 1.000 19.752 490 ASP A C 1
ATOM 3927 O O . ASP A 1 490 ? 5.547 -20.999 2.996 1.000 20.892 490 ASP A O 1
ATOM 3932 N N . ALA A 1 491 ? 5.347 -23.208 3.401 1.000 16.942 491 ALA A N 1
ATOM 3933 C CA . ALA A 1 491 ? 6.664 -23.514 2.864 1.000 13.220 491 ALA A CA 1
ATOM 3934 C C . ALA A 1 491 ? 6.768 -23.194 1.375 1.000 12.117 491 ALA A C 1
ATOM 3935 O O . ALA A 1 491 ? 7.856 -22.862 0.895 1.000 12.125 491 ALA A O 1
ATOM 3937 N N . THR A 1 492 ? 5.664 -23.282 0.626 1.000 12.838 492 THR A N 1
ATOM 3938 C CA . THR A 1 492 ? 5.759 -23.066 -0.817 1.000 13.591 492 THR A CA 1
ATOM 3939 C C . THR A 1 492 ? 5.905 -21.593 -1.181 1.000 14.020 492 THR A C 1
ATOM 3940 O O . THR A 1 492 ? 6.469 -21.279 -2.238 1.000 16.170 492 THR A O 1
ATOM 3944 N N . LEU A 1 493 ? 5.415 -20.681 -0.334 1.000 13.315 493 LEU A N 1
ATOM 3945 C CA . LEU A 1 493 ? 5.612 -19.255 -0.586 1.000 14.402 493 LEU A CA 1
ATOM 3946 C C . LEU A 1 493 ? 7.069 -18.861 -0.406 1.000 14.081 493 LEU A C 1
ATOM 3947 O O . LEU A 1 493 ? 7.581 -18.006 -1.139 1.000 15.168 493 LEU A O 1
ATOM 3952 N N . ASN A 1 494 ? 7.738 -19.459 0.580 1.000 13.615 494 ASN A N 1
ATOM 3953 C CA . ASN A 1 494 ? 9.121 -19.130 0.920 1.000 15.320 494 ASN A CA 1
ATOM 3954 C C . ASN A 1 494 ? 9.865 -20.427 1.175 1.000 12.880 494 ASN A C 1
ATOM 3955 O O . ASN A 1 494 ? 10.009 -20.864 2.326 1.000 13.094 494 ASN A O 1
ATOM 3960 N N . PRO A 1 495 ? 10.358 -21.070 0.126 1.000 10.520 495 PRO A N 1
ATOM 3961 C CA . PRO A 1 495 ? 11.034 -22.363 0.298 1.000 9.596 495 PRO A CA 1
ATOM 3962 C C . PRO A 1 495 ? 12.538 -22.245 0.480 1.000 8.235 495 PRO A C 1
ATOM 3963 O O . PRO A 1 495 ? 13.253 -23.244 0.332 1.000 9.288 495 PRO A O 1
ATOM 3967 N N . ARG A 1 496 ? 13.027 -21.049 0.829 1.000 7.743 496 ARG A N 1
ATOM 3968 C CA . ARG A 1 496 ? 14.456 -20.758 0.735 1.000 7.572 496 ARG A CA 1
ATOM 3969 C C . ARG A 1 496 ? 15.324 -21.543 1.718 1.000 7.748 496 ARG A C 1
ATOM 3970 O O . ARG A 1 496 ? 16.533 -21.659 1.489 1.000 8.512 496 ARG A O 1
ATOM 3978 N N . ALA A 1 497 ? 14.759 -22.081 2.797 1.000 7.572 497 ALA A N 1
ATOM 3979 C CA . ALA A 1 497 ? 15.551 -22.928 3.681 1.000 7.711 497 ALA A CA 1
ATOM 3980 C C . ALA A 1 497 ? 15.705 -24.346 3.154 1.000 8.433 497 ALA A C 1
ATOM 3981 O O . ALA A 1 497 ? 16.531 -25.095 3.679 1.000 9.198 497 ALA A O 1
ATOM 3983 N N . TYR A 1 498 ? 14.942 -24.731 2.131 1.000 8.011 498 TYR A N 1
ATOM 3984 C CA . TYR A 1 498 ? 14.936 -26.099 1.630 1.000 8.304 498 TYR A CA 1
ATOM 3985 C C . TYR A 1 498 ? 15.615 -26.240 0.279 1.000 8.540 498 TYR A C 1
ATOM 3986 O O . TYR A 1 498 ? 16.048 -27.345 -0.066 1.000 9.298 498 TYR A O 1
ATOM 3995 N N . VAL A 1 499 ? 15.720 -25.155 -0.479 1.000 8.451 499 VAL A N 1
ATOM 3996 C CA . VAL A 1 499 ? 16.329 -25.163 -1.803 1.000 8.038 499 VAL A CA 1
ATOM 3997 C C . VAL A 1 499 ? 16.855 -23.756 -2.062 1.000 6.551 499 VAL A C 1
ATOM 3998 O O . VAL A 1 499 ? 16.217 -22.769 -1.685 1.000 8.533 499 VAL A O 1
ATOM 4002 N N . ALA A 1 500 ? 18.044 -23.662 -2.674 1.000 7.317 500 ALA A N 1
ATOM 4003 C CA . ALA A 1 500 ? 18.767 -22.389 -2.770 1.000 7.106 500 ALA A CA 1
ATOM 4004 C C . ALA A 1 500 ? 18.281 -21.590 -3.975 1.000 7.764 500 ALA A C 1
ATOM 4005 O O . ALA A 1 500 ? 18.918 -21.538 -5.029 1.000 9.941 500 ALA A O 1
ATOM 4007 N N . VAL A 1 501 ? 17.141 -20.926 -3.798 1.000 8.225 501 VAL A N 1
ATOM 4008 C CA . VAL A 1 501 ? 16.507 -20.172 -4.875 1.000 8.385 501 VAL A CA 1
ATOM 4009 C C . VAL A 1 501 ? 16.389 -18.683 -4.594 1.000 10.793 501 VAL A C 1
ATOM 4010 O O . VAL A 1 501 ? 16.029 -17.926 -5.508 1.000 13.831 501 VAL A O 1
ATOM 4014 N N . HIS A 1 502 ? 16.658 -18.238 -3.380 1.000 11.565 502 HIS A N 1
ATOM 4015 C CA . HIS A 1 502 ? 16.505 -16.829 -3.047 1.000 11.601 502 HIS A CA 1
ATOM 4016 C C . HIS A 1 502 ? 17.866 -16.157 -3.106 1.000 12.101 502 HIS A C 1
ATOM 4017 O O . HIS A 1 502 ? 18.800 -16.602 -2.414 1.000 10.049 502 HIS A O 1
ATOM 4024 N N . PRO A 1 503 ? 18.001 -15.081 -3.888 1.000 13.136 503 PRO A N 1
ATOM 4025 C CA . PRO A 1 503 ? 19.337 -14.504 -4.138 1.000 13.188 503 PRO A CA 1
ATOM 4026 C C . PRO A 1 503 ? 19.996 -13.872 -2.926 1.000 11.867 503 PRO A C 1
ATOM 4027 O O . PRO A 1 503 ? 21.226 -13.746 -2.920 1.000 12.228 503 PRO A O 1
ATOM 4031 N N . LEU A 1 504 ? 19.228 -13.442 -1.921 1.000 10.228 504 LEU A N 1
ATOM 4032 C CA . LEU A 1 504 ? 19.787 -12.806 -0.737 1.000 10.457 504 LEU A CA 1
ATOM 4033 C C . LEU A 1 504 ? 19.641 -13.631 0.528 1.000 9.485 504 LEU A C 1
ATOM 4034 O O . LEU A 1 504 ? 20.385 -13.396 1.482 1.000 9.751 504 LEU A O 1
ATOM 4039 N N . GLU A 1 505 ? 18.710 -14.582 0.563 1.000 8.583 505 GLU A N 1
ATOM 4040 C CA . GLU A 1 505 ? 18.350 -15.236 1.812 1.000 8.043 505 GLU A CA 1
ATOM 4041 C C . GLU A 1 505 ? 18.513 -16.752 1.838 1.000 7.140 505 GLU A C 1
ATOM 4042 O O . GLU A 1 505 ? 18.362 -17.346 2.915 1.000 7.604 505 GLU A O 1
ATOM 4048 N N . SER A 1 506 ? 18.821 -17.400 0.712 1.000 6.582 506 SER A N 1
ATOM 4049 C CA . SER A 1 506 ? 19.110 -18.838 0.724 1.000 6.901 506 SER A CA 1
ATOM 4050 C C . SER A 1 506 ? 20.567 -19.049 1.136 1.000 6.848 506 SER A C 1
ATOM 4051 O O . SER A 1 506 ? 21.429 -19.440 0.348 1.000 7.351 506 SER A O 1
ATOM 4054 N N . ARG A 1 507 ? 20.833 -18.799 2.414 1.000 6.843 507 ARG A N 1
ATOM 4055 C CA . ARG A 1 507 ? 22.215 -18.615 2.844 1.000 6.298 507 ARG A CA 1
ATOM 4056 C C . ARG A 1 507 ? 22.961 -19.911 3.126 1.000 7.309 507 ARG A C 1
ATOM 4057 O O . ARG A 1 507 ? 24.125 -19.853 3.546 1.000 7.780 507 ARG A O 1
ATOM 4065 N N . MET A 1 508 ? 22.370 -21.076 2.855 1.000 6.088 508 MET A N 1
ATOM 4066 C CA . MET A 1 508 ? 23.215 -22.258 2.731 1.000 7.017 508 MET A CA 1
ATOM 4067 C C . MET A 1 508 ? 24.235 -22.076 1.614 1.000 7.125 508 MET A C 1
ATOM 4068 O O . MET A 1 508 ? 25.302 -22.692 1.647 1.000 7.243 508 MET A O 1
ATOM 4073 N N . SER A 1 509 ? 23.913 -21.241 0.621 1.000 6.109 509 SER A N 1
ATOM 4074 C CA . SER A 1 509 ? 24.900 -20.646 -0.277 1.000 6.632 509 SER A CA 1
ATOM 4075 C C . SER A 1 509 ? 24.218 -19.717 -1.265 1.000 6.632 509 SER A C 1
ATOM 4076 O O . SER A 1 509 ? 23.456 -20.174 -2.127 1.000 7.456 509 SER A O 1
ATOM 4079 N N . LEU A 1 510 ? 24.502 -18.419 -1.160 1.000 6.669 510 LEU A N 1
ATOM 4080 C CA . LEU A 1 510 ? 24.017 -17.485 -2.162 1.000 7.122 510 LEU A CA 1
ATOM 4081 C C . LEU A 1 510 ? 24.707 -17.686 -3.502 1.000 7.438 510 LEU A C 1
ATOM 4082 O O . LEU A 1 510 ? 24.176 -17.254 -4.529 1.000 8.712 510 LEU A O 1
ATOM 4087 N N . GLU A 1 511 ? 25.873 -18.338 -3.515 1.000 6.190 511 GLU A N 1
ATOM 4088 C CA . GLU A 1 511 ? 26.526 -18.659 -4.778 1.000 7.296 511 GLU A CA 1
ATOM 4089 C C . GLU A 1 511 ? 25.795 -19.787 -5.491 1.000 6.619 511 GLU A C 1
ATOM 4090 O O . GLU A 1 511 ? 25.660 -19.766 -6.720 1.000 8.490 511 GLU A O 1
ATOM 4096 N N . TRP A 1 512 ? 25.307 -20.776 -4.732 1.000 6.914 512 TRP A N 1
ATOM 4097 C CA . TRP A 1 512 ? 24.406 -21.774 -5.301 1.000 7.856 512 TRP A CA 1
ATOM 4098 C C . TRP A 1 512 ? 23.139 -21.117 -5.826 1.000 6.443 512 TRP A C 1
ATOM 4099 O O . TRP A 1 512 ? 22.661 -21.459 -6.911 1.000 7.848 512 TRP A O 1
ATOM 4110 N N . ALA A 1 513 ? 22.575 -20.174 -5.065 1.000 6.603 513 ALA A N 1
ATOM 4111 C CA . ALA A 1 513 ? 21.372 -19.480 -5.523 1.000 7.651 513 ALA A CA 1
ATOM 4112 C C . ALA A 1 513 ? 21.633 -18.700 -6.810 1.000 8.733 513 ALA A C 1
ATOM 4113 O O . ALA A 1 513 ? 20.790 -18.676 -7.715 1.000 9.785 513 ALA A O 1
ATOM 4115 N N . LYS A 1 514 ? 22.803 -18.064 -6.916 1.000 9.683 514 LYS A N 1
ATOM 4116 C CA . LYS A 1 514 ? 23.155 -17.334 -8.132 1.000 10.883 514 LYS A CA 1
ATOM 4117 C C . LYS A 1 514 ? 23.266 -18.277 -9.325 1.000 9.491 514 LYS A C 1
ATOM 4118 O O . LYS A 1 514 ? 22.878 -17.925 -10.447 1.000 9.662 514 LYS A O 1
ATOM 4124 N N . TRP A 1 515 ? 23.764 -19.492 -9.090 1.000 8.698 515 TRP A N 1
ATOM 4125 C CA . TRP A 1 515 ? 23.798 -20.515 -10.131 1.000 8.409 515 TRP A CA 1
ATOM 4126 C C . TRP A 1 515 ? 22.389 -20.895 -10.569 1.000 8.964 515 TRP A C 1
ATOM 4127 O O . TRP A 1 515 ? 22.091 -20.935 -11.769 1.000 11.409 515 TRP A O 1
ATOM 4138 N N . TYR A 1 516 ? 21.500 -21.161 -9.608 1.000 8.072 516 TYR A N 1
ATOM 4139 C CA . TYR A 1 516 ? 20.125 -21.485 -9.961 1.000 8.530 516 TYR A CA 1
ATOM 4140 C C . TYR A 1 516 ? 19.495 -20.369 -10.787 1.000 7.838 516 TYR A C 1
ATOM 4141 O O . TYR A 1 516 ? 18.896 -20.619 -11.840 1.000 9.120 516 TYR A O 1
ATOM 4150 N N . LEU A 1 517 ? 19.612 -19.124 -10.313 1.000 7.685 517 LEU A N 1
ATOM 4151 C CA . LEU A 1 517 ? 18.893 -18.016 -10.934 1.000 8.635 517 LEU A CA 1
ATOM 4152 C C . LEU A 1 517 ? 19.426 -17.667 -12.313 1.000 9.788 517 LEU A C 1
ATOM 4153 O O . LEU A 1 517 ? 18.681 -17.108 -13.134 1.000 12.149 517 LEU A O 1
ATOM 4158 N N . SER A 1 518 ? 20.692 -17.977 -12.586 1.000 9.720 518 SER A N 1
ATOM 4159 C CA . SER A 1 518 ? 21.308 -17.680 -13.872 1.000 10.904 518 SER A CA 1
ATOM 4160 C C . SER A 1 518 ? 21.312 -18.878 -14.811 1.000 12.246 518 SER A C 1
ATOM 4161 O O . SER A 1 518 ? 21.934 -18.813 -15.872 1.000 14.115 518 SER A O 1
ATOM 4164 N N . GLY A 1 519 ? 20.631 -19.961 -14.455 1.000 12.444 519 GLY A N 1
ATOM 4165 C CA . GLY A 1 519 ? 20.670 -21.149 -15.292 1.000 13.817 519 GLY A CA 1
ATOM 4166 C C . GLY A 1 519 ? 22.058 -21.740 -15.404 1.000 14.304 519 GLY A C 1
ATOM 4167 O O . GLY A 1 519 ? 22.439 -22.237 -16.473 1.000 16.610 519 GLY A O 1
ATOM 4168 N N . GLY A 1 520 ? 22.838 -21.665 -14.328 1.000 14.020 520 GLY A N 1
ATOM 4169 C CA . GLY A 1 520 ? 24.160 -22.253 -14.281 1.000 14.333 520 GLY A CA 1
ATOM 4170 C C . GLY A 1 520 ? 25.271 -21.409 -14.869 1.000 14.944 520 GLY A C 1
ATOM 4171 O O . GLY A 1 520 ? 26.426 -21.862 -14.894 1.000 17.447 520 GLY A O 1
ATOM 4172 N N . LYS A 1 521 ? 24.971 -20.196 -15.335 1.000 13.912 521 LYS A N 1
ATOM 4173 C CA . LYS A 1 521 ? 25.995 -19.367 -15.966 1.000 14.099 521 LYS A CA 1
ATOM 4174 C C . LYS A 1 521 ? 26.950 -18.755 -14.946 1.000 14.881 521 LYS A C 1
ATOM 4175 O O . LYS A 1 521 ? 28.148 -18.620 -15.217 1.000 16.591 521 LYS A O 1
ATOM 4181 N N . GLN A 1 522 ? 26.441 -18.349 -13.795 1.000 14.565 522 GLN A N 1
ATOM 4182 C CA . GLN A 1 522 ? 27.211 -17.655 -12.775 1.000 15.702 522 GLN A CA 1
ATOM 4183 C C . GLN A 1 522 ? 27.134 -18.428 -11.462 1.000 14.794 522 GLN A C 1
ATOM 4184 O O . GLN A 1 522 ? 26.509 -19.485 -11.372 1.000 14.549 522 GLN A O 1
ATOM 4190 N N . GLY A 1 523 ? 27.792 -17.894 -10.437 1.000 14.052 523 GLY A N 1
ATOM 4191 C CA . GLY A 1 523 ? 27.757 -18.522 -9.129 1.000 13.107 523 GLY A CA 1
ATOM 4192 C C . GLY A 1 523 ? 28.648 -19.753 -9.046 1.000 12.249 523 GLY A C 1
ATOM 4193 O O . GLY A 1 523 ? 29.655 -19.880 -9.745 1.000 14.060 523 GLY A O 1
ATOM 4194 N N . ILE A 1 524 ? 28.260 -20.674 -8.171 1.000 10.743 524 ILE A N 1
ATOM 4195 C CA . ILE A 1 524 ? 29.005 -21.906 -7.936 1.000 9.727 524 ILE A CA 1
ATOM 4196 C C . ILE A 1 524 ? 28.041 -23.069 -8.111 1.000 9.949 524 ILE A C 1
ATOM 4197 O O . ILE A 1 524 ? 26.941 -23.047 -7.549 1.000 10.049 524 ILE A O 1
ATOM 4202 N N . GLU A 1 525 ? 28.449 -24.076 -8.890 1.000 10.085 525 GLU A N 1
ATOM 4203 C CA . GLU A 1 525 ? 27.585 -25.223 -9.155 1.000 10.493 525 GLU A CA 1
ATOM 4204 C C . GLU A 1 525 ? 27.297 -25.972 -7.858 1.000 9.672 525 GLU A C 1
ATOM 4205 O O . GLU A 1 525 ? 28.238 -26.375 -7.162 1.000 10.846 525 GLU A O 1
ATOM 4211 N N . PRO A 1 526 ? 26.033 -26.166 -7.491 1.000 8.219 526 PRO A N 1
ATOM 4212 C CA . PRO A 1 526 ? 25.716 -26.844 -6.231 1.000 7.751 526 PRO A CA 1
ATOM 4213 C C . PRO A 1 526 ? 26.043 -28.326 -6.299 1.000 9.077 526 PRO A C 1
ATOM 4214 O O . PRO A 1 526 ? 26.339 -28.896 -7.353 1.000 10.049 526 PRO A O 1
ATOM 4218 N N . ASN A 1 527 ? 25.977 -28.956 -5.130 1.000 10.209 527 ASN A N 1
ATOM 4219 C CA . ASN A 1 527 ? 26.152 -30.392 -5.082 1.000 8.688 527 ASN A CA 1
ATOM 4220 C C . ASN A 1 527 ? 24.952 -31.094 -5.709 1.000 9.954 527 ASN A C 1
ATOM 4221 O O . ASN A 1 527 ? 23.937 -30.484 -6.050 1.000 9.885 527 ASN A O 1
ATOM 4226 N N . GLU A 1 528 ? 25.085 -32.410 -5.824 1.000 10.896 528 GLU A N 1
ATOM 4227 C CA . GLU A 1 528 ? 24.101 -33.218 -6.529 1.000 12.330 528 GLU A CA 1
ATOM 4228 C C . GLU A 1 528 ? 22.723 -33.141 -5.865 1.000 10.054 528 GLU A C 1
ATOM 4229 O O . GLU A 1 528 ? 21.702 -33.009 -6.553 1.000 11.172 528 GLU A O 1
ATOM 4235 N N . SER A 1 529 ? 22.669 -33.199 -4.529 1.000 8.011 529 SER A N 1
ATOM 4236 C CA . SER A 1 529 ? 21.379 -33.173 -3.836 1.000 8.977 529 SER A CA 1
ATOM 4237 C C . SER A 1 529 ? 20.666 -31.837 -4.010 1.000 8.712 529 SER A C 1
ATOM 4238 O O . SER A 1 529 ? 19.427 -31.791 -4.075 1.000 9.264 529 SER A O 1
ATOM 4241 N N . MET A 1 530 ? 21.421 -30.744 -4.076 1.000 7.864 530 MET A N 1
ATOM 4242 C CA . MET A 1 530 ? 20.810 -29.438 -4.272 1.000 7.351 530 MET A CA 1
ATOM 4243 C C . MET A 1 530 ? 20.365 -29.241 -5.714 1.000 8.046 530 MET A C 1
ATOM 4244 O O . MET A 1 530 ? 19.305 -28.660 -5.959 1.000 8.080 530 MET A O 1
ATOM 4249 N N . LYS A 1 531 ? 21.157 -29.716 -6.681 1.000 7.830 531 LYS A N 1
ATOM 4250 C CA . LYS A 1 531 ? 20.715 -29.663 -8.072 1.000 8.556 531 LYS A CA 1
ATOM 4251 C C . LYS A 1 531 ? 19.421 -30.446 -8.258 1.000 7.909 531 LYS A C 1
ATOM 4252 O O . LYS A 1 531 ? 18.523 -30.019 -8.997 1.000 9.188 531 LYS A O 1
ATOM 4258 N N . LYS A 1 532 ? 19.295 -31.583 -7.571 1.000 8.846 532 LYS A N 1
ATOM 4259 C CA . LYS A 1 532 ? 18.066 -32.364 -7.659 1.000 8.764 532 LYS A CA 1
ATOM 4260 C C . LYS A 1 532 ? 16.884 -31.587 -7.098 1.000 8.354 532 LYS A C 1
ATOM 4261 O O . LYS A 1 532 ? 15.798 -31.584 -7.692 1.000 10.151 532 LYS A O 1
ATOM 4267 N N . ARG A 1 533 ? 17.081 -30.904 -5.965 1.000 8.180 533 ARG A N 1
ATOM 4268 C CA . ARG A 1 533 ? 16.000 -30.115 -5.386 1.000 8.193 533 ARG A CA 1
ATOM 4269 C C . ARG A 1 533 ? 15.645 -28.922 -6.259 1.000 7.254 533 ARG A C 1
ATOM 4270 O O . ARG A 1 533 ? 14.483 -28.506 -6.285 1.000 8.746 533 ARG A O 1
ATOM 4278 N N . MET A 1 534 ? 16.625 -28.344 -6.955 1.000 8.225 534 MET A N 1
ATOM 4279 C CA . MET A 1 534 ? 16.338 -27.220 -7.840 1.000 8.635 534 MET A CA 1
ATOM 4280 C C . MET A 1 534 ? 15.513 -27.667 -9.034 1.000 10.675 534 MET A C 1
ATOM 4281 O O . MET A 1 534 ? 14.584 -26.964 -9.456 1.000 9.738 534 MET A O 1
ATOM 4286 N N . ALA A 1 535 ? 15.844 -28.832 -9.591 1.000 10.451 535 ALA A N 1
ATOM 4287 C CA . ALA A 1 535 ? 15.050 -29.391 -10.676 1.000 10.283 535 ALA A CA 1
ATOM 4288 C C . ALA A 1 535 ? 13.646 -29.735 -10.201 1.000 9.488 535 ALA A C 1
ATOM 4289 O O . ALA A 1 535 ? 12.667 -29.480 -10.911 1.000 11.470 535 ALA A O 1
ATOM 4291 N N . LEU A 1 536 ? 13.528 -30.309 -8.999 1.000 9.599 536 LEU A N 1
ATOM 4292 C CA . LEU A 1 536 ? 12.207 -30.599 -8.449 1.000 10.262 536 LEU A CA 1
ATOM 4293 C C . LEU A 1 536 ? 11.435 -29.315 -8.190 1.000 10.320 536 LEU A C 1
ATOM 4294 O O . LEU A 1 536 ? 10.214 -29.269 -8.381 1.000 10.904 536 LEU A O 1
ATOM 4299 N N . TYR A 1 537 ? 12.132 -28.263 -7.748 1.000 9.217 537 TYR A N 1
ATOM 4300 C CA . TYR A 1 537 ? 11.469 -26.987 -7.531 1.000 9.046 537 TYR A CA 1
ATOM 4301 C C . TYR A 1 537 ? 10.875 -26.460 -8.829 1.000 9.801 537 TYR A C 1
ATOM 4302 O O . TYR A 1 537 ? 9.726 -26.005 -8.855 1.000 10.320 537 TYR A O 1
ATOM 4311 N N . ASP A 1 538 ? 11.635 -26.526 -9.922 1.000 10.167 538 ASP A N 1
ATOM 4312 C CA . ASP A 1 538 ? 11.095 -26.085 -11.204 1.000 10.059 538 ASP A CA 1
ATOM 4313 C C . ASP A 1 538 ? 9.915 -26.951 -11.632 1.000 10.267 538 ASP A C 1
ATOM 4314 O O . ASP A 1 538 ? 8.936 -26.441 -12.188 1.000 11.080 538 ASP A O 1
ATOM 4319 N N . GLN A 1 539 ? 9.988 -28.262 -11.386 1.000 10.354 539 GLN A N 1
ATOM 4320 C CA . GLN A 1 539 ? 8.840 -29.127 -11.660 1.000 10.085 539 GLN A CA 1
ATOM 4321 C C . GLN A 1 539 ? 7.638 -28.745 -10.803 1.000 10.343 539 GLN A C 1
ATOM 4322 O O . GLN A 1 539 ? 6.494 -28.747 -11.285 1.000 10.430 539 GLN A O 1
ATOM 4328 N N . PHE A 1 540 ? 7.875 -28.435 -9.523 1.000 9.722 540 PHE A N 1
ATOM 4329 C CA . PHE A 1 540 ? 6.792 -28.018 -8.639 1.000 9.248 540 PHE A CA 1
ATOM 4330 C C . PHE A 1 540 ? 6.131 -26.739 -9.135 1.000 8.804 540 PHE A C 1
ATOM 4331 O O . PHE A 1 540 ? 4.901 -26.658 -9.211 1.000 8.717 540 PHE A O 1
ATOM 4339 N N . VAL A 1 541 ? 6.928 -25.718 -9.463 1.000 8.846 541 VAL A N 1
ATOM 4340 C CA . VAL A 1 541 ? 6.327 -24.469 -9.926 1.000 8.351 541 VAL A CA 1
ATOM 4341 C C . VAL A 1 541 ? 5.504 -24.703 -11.189 1.000 8.312 541 VAL A C 1
ATOM 4342 O O . VAL A 1 541 ? 4.464 -24.064 -11.391 1.000 7.830 541 VAL A O 1
ATOM 4346 N N . ALA A 1 542 ? 5.926 -25.645 -12.029 1.000 9.085 542 ALA A N 1
ATOM 4347 C CA . ALA A 1 542 ? 5.279 -25.925 -13.305 1.000 8.709 542 ALA A CA 1
ATOM 4348 C C . ALA A 1 542 ? 4.249 -27.044 -13.224 1.000 10.949 542 ALA A C 1
ATOM 4349 O O . ALA A 1 542 ? 3.752 -27.481 -14.267 1.000 12.199 542 ALA A O 1
ATOM 4351 N N . ALA A 1 543 ? 3.901 -27.500 -12.021 1.000 10.067 543 ALA A N 1
ATOM 4352 C CA . ALA A 1 543 ? 3.011 -28.649 -11.898 1.000 10.122 543 ALA A CA 1
ATOM 4353 C C . ALA A 1 543 ? 1.650 -28.358 -12.515 1.000 10.491 543 ALA A C 1
ATOM 4354 O O . ALA A 1 543 ? 1.112 -27.255 -12.397 1.000 10.657 543 ALA A O 1
ATOM 4356 N N . LYS A 1 544 ? 1.088 -29.363 -13.175 1.000 12.530 544 LYS A N 1
ATOM 4357 C CA . LYS A 1 544 ? -0.195 -29.160 -13.833 1.000 15.149 544 LYS A CA 1
ATOM 4358 C C . LYS A 1 544 ? -1.376 -29.288 -12.883 1.000 14.720 544 LYS A C 1
ATOM 4359 O O . LYS A 1 544 ? -2.445 -28.742 -13.173 1.000 17.244 544 LYS A O 1
ATOM 4365 N N . THR A 1 545 ? -1.210 -29.978 -11.756 1.000 13.441 545 THR A N 1
ATOM 4366 C CA . THR A 1 545 ? -2.303 -30.190 -10.819 1.000 14.418 545 THR A CA 1
ATOM 4367 C C . THR A 1 545 ? -1.784 -30.025 -9.402 1.000 13.839 545 THR A C 1
ATOM 4368 O O . THR A 1 545 ? -0.593 -30.182 -9.129 1.000 13.212 545 THR A O 1
ATOM 4372 N N . GLN A 1 546 ? -2.719 -29.746 -8.496 1.000 16.415 546 GLN A N 1
ATOM 4373 C CA A GLN A 1 546 ? -2.356 -29.581 -7.096 0.470 17.502 546 GLN A CA 1
ATOM 4374 C CA B GLN A 1 546 ? -2.392 -29.592 -7.082 0.530 17.618 546 GLN A CA 1
ATOM 4375 C C . GLN A 1 546 ? -1.776 -30.869 -6.519 1.000 16.939 546 GLN A C 1
ATOM 4376 O O . GLN A 1 546 ? -0.843 -30.824 -5.705 1.000 16.155 546 GLN A O 1
ATOM 4387 N N . SER A 1 547 ? -2.290 -32.029 -6.946 1.000 18.065 547 SER A N 1
ATOM 4388 C CA . SER A 1 547 ? -1.779 -33.298 -6.429 1.000 18.623 547 SER A CA 1
ATOM 4389 C C . SER A 1 547 ? -0.344 -33.550 -6.881 1.000 18.626 547 SER A C 1
ATOM 4390 O O . SER A 1 547 ? 0.469 -34.077 -6.111 1.000 18.100 547 SER A O 1
ATOM 4393 N N . GLN A 1 548 ? -0.013 -33.195 -8.127 1.000 18.708 548 GLN A N 1
ATOM 4394 C CA . GLN A 1 548 ? 1.371 -33.315 -8.572 1.000 19.065 548 GLN A CA 1
ATOM 4395 C C . GLN A 1 548 ? 2.271 -32.357 -7.808 1.000 15.075 548 GLN A C 1
ATOM 4396 O O . GLN A 1 548 ? 3.377 -32.728 -7.398 1.000 14.010 548 GLN A O 1
ATOM 4402 N N . ALA A 1 549 ? 1.810 -31.122 -7.600 1.000 12.870 549 ALA A N 1
ATOM 4403 C CA . ALA A 1 549 ? 2.607 -30.155 -6.852 1.000 11.588 549 ALA A CA 1
ATOM 4404 C C . ALA A 1 549 ? 2.900 -30.660 -5.448 1.000 11.775 549 ALA A C 1
ATOM 4405 O O . ALA A 1 549 ? 4.012 -30.480 -4.933 1.000 11.983 549 ALA A O 1
ATOM 4407 N N . LEU A 1 550 ? 1.917 -31.306 -4.821 1.000 13.102 550 LEU A N 1
ATOM 4408 C CA . LEU A 1 550 ? 2.094 -31.839 -3.474 1.000 13.083 550 LEU A CA 1
ATOM 4409 C C . LEU A 1 550 ? 3.228 -32.855 -3.429 1.000 11.878 550 LEU A C 1
ATOM 4410 O O . LEU A 1 550 ? 4.134 -32.762 -2.591 1.000 10.657 550 LEU A O 1
ATOM 4415 N N . SER A 1 551 ? 3.206 -33.829 -4.341 1.000 11.536 551 SER A N 1
ATOM 4416 C CA . SER A 1 551 ? 4.231 -34.868 -4.330 1.000 13.894 551 SER A CA 1
ATOM 4417 C C . SER A 1 551 ? 5.619 -34.293 -4.597 1.000 11.922 551 SER A C 1
ATOM 4418 O O . SER A 1 551 ? 6.591 -34.665 -3.930 1.000 11.851 551 SER A O 1
ATOM 4421 N N . LEU A 1 552 ? 5.730 -33.387 -5.574 1.000 10.609 552 LEU A N 1
ATOM 4422 C CA . LEU A 1 552 ? 7.033 -32.828 -5.931 1.000 8.564 552 LEU A CA 1
ATOM 4423 C C . LEU A 1 552 ? 7.616 -32.014 -4.784 1.000 8.269 552 LEU A C 1
ATOM 4424 O O . LEU A 1 552 ? 8.802 -32.140 -4.455 1.000 9.422 552 LEU A O 1
ATOM 4429 N N . PHE A 1 553 ? 6.800 -31.164 -4.163 1.000 8.738 553 PHE A N 1
ATOM 4430 C CA . PHE A 1 553 ? 7.334 -30.327 -3.095 1.000 8.780 553 PHE A CA 1
ATOM 4431 C C . PHE A 1 553 ? 7.710 -31.153 -1.869 1.000 8.396 553 PHE A C 1
ATOM 4432 O O . PHE A 1 553 ? 8.717 -30.866 -1.207 1.000 8.451 553 PHE A O 1
ATOM 4440 N N . LYS A 1 554 ? 6.929 -32.190 -1.553 1.000 9.343 554 LYS A N 1
ATOM 4441 C CA . LYS A 1 554 ? 7.305 -33.070 -0.448 1.000 9.393 554 LYS A CA 1
ATOM 4442 C C . LYS A 1 554 ? 8.658 -33.727 -0.697 1.000 8.817 554 LYS A C 1
ATOM 4443 O O . LYS A 1 554 ? 9.429 -33.941 0.246 1.000 9.383 554 LYS A O 1
ATOM 4449 N N . GLN A 1 555 ? 8.965 -34.057 -1.956 1.000 9.443 555 GLN A N 1
ATOM 4450 C CA . GLN A 1 555 ? 10.269 -34.635 -2.263 1.000 10.683 555 GLN A CA 1
ATOM 4451 C C . GLN A 1 555 ? 11.388 -33.664 -1.935 1.000 9.167 555 GLN A C 1
ATOM 4452 O O . GLN A 1 555 ? 12.431 -34.067 -1.409 1.000 11.033 555 GLN A O 1
ATOM 4458 N N . ILE A 1 556 ? 11.200 -32.383 -2.260 1.000 7.722 556 ILE A N 1
ATOM 4459 C CA . ILE A 1 556 ? 12.205 -31.378 -1.921 1.000 7.559 556 ILE A CA 1
ATOM 4460 C C . ILE A 1 556 ? 12.469 -31.391 -0.424 1.000 8.059 556 ILE A C 1
ATOM 4461 O O . ILE A 1 556 ? 13.622 -31.427 0.023 1.000 8.598 556 ILE A O 1
ATOM 4466 N N . LEU A 1 557 ? 11.395 -31.391 0.369 1.000 7.914 557 LEU A N 1
ATOM 4467 C CA A LEU A 1 557 ? 11.529 -31.371 1.825 0.500 6.998 557 LEU A CA 1
ATOM 4468 C CA B LEU A 1 557 ? 11.565 -31.357 1.814 0.500 7.548 557 LEU A CA 1
ATOM 4469 C C . LEU A 1 557 ? 12.203 -32.634 2.344 1.000 7.417 557 LEU A C 1
ATOM 4470 O O . LEU A 1 557 ? 12.971 -32.580 3.313 1.000 7.396 557 LEU A O 1
ATOM 4479 N N A GLN A 1 558 ? 11.880 -33.783 1.737 0.530 7.706 558 GLN A N 1
ATOM 4480 N N B GLN A 1 558 ? 11.938 -33.788 1.730 0.470 7.577 558 GLN A N 1
ATOM 4481 C CA A GLN A 1 558 ? 12.517 -35.048 2.096 0.530 8.956 558 GLN A CA 1
ATOM 4482 C CA B GLN A 1 558 ? 12.578 -35.002 2.231 0.470 8.417 558 GLN A CA 1
ATOM 4483 C C A GLN A 1 558 ? 14.028 -34.958 1.924 0.530 8.254 558 GLN A C 1
ATOM 4484 C C B GLN A 1 558 ? 14.071 -35.018 1.916 0.470 8.051 558 GLN A C 1
ATOM 4485 O O A GLN A 1 558 ? 14.793 -35.306 2.830 0.530 9.062 558 GLN A O 1
ATOM 4486 O O B GLN A 1 558 ? 14.870 -35.510 2.721 0.470 9.225 558 GLN A O 1
ATOM 4497 N N . ILE A 1 559 ? 14.475 -34.477 0.763 1.000 7.788 559 ILE A N 1
ATOM 4498 C CA . ILE A 1 559 ? 15.906 -34.371 0.490 1.000 7.467 559 ILE A CA 1
ATOM 4499 C C . ILE A 1 559 ? 16.548 -33.364 1.435 1.000 7.235 559 ILE A C 1
ATOM 4500 O O . ILE A 1 559 ? 17.647 -33.591 1.961 1.000 8.004 559 ILE A O 1
ATOM 4505 N N . SER A 1 560 ? 15.871 -32.240 1.670 1.000 6.735 560 SER A N 1
ATOM 4506 C CA . SER A 1 560 ? 16.371 -31.264 2.629 1.000 6.653 560 SER A CA 1
ATOM 4507 C C . SER A 1 560 ? 16.529 -31.890 4.011 1.000 6.648 560 SER A C 1
ATOM 4508 O O . SER A 1 560 ? 17.519 -31.633 4.705 1.000 7.585 560 SER A O 1
ATOM 4511 N N . ALA A 1 561 ? 15.571 -32.729 4.424 1.000 7.009 561 ALA A N 1
ATOM 4512 C CA . ALA A 1 561 ? 15.700 -33.410 5.709 1.000 6.456 561 ALA A CA 1
ATOM 4513 C C . ALA A 1 561 ? 16.897 -34.353 5.716 1.000 7.654 561 ALA A C 1
ATOM 4514 O O . ALA A 1 561 ? 17.653 -34.405 6.695 1.000 6.953 561 ALA A O 1
ATOM 4516 N N . ASP A 1 562 ? 17.093 -35.103 4.631 1.000 6.690 562 ASP A N 1
ATOM 4517 C CA . ASP A 1 562 ? 18.235 -36.008 4.579 1.000 8.298 562 ASP A CA 1
ATOM 4518 C C . ASP A 1 562 ? 19.546 -35.241 4.672 1.000 7.830 562 ASP A C 1
ATOM 4519 O O . ASP A 1 562 ? 20.485 -35.683 5.342 1.000 9.614 562 ASP A O 1
ATOM 4524 N N . GLU A 1 563 ? 19.624 -34.086 4.013 1.000 6.235 563 GLU A N 1
ATOM 4525 C CA . GLU A 1 563 ? 20.876 -33.334 3.980 1.000 7.232 563 GLU A CA 1
ATOM 4526 C C . GLU A 1 563 ? 21.166 -32.599 5.281 1.000 7.575 563 GLU A C 1
ATOM 4527 O O . GLU A 1 563 ? 22.334 -32.449 5.644 1.000 9.280 563 GLU A O 1
ATOM 4533 N N . PHE A 1 564 ? 20.144 -32.132 5.990 1.000 7.446 564 PHE A N 1
ATOM 4534 C CA . PHE A 1 564 ? 20.330 -31.373 7.231 1.000 5.611 564 PHE A CA 1
ATOM 4535 C C . PHE A 1 564 ? 21.349 -30.244 7.047 1.000 6.319 564 PHE A C 1
ATOM 4536 O O . PHE A 1 564 ? 22.409 -30.219 7.670 1.000 6.269 564 PHE A O 1
ATOM 4544 N N . GLU A 1 565 ? 21.008 -29.307 6.163 1.000 6.724 565 GLU A N 1
ATOM 4545 C CA . GLU A 1 565 ? 21.931 -28.243 5.780 1.000 8.469 565 GLU A CA 1
ATOM 4546 C C . GLU A 1 565 ? 21.911 -27.060 6.730 1.000 8.538 565 GLU A C 1
ATOM 4547 O O . GLU A 1 565 ? 22.910 -26.337 6.835 1.000 9.330 565 GLU A O 1
ATOM 4553 N N . VAL A 1 566 ? 20.797 -26.828 7.403 1.000 6.869 566 VAL A N 1
ATOM 4554 C CA . VAL A 1 566 ? 20.633 -25.665 8.259 1.000 7.261 566 VAL A CA 1
ATOM 4555 C C . VAL A 1 566 ? 20.084 -26.147 9.590 1.000 6.938 566 VAL A C 1
ATOM 4556 O O . VAL A 1 566 ? 19.325 -27.120 9.656 1.000 7.143 566 VAL A O 1
ATOM 4560 N N . ILE A 1 567 ? 20.496 -25.477 10.661 1.000 5.722 567 ILE A N 1
ATOM 4561 C CA . ILE A 1 567 ? 20.283 -25.956 12.021 1.000 6.364 567 ILE A CA 1
ATOM 4562 C C . ILE A 1 567 ? 19.402 -24.946 12.737 1.000 6.032 567 ILE A C 1
ATOM 4563 O O . ILE A 1 567 ? 19.754 -23.764 12.827 1.000 7.214 567 ILE A O 1
ATOM 4568 N N . GLY A 1 568 ? 18.266 -25.407 13.257 1.000 5.503 568 GLY A N 1
ATOM 4569 C CA . GLY A 1 568 ? 17.384 -24.527 13.988 1.000 5.553 568 GLY A CA 1
ATOM 4570 C C . GLY A 1 568 ? 17.704 -24.479 15.467 1.000 5.393 568 GLY A C 1
ATOM 4571 O O . GLY A 1 568 ? 18.369 -25.357 16.017 1.000 6.145 568 GLY A O 1
ATOM 4572 N N . THR A 1 569 ? 17.226 -23.419 16.116 1.000 5.622 569 THR A N 1
ATOM 4573 C CA . THR A 1 569 ? 17.297 -23.338 17.572 1.000 6.159 569 THR A CA 1
ATOM 4574 C C . THR A 1 569 ? 15.914 -23.567 18.168 1.000 5.872 569 THR A C 1
ATOM 4575 O O . THR A 1 569 ? 15.630 -24.651 18.684 1.000 5.872 569 THR A O 1
ATOM 4579 N N . VAL A 1 570 ? 15.042 -22.565 18.076 1.000 4.953 570 VAL A N 1
ATOM 4580 C CA . VAL A 1 570 ? 13.684 -22.656 18.591 1.000 5.574 570 VAL A CA 1
ATOM 4581 C C . VAL A 1 570 ? 12.727 -22.136 17.532 1.000 5.809 570 VAL A C 1
ATOM 4582 O O . VAL A 1 570 ? 13.045 -21.203 16.787 1.000 6.114 570 VAL A O 1
ATOM 4586 N N . ARG A 1 571 ? 11.540 -22.742 17.469 1.000 5.266 571 ARG A N 1
ATOM 4587 C CA . ARG A 1 571 ? 10.474 -22.135 16.701 1.000 5.630 571 ARG A CA 1
ATOM 4588 C C . ARG A 1 571 ? 9.965 -20.910 17.454 1.000 6.561 571 ARG A C 1
ATOM 4589 O O . ARG A 1 571 ? 10.140 -20.808 18.668 1.000 7.240 571 ARG A O 1
ATOM 4597 N N . PRO A 1 572 ? 9.356 -19.954 16.754 1.000 5.990 572 PRO A N 1
ATOM 4598 C CA . PRO A 1 572 ? 9.024 -18.675 17.401 1.000 5.606 572 PRO A CA 1
ATOM 4599 C C . PRO A 1 572 ? 8.103 -18.820 18.605 1.000 5.824 572 PRO A C 1
ATOM 4600 O O . PRO A 1 572 ? 7.190 -19.650 18.629 1.000 7.006 572 PRO A O 1
ATOM 4604 N N . ALA A 1 573 ? 8.369 -17.999 19.620 1.000 5.437 573 ALA A N 1
ATOM 4605 C CA . ALA A 1 573 ? 7.361 -17.676 20.607 1.000 5.911 573 ALA A CA 1
ATOM 4606 C C . ALA A 1 573 ? 6.274 -16.816 19.960 1.000 7.025 573 ALA A C 1
ATOM 4607 O O . ALA A 1 573 ? 6.386 -16.384 18.810 1.000 7.656 573 ALA A O 1
ATOM 4609 N N . VAL A 1 574 ? 5.206 -16.573 20.722 1.000 7.567 574 VAL A N 1
ATOM 4610 C CA . VAL A 1 574 ? 4.164 -15.666 20.265 1.000 7.243 574 VAL A CA 1
ATOM 4611 C C . VAL A 1 574 ? 4.791 -14.324 19.896 1.000 7.522 574 VAL A C 1
ATOM 4612 O O . VAL A 1 574 ? 5.744 -13.866 20.536 1.000 8.898 574 VAL A O 1
ATOM 4616 N N . ILE A 1 575 ? 4.269 -13.699 18.845 1.000 7.488 575 ILE A N 1
ATOM 4617 C CA . ILE A 1 575 ? 4.731 -12.385 18.404 1.000 7.635 575 ILE A CA 1
ATOM 4618 C C . ILE A 1 575 ? 3.805 -11.347 19.028 1.000 8.164 575 ILE A C 1
ATOM 4619 O O . ILE A 1 575 ? 2.622 -11.265 18.677 1.000 11.220 575 ILE A O 1
ATOM 4624 N N . SER A 1 576 ? 4.324 -10.541 19.950 1.000 6.361 576 SER A N 1
ATOM 4625 C CA . SER A 1 576 ? 3.486 -9.612 20.703 1.000 6.251 576 SER A CA 1
ATOM 4626 C C . SER A 1 576 ? 3.373 -8.293 19.952 1.000 6.777 576 SER A C 1
ATOM 4627 O O . SER A 1 576 ? 4.378 -7.619 19.713 1.000 9.167 576 SER A O 1
ATOM 4630 N N . SER A 1 577 ? 2.151 -7.922 19.596 1.000 6.290 577 SER A N 1
ATOM 4631 C CA . SER A 1 577 ? 1.858 -6.678 18.897 1.000 6.651 577 SER A CA 1
ATOM 4632 C C . SER A 1 577 ? 0.906 -5.860 19.753 1.000 6.401 577 SER A C 1
ATOM 4633 O O . SER A 1 577 ? 0.321 -6.371 20.705 1.000 8.088 577 SER A O 1
ATOM 4636 N N . LEU A 1 578 ? 0.769 -4.572 19.437 1.000 5.316 578 LEU A N 1
ATOM 4637 C CA . LEU A 1 578 ? -0.146 -3.733 20.201 1.000 5.677 578 LEU A CA 1
ATOM 4638 C C . LEU A 1 578 ? -0.924 -2.794 19.291 1.000 6.990 578 LEU A C 1
ATOM 4639 O O . LEU A 1 578 ? -0.451 -2.397 18.222 1.000 7.872 578 LEU A O 1
ATOM 4644 N N . HIS A 1 579 ? -2.127 -2.433 19.739 1.000 6.496 579 HIS A N 1
ATOM 4645 C CA . HIS A 1 579 ? -2.855 -1.316 19.160 1.000 7.551 579 HIS A CA 1
ATOM 4646 C C . HIS A 1 579 ? -3.521 -0.525 20.274 1.000 6.925 579 HIS A C 1
ATOM 4647 O O . HIS A 1 579 ? -3.888 -1.076 21.313 1.000 6.922 579 HIS A O 1
ATOM 4654 N N . SER A 1 580 ? -3.648 0.781 20.061 1.000 7.075 580 SER A N 1
ATOM 4655 C CA A SER A 1 580 ? -4.350 1.646 21.002 0.610 8.056 580 SER A CA 1
ATOM 4656 C CA B SER A 1 580 ? -4.323 1.600 21.052 0.390 8.780 580 SER A CA 1
ATOM 4657 C C . SER A 1 580 ? -5.763 1.130 21.234 1.000 8.283 580 SER A C 1
ATOM 4658 O O . SER A 1 580 ? -6.389 0.573 20.330 1.000 7.677 580 SER A O 1
ATOM 4663 N N . LEU A 1 581 ? -6.273 1.328 22.452 1.000 7.511 581 LEU A N 1
ATOM 4664 C CA . LEU A 1 581 ? -7.634 0.908 22.768 1.000 8.004 581 LEU A CA 1
ATOM 4665 C C . LEU A 1 581 ? -8.658 1.598 21.882 1.000 7.617 581 LEU A C 1
ATOM 4666 O O . LEU A 1 581 ? -9.758 1.072 21.679 1.000 9.462 581 LEU A O 1
ATOM 4671 N N . LYS A 1 582 ? -8.332 2.781 21.369 1.000 8.301 582 LYS A N 1
ATOM 4672 C CA . LYS A 1 582 ? -9.253 3.528 20.529 1.000 9.825 582 LYS A CA 1
ATOM 4673 C C . LYS A 1 582 ? -9.161 3.157 19.056 1.000 7.696 582 LYS A C 1
ATOM 4674 O O . LYS A 1 582 ? -9.997 3.610 18.266 1.000 10.578 582 LYS A O 1
ATOM 4680 N N . LEU A 1 583 ? -8.168 2.367 18.655 1.000 5.924 583 LEU A N 1
ATOM 4681 C CA . LEU A 1 583 ? -8.017 2.005 17.254 1.000 6.785 583 LEU A CA 1
ATOM 4682 C C . LEU A 1 583 ? -8.808 0.730 16.988 1.000 7.169 583 LEU A C 1
ATOM 4683 O O . LEU A 1 583 ? -8.528 -0.318 17.582 1.000 8.988 583 LEU A O 1
ATOM 4688 N N . GLN A 1 584 ? -9.784 0.825 16.093 1.000 6.280 584 GLN A N 1
ATOM 4689 C CA . GLN A 1 584 ? -10.697 -0.260 15.771 1.000 6.064 584 GLN A CA 1
ATOM 4690 C C . GLN A 1 584 ? -10.310 -0.911 14.453 1.000 4.793 584 GLN A C 1
ATOM 4691 O O . GLN A 1 584 ? -9.616 -0.322 13.624 1.000 6.182 584 GLN A O 1
ATOM 4697 N N . ASN A 1 585 ? -10.801 -2.139 14.268 1.000 5.785 585 ASN A N 1
ATOM 4698 C CA . ASN A 1 585 ? -10.710 -2.900 13.030 1.000 6.882 585 ASN A CA 1
ATOM 4699 C C . ASN A 1 585 ? -9.344 -3.520 12.787 1.000 6.640 585 ASN A C 1
ATOM 4700 O O . ASN A 1 585 ? -9.034 -3.891 11.650 1.000 6.643 585 ASN A O 1
ATOM 4705 N N . VAL A 1 586 ? -8.525 -3.676 13.822 1.000 7.180 586 VAL A N 1
ATOM 4706 C CA . VAL A 1 586 ? -7.280 -4.422 13.701 1.000 6.919 586 VAL A CA 1
ATOM 4707 C C . VAL A 1 586 ? -7.593 -5.895 13.908 1.000 7.743 586 VAL A C 1
ATOM 4708 O O . VAL A 1 586 ? -8.189 -6.281 14.922 1.000 9.183 586 VAL A O 1
ATOM 4712 N N . ASN A 1 587 ? -7.200 -6.721 12.950 1.000 7.490 587 ASN A N 1
ATOM 4713 C CA . ASN A 1 587 ? -7.442 -8.153 13.064 1.000 7.309 587 ASN A CA 1
ATOM 4714 C C . ASN A 1 587 ? -6.421 -8.724 14.039 1.000 8.859 587 ASN A C 1
ATOM 4715 O O . ASN A 1 587 ? -5.266 -8.958 13.685 1.000 10.425 587 ASN A O 1
ATOM 4720 N N . GLU A 1 588 ? -6.847 -8.949 15.279 1.000 9.517 588 GLU A N 1
ATOM 4721 C CA . GLU A 1 588 ? -5.945 -9.481 16.291 1.000 9.525 588 GLU A CA 1
ATOM 4722 C C . GLU A 1 588 ? -5.635 -10.958 16.099 1.000 11.104 588 GLU A C 1
ATOM 4723 O O . GLU A 1 588 ? -4.789 -11.491 16.819 1.000 13.146 588 GLU A O 1
ATOM 4729 N N . LYS A 1 589 ? -6.279 -11.625 15.146 1.000 11.728 589 LYS A N 1
ATOM 4730 C CA . LYS A 1 589 ? -6.056 -13.041 14.892 1.000 15.176 589 LYS A CA 1
ATOM 4731 C C . LYS A 1 589 ? -5.110 -13.294 13.728 1.000 12.723 589 LYS A C 1
ATOM 4732 O O . LYS A 1 589 ? -4.813 -14.454 13.432 1.000 13.257 589 LYS A O 1
ATOM 4738 N N . MET A 1 590 ? -4.626 -12.247 13.064 1.000 11.841 590 MET A N 1
ATOM 4739 C CA . MET A 1 590 ? -3.841 -12.454 11.857 1.000 11.478 590 MET A CA 1
ATOM 4740 C C . MET A 1 590 ? -2.479 -13.063 12.192 1.000 10.122 590 MET A C 1
ATOM 4741 O O . MET A 1 590 ? -1.884 -12.746 13.231 1.000 11.001 590 MET A O 1
ATOM 4746 N N . PRO A 1 591 ? -1.963 -13.941 11.338 1.000 9.154 591 PRO A N 1
ATOM 4747 C CA . PRO A 1 591 ? -0.588 -14.419 11.505 1.000 9.114 591 PRO A CA 1
ATOM 4748 C C . PRO A 1 591 ? 0.394 -13.280 11.280 1.000 9.251 591 PRO A C 1
ATOM 4749 O O . PRO A 1 591 ? 0.039 -12.190 10.821 1.000 9.180 591 PRO A O 1
ATOM 4753 N N . PHE A 1 592 ? 1.650 -13.547 11.621 1.000 8.264 592 PHE A N 1
ATOM 4754 C CA . PHE A 1 592 ? 2.725 -12.582 11.449 1.000 6.496 592 PHE A CA 1
ATOM 4755 C C . PHE A 1 592 ? 3.655 -13.074 10.352 1.000 8.075 592 PHE A C 1
ATOM 4756 O O . PHE A 1 592 ? 4.076 -14.236 10.366 1.000 9.122 592 PHE A O 1
ATOM 4764 N N . GLY A 1 593 ? 3.986 -12.193 9.417 1.000 6.975 593 GLY A N 1
ATOM 4765 C CA . GLY A 1 593 ? 4.935 -12.577 8.392 1.000 8.675 593 GLY A CA 1
ATOM 4766 C C . GLY A 1 593 ? 5.120 -11.586 7.265 1.000 8.962 593 GLY A C 1
ATOM 4767 O O . GLY A 1 593 ? 4.187 -10.880 6.878 1.000 8.312 593 GLY A O 1
ATOM 4768 N N . TRP A 1 594 ? 6.336 -11.556 6.728 1.000 9.562 594 TRP A N 1
ATOM 4769 C CA . TRP A 1 594 ? 6.645 -10.725 5.567 1.000 9.538 594 TRP A CA 1
ATOM 4770 C C . TRP A 1 594 ? 5.848 -11.075 4.310 1.000 8.533 594 TRP A C 1
ATOM 4771 O O . TRP A 1 594 ? 5.414 -10.141 3.615 1.000 7.727 594 TRP A O 1
ATOM 4782 N N . PRO A 1 595 ? 5.609 -12.346 3.960 1.000 9.801 595 PRO A N 1
ATOM 4783 C CA . PRO A 1 595 ? 4.845 -12.625 2.730 1.000 10.764 595 PRO A CA 1
ATOM 4784 C C . PRO A 1 595 ? 3.433 -12.070 2.753 1.000 9.241 595 PRO A C 1
ATOM 4785 O O . PRO A 1 595 ? 2.810 -11.946 1.691 1.000 8.680 595 PRO A O 1
ATOM 4789 N N . TYR A 1 596 ? 2.919 -11.735 3.931 1.000 8.677 596 TYR A N 1
ATOM 4790 C CA . TYR A 1 596 ? 1.613 -11.112 4.097 1.000 7.409 596 TYR A CA 1
ATOM 4791 C C . TYR A 1 596 ? 1.727 -9.645 4.468 1.000 7.635 596 TYR A C 1
ATOM 4792 O O . TYR A 1 596 ? 0.698 -8.992 4.696 1.000 7.783 596 TYR A O 1
ATOM 4801 N N . ALA A 1 597 ? 2.956 -9.133 4.580 1.000 6.390 597 ALA A N 1
ATOM 4802 C CA . ALA A 1 597 ? 3.236 -7.733 4.894 1.000 6.756 597 ALA A CA 1
ATOM 4803 C C . ALA A 1 597 ? 2.537 -7.269 6.169 1.000 6.406 597 ALA A C 1
ATOM 4804 O O . ALA A 1 597 ? 2.034 -6.151 6.241 1.000 7.727 597 ALA A O 1
ATOM 4806 N N . THR A 1 598 ? 2.526 -8.119 7.194 1.000 6.019 598 THR A N 1
ATOM 4807 C CA . THR A 1 598 ? 1.769 -7.782 8.393 1.000 5.698 598 THR A CA 1
ATOM 4808 C C . THR A 1 598 ? 2.443 -6.620 9.130 1.000 5.953 598 THR A C 1
ATOM 4809 O O . THR A 1 598 ? 3.673 -6.500 9.127 1.000 6.311 598 THR A O 1
ATOM 4813 N N . PRO A 1 599 ? 1.656 -5.727 9.765 1.000 5.853 599 PRO A N 1
ATOM 4814 C CA . PRO A 1 599 ? 0.206 -5.793 10.019 1.000 5.880 599 PRO A CA 1
ATOM 4815 C C . PRO A 1 599 ? -0.721 -5.362 8.876 1.000 5.616 599 PRO A C 1
ATOM 4816 O O . PRO A 1 599 ? -1.943 -5.412 9.045 1.000 6.161 599 PRO A O 1
ATOM 4820 N N . SER A 1 600 ? -0.179 -4.960 7.725 1.000 6.190 600 SER A N 1
ATOM 4821 C CA . SER A 1 600 ? -1.050 -4.433 6.673 1.000 6.474 600 SER A CA 1
ATOM 4822 C C . SER A 1 600 ? -1.993 -5.485 6.091 1.000 5.488 600 SER A C 1
ATOM 4823 O O . SER A 1 600 ? -2.969 -5.120 5.423 1.000 6.590 600 SER A O 1
ATOM 4826 N N . LEU A 1 601 ? -1.729 -6.774 6.334 1.000 5.372 601 LEU A N 1
ATOM 4827 C CA . LEU A 1 601 ? -2.686 -7.822 5.992 1.000 5.724 601 LEU A CA 1
ATOM 4828 C C . LEU A 1 601 ? -4.085 -7.450 6.456 1.000 5.698 601 LEU A C 1
ATOM 4829 O O . LEU A 1 601 ? -5.070 -7.681 5.746 1.000 6.811 601 LEU A O 1
ATOM 4834 N N . SER A 1 602 ? -4.180 -6.826 7.632 1.000 5.590 602 SER A N 1
ATOM 4835 C CA . SER A 1 602 ? -5.432 -6.443 8.272 1.000 5.627 602 SER A CA 1
ATOM 4836 C C . SER A 1 602 ? -6.163 -5.286 7.580 1.000 7.138 602 SER A C 1
ATOM 4837 O O . SER A 1 602 ? -7.185 -4.845 8.117 1.000 8.933 602 SER A O 1
ATOM 4840 N N . LEU A 1 603 ? -5.681 -4.778 6.441 1.000 6.446 603 LEU A N 1
ATOM 4841 C CA . LEU A 1 603 ? -6.352 -3.714 5.686 1.000 5.716 603 LEU A CA 1
ATOM 4842 C C . LEU A 1 603 ? -6.373 -2.393 6.457 1.000 5.472 603 LEU A C 1
ATOM 4843 O O . LEU A 1 603 ? -7.430 -1.945 6.925 1.000 5.785 603 LEU A O 1
ATOM 4848 N N . PRO A 1 604 ? -5.231 -1.718 6.567 1.000 4.906 604 PRO A N 1
ATOM 4849 C CA . PRO A 1 604 ? -5.172 -0.475 7.362 1.000 6.714 604 PRO A CA 1
ATOM 4850 C C . PRO A 1 604 ? -6.093 0.620 6.866 1.000 6.467 604 PRO A C 1
ATOM 4851 O O . PRO A 1 604 ? -6.425 1.529 7.643 1.000 5.740 604 PRO A O 1
ATOM 4855 N N . GLN A 1 605 ? -6.499 0.574 5.596 1.000 4.708 605 GLN A N 1
ATOM 4856 C CA . GLN A 1 605 ? -7.448 1.544 5.067 1.000 5.024 605 GLN A CA 1
ATOM 4857 C C . GLN A 1 605 ? -8.804 1.478 5.759 1.000 4.611 605 GLN A C 1
ATOM 4858 O O . GLN A 1 605 ? -9.591 2.415 5.606 1.000 5.516 605 GLN A O 1
ATOM 4864 N N . GLN A 1 606 ? -9.102 0.416 6.513 1.000 3.958 606 GLN A N 1
ATOM 4865 C CA . GLN A 1 606 ? -10.343 0.370 7.283 1.000 4.522 606 GLN A CA 1
ATOM 4866 C C . GLN A 1 606 ? -10.134 0.417 8.793 1.000 4.627 606 GLN A C 1
ATOM 4867 O O . GLN A 1 606 ? -11.111 0.307 9.545 1.000 5.345 606 GLN A O 1
ATOM 4873 N N . TRP A 1 607 ? -8.898 0.603 9.262 1.000 4.393 607 TRP A N 1
ATOM 4874 C CA . TRP A 1 607 ? -8.703 0.973 10.657 1.000 4.769 607 TRP A CA 1
ATOM 4875 C C . TRP A 1 607 ? -9.317 2.345 10.903 1.000 4.735 607 TRP A C 1
ATOM 4876 O O . TRP A 1 607 ? -9.344 3.204 10.018 1.000 5.259 607 TRP A O 1
ATOM 4887 N N . TYR A 1 608 ? -9.830 2.556 12.111 1.000 4.019 608 TYR A N 1
ATOM 4888 C CA . TYR A 1 608 ? -10.378 3.867 12.433 1.000 4.269 608 TYR A CA 1
ATOM 4889 C C . TYR A 1 608 ? -10.357 4.053 13.941 1.000 5.538 608 TYR A C 1
ATOM 4890 O O . TYR A 1 608 ? -10.181 3.099 14.701 1.000 6.977 608 TYR A O 1
ATOM 4899 N N . PHE A 1 609 ? -10.540 5.301 14.362 1.000 4.619 609 PHE A N 1
ATOM 4900 C CA . PHE A 1 609 ? -10.572 5.637 15.776 1.000 4.727 609 PHE A CA 1
ATOM 4901 C C . PHE A 1 609 ? -12.010 5.768 16.247 1.000 6.272 609 PHE A C 1
ATOM 4902 O O . PHE A 1 609 ? -12.792 6.517 15.659 1.000 6.972 609 PHE A O 1
ATOM 4910 N N . SER A 1 610 ? -12.347 5.038 17.315 1.000 7.617 610 SER A N 1
ATOM 4911 C CA . SER A 1 610 ? -13.636 5.228 17.965 1.000 9.730 610 SER A CA 1
ATOM 4912 C C . SER A 1 610 ? -13.710 6.581 18.652 1.000 10.996 610 SER A C 1
ATOM 4913 O O . SER A 1 610 ? -14.784 7.185 18.712 1.000 12.328 610 SER A O 1
ATOM 4916 N N . LYS A 1 611 ? -12.584 7.065 19.173 1.000 11.062 611 LYS A N 1
ATOM 4917 C CA . LYS A 1 611 ? -12.487 8.385 19.774 1.000 13.396 611 LYS A CA 1
ATOM 4918 C C . LYS A 1 611 ? -11.064 8.875 19.577 1.000 12.833 611 LYS A C 1
ATOM 4919 O O . LYS A 1 611 ? -10.120 8.081 19.546 1.000 12.596 611 LYS A O 1
ATOM 4925 N N . LEU A 1 612 ? -10.909 10.187 19.436 1.000 13.688 612 LEU A N 1
ATOM 4926 C CA . LEU A 1 612 ? -9.587 10.785 19.291 1.000 15.686 612 LEU A CA 1
ATOM 4927 C C . LEU A 1 612 ? -9.093 11.242 20.660 1.000 19.263 612 LEU A C 1
ATOM 4928 O O . LEU A 1 612 ? -9.754 12.046 21.328 1.000 18.960 612 LEU A O 1
ATOM 4933 N N . GLU A 1 613 ? -7.924 10.737 21.056 0.830 22.937 613 GLU A N 1
ATOM 4934 C CA . GLU A 1 613 ? -7.388 10.857 22.414 0.830 28.282 613 GLU A CA 1
ATOM 4935 C C . GLU A 1 613 ? -8.369 10.368 23.472 0.830 30.025 613 GLU A C 1
ATOM 4936 O O . GLU A 1 613 ? -8.378 9.183 23.809 0.830 31.970 613 GLU A O 1
#

Secondary structure (DSSP, 8-state):
--B--HHHHT-TTSPPHHHHS-SS-EE---SSS------EEEEEEETTT-THHHHHHH----SEEE-TTSS-EEESSSSEEEE-TTS-EEEEE--TT-B-TTS-B--HHHHHIIIIIIIT-TTT-SS--GGG-BTTBPPEEEEEETTEEEEE-SS--TTHHHHTTSGGG-GGGT--HHHHGGG-TTT-TTTTHHHHHHT-SSHHHHHHHHT--TT-GGGGS-SSS----SEEEEE---TT-SEEEEEE-TT--EE-TT-BBSPSS-EEEEEEES-HHHHHHHHHTT--SEE-SSSSSSGGGHHHHHHTHHHHTEEEEEE-BS-SEEEEEEE-TT-S-HHHHHHHT-HHHHHHHHHT--HHHHHHHHHTT-SEE--SSPPTTSTT--HHHHHTT-S--HHHHHHHHHHTTTT-B-TTS-BB-TTSSB-EEEEEEETT-HHHHHHHHHHHHHHHTTT-EEEEEEE-HHHHHHHHHTT--SEEEEEEP-SS-TTT--TTTSS--TTT-TT-HHHHHHHHTTTSSS-PPPHHHHHHHHHHHHHHT-SSHHHHHHHHHHHHHHHHHH--EE--EEPPPEEEEEETTEE---TT--B-GGGTTTGGG-GGG-EESS--

Solvent-accessible surface area: 23853 Å² total; per-residue (Å²): 139,72,70,40,0,91,50,12,128,149,67,194,160,34,48,73,18,86,98,2,0,1,106,129,13,31,60,9,141,26,58,82,46,76,5,94,38,14,13,43,2,97,9,6,0,71,16,111,42,8,5,38,2,0,0,24,10,1,4,14,2,3,1,2,26,11,40,46,86,23,139,76,14,102,39,7,0,0,58,45,55,86,73,28,150,71,4,44,54,4,27,0,104,7,10,134,13,0,42,0,17,73,22,30,86,0,19,0,52,6,0,29,2,0,0,59,31,0,0,34,35,119,112,1,20,94,77,9,34,48,22,0,24,7,40,47,121,26,6,146,10,52,88,89,79,73,51,17,0,57,0,63,3,78,28,1,4,49,38,1,14,57,27,0,12,13,1,63,0,3,6,1,2,8,1,4,67,141,21,3,19,85,7,5,35,68,88,36,163,92,10,115,53,41,35,115,102,20,144,34,181,51,22,16,44,0,0,70,43,39,0,0,25,6,88,56,52,21,3,5,46,38,90,97,26,10,10,1,5,0,2,44,18,100,50,52,6,27,76,105,53,114,107,0,3,1,30,7,0,20,11,0,0,0,3,2,70,70,11,52,1,0,0,0,2,26,66,0,58,0,31,16,30,89,77,48,137,42,0,37,107,10,0,15,85,15,87,8,7,3,4,4,34,20,2,3,30,23,2,56,5,53,45,88,1,68,155,30,50,149,155,12,28,3,90,14,9,39,2,86,6,10,27,0,0,9,0,0,0,4,0,0,7,12,6,142,60,78,98,0,73,107,14,0,60,62,56,64,0,4,20,0,1,0,10,0,0,36,4,94,57,0,19,132,57,0,5,74,46,78,13,39,25,22,1,4,0,0,4,143,115,19,134,15,58,29,107,94,4,0,48,20,54,16,127,83,55,42,79,76,0,40,101,15,0,52,197,37,30,0,84,97,154,40,124,106,31,37,16,7,12,68,125,18,43,77,0,27,0,51,0,3,0,34,81,72,70,99,6,6,15,73,1,1,63,4,0,86,126,13,0,92,143,2,9,0,39,3,42,39,79,29,11,110,94,54,83,0,52,95,56,0,66,53,9,79,8,7,0,0,2,31,31,0,7,4,0,36,32,0,35,35,27,9,34,0,0,0,0,9,44,69,75,30,0,3,0,0,8,33,12,0,99,55,33,26,4,65,31,164,106,34,76,104,6,37,140,23,0,74,102,0,6,50,4,31,40,86,19,17,28,6,132,63,115,80,90,5,60,60,27,0,85,58,0,1,93,37,5,1,79,44,5,5,5,0,0,0,0,51,25,7,52,9,2,0,0,15,13,102,70,2,54,6,12,14,31,163,1,15,16,4,57,16,8,2,0,6,2,1,0,22,2,1,0,2,21,19,59,125,119,203

Foldseek 3Di:
DFDEAPVVVPDPPDDDLCLLAFVDFAADEFQPDFFAFEDAFEAAAAQALRCLVVCLQQHQQFQWAADLQRPDIAGGQFPHWDADLQQFKIKTFGGHSFDWLVSHDDWLVQLCCLVVVAQVDCVLPVFHPCLQAFLLDHWDWDDPDRGMIMTGHPFHFNCNNLSRRFLQNRSSQQADCVVLLCLGCVRHVCNCVVCVVQVHDDSSVVSCQDSNHSRGLSSFADQPHIHLTQWGWDAGRDNDDQKTKTAGRSSRHYAYPVNYRWQRYGMYMYGHHHAVVVVLVCVLQQRGQWDFPRQFQQQVSVVSNVVSCVNNQKDKFWFAAQFQFSKWWQFACPAPPVLLNVLLQDLLSLLLLLLLAALCVLCVPLVVVQWAFWWQAAAPLAPLGDPLRTDPSNHHDNVSSLVSCVVVPQPDADPVGATARNPGGGQEFEEEEAVSSPSNVVSQVRSQVSCVSSRHHYHYHHDHDVVSQVCQLVSNGRIYIGTRGRHHNCLSPVLCLAPQDCRPVRNHNLCNVCSSVVNPGGDPDDPLRVQLSVLNSCLSRPSDPVSNSVSVSVSSVSSSVRSNMTHRTGTGIGIIMRRPQKDSFDSHGHDDNRNSPPCSSPSRHIHGPDDD

CATH classification: 3.10.105.10